Protein AF-D5STG1-F1 (afdb_monomer)

pLDDT: mean 77.14, std 14.5, range [42.59, 97.31]

Radius of gyration: 44.66 Å; Cα contacts (8 Å, |Δi|>4): 99; chains: 1; bounding box: 91×76×109 Å

Organism: Planctopirus limnophila (strain ATCC 43296 / DSM 3776 / IFAM 1008 / Mu 290) (NCBI:txid521674)

Solvent-accessible surface area (backbone atoms only — not comparable to full-atom values): 20421 Å² total; per-residue (Å²): 137,52,74,69,56,25,26,53,74,62,71,46,63,89,86,61,58,66,69,59,53,54,53,41,48,55,53,50,48,67,73,35,36,56,81,81,35,74,90,41,77,68,59,25,54,50,25,51,52,52,43,50,53,53,49,54,25,50,55,53,51,52,74,73,49,61,74,65,62,70,66,50,62,71,56,52,60,59,52,51,53,53,49,52,52,51,51,50,54,52,51,51,53,51,52,52,52,51,51,52,50,54,50,51,49,51,51,52,51,51,55,50,56,51,52,50,54,48,51,53,52,49,51,52,50,50,51,50,52,51,52,50,52,49,52,56,51,49,71,72,41,51,85,62,47,70,67,49,57,63,57,54,53,53,52,54,52,49,53,51,51,54,50,53,52,51,52,51,49,51,52,52,51,52,54,49,51,54,47,36,52,74,67,66,71,62,53,72,68,59,56,52,51,53,54,49,52,50,53,52,52,52,53,50,51,53,53,48,53,53,50,54,52,54,50,51,54,50,50,54,50,52,52,52,52,52,53,47,52,55,50,50,53,50,51,58,43,66,73,63,73,60,94,51,66,68,62,53,51,53,50,52,53,51,50,52,52,55,50,54,52,55,50,53,51,50,51,52,53,51,52,52,54,52,55,64,67,66,49,76,89,62,61,83,86,47,66,75,78,47,54,64,54,52,54,51,51,41,50,54,52,46,52,53,50,51,51,49,52,52,51,53,51,50,53,54,48,52,50,50,72,70,43,94,63,54,75,68,56,37,51,55,54,50,55,51,51,54,51,52,52,53,52,49,54,58,47,58,72,69,52,52,61,71,57,51,52,51,55,53,50,46,68,72,67,76,115

Sequence (367 aa):
MNLDEACQILGVTKGCKLDSVKKRHRLLVQVWHPDRFSENSSTRKAAEAELKEVNAAIELIERTRPEEWNSESSSANQSGRREAQKAAVWADAQREVKAAEVEAEKQKAAAWAEREKQRQKEWLNESRKAALYTKVRCRWLTPLFGRFAIASASILAFTIVVWLSLHEYRKLLQLEIDREIKAGIITESRLQAALAIEKVSESALRKEELSTARMRELMIQDEIELSSIVNDIRRSLLEADLGDANQLERNAITIKQNWQERYSLSIRKSLILQLAKASPATRVLEAENSRKSVVERRKEVRESLKLAAANEYRILKDEIDNSDASLEEKSVRSIYLDHIYSAAIIGIDRLSLVQLEEVKSEMASGS

Foldseek 3Di:
DDLCVLCVLLVHDDPDDVVVLVVSLVVLCVVLPLVVVVPDPVSSVVSVVSNVSNVVSNVNNCVVDVPSVVVCPVVVVVVVVVVVVVVVVVVVVVVVVVVVVVVVVVVVVVVVVVVVVVVVVVVVVVVVVVVVVVVVVCVVCVVPVVVVVVVVVVVVVVVVVVVVVVVVVVVVVVVVVVVCVVVVVDDPVVVVVVVVVVVVVVVVVVVVVVVVVVVVVVVVVVVVVLVVVLVVVLVVVVVVVPPCSPVVVVVSVVVVVVVVVVVVVVVVVVVVVVVVVPDPPPPPPCPPVCPVVQVVLLVVLLVVVLVVLVVVLVVVLVCLVPDPDDPVVSVVSNVVSVVVSVVSNVVSVPDDSVVSVVVVVCVVVVD

InterPro domains:
  IPR001623 DnaJ domain [PF00226] (8-62)
  IPR001623 DnaJ domain [PS50076] (5-80)
  IPR001623 DnaJ domain [SM00271] (4-66)
  IPR001623 DnaJ domain [cd06257] (8-59)
  IPR036869 Chaperone J-domain superfamily [G3DSA:1.10.287.110] (1-64)
  IPR036869 Chaperone J-domain superfamily [SSF46565] (6-62)

Structure (mmCIF, N/CA/C/O backbone):
data_AF-D5STG1-F1
#
_entry.id   AF-D5STG1-F1
#
loop_
_atom_site.group_PDB
_atom_site.id
_atom_site.type_symbol
_atom_site.label_atom_id
_atom_site.label_alt_id
_atom_site.label_comp_id
_atom_site.label_asym_id
_atom_site.label_entity_id
_atom_site.label_seq_id
_atom_site.pdbx_PDB_ins_code
_atom_site.Cartn_x
_atom_site.Cartn_y
_atom_site.Cartn_z
_atom_site.occupancy
_atom_site.B_iso_or_equiv
_atom_site.auth_seq_id
_atom_site.auth_comp_id
_atom_site.auth_asym_id
_atom_site.auth_atom_id
_atom_site.pdbx_PDB_model_num
ATOM 1 N N . MET A 1 1 ? -29.198 -34.259 50.244 1.00 79.00 1 MET A N 1
ATOM 2 C CA . MET A 1 1 ? -28.480 -32.986 50.111 1.00 79.00 1 MET A CA 1
ATOM 3 C C . MET A 1 1 ? -29.074 -31.991 51.087 1.00 79.00 1 MET A C 1
ATOM 5 O O . MET A 1 1 ? -30.261 -31.697 50.990 1.00 79.00 1 MET A O 1
ATOM 9 N N . ASN A 1 2 ? -28.279 -31.549 52.054 1.00 88.06 2 ASN A N 1
ATOM 10 C CA . ASN A 1 2 ? -28.661 -30.546 53.050 1.00 88.06 2 ASN A CA 1
ATOM 11 C C . ASN A 1 2 ? -28.257 -29.132 52.592 1.00 88.06 2 ASN A C 1
ATOM 13 O O . ASN A 1 2 ? -27.419 -28.985 51.704 1.00 88.06 2 ASN A O 1
ATOM 17 N N . LEU A 1 3 ? -28.815 -28.078 53.204 1.00 85.56 3 LEU A N 1
ATOM 18 C CA . LEU A 1 3 ? -28.504 -26.679 52.845 1.00 85.56 3 LEU A CA 1
ATOM 19 C C . LEU A 1 3 ? -26.997 -26.375 52.944 1.00 85.56 3 LEU A C 1
ATOM 21 O O . LEU A 1 3 ? -26.437 -25.638 52.132 1.00 85.56 3 LEU A O 1
ATOM 25 N N . ASP A 1 4 ? -26.338 -26.990 53.920 1.00 86.19 4 ASP A N 1
ATOM 26 C CA . ASP A 1 4 ? -24.911 -26.842 54.177 1.00 86.19 4 ASP A CA 1
ATOM 27 C C . ASP A 1 4 ? -24.044 -27.460 53.079 1.00 86.1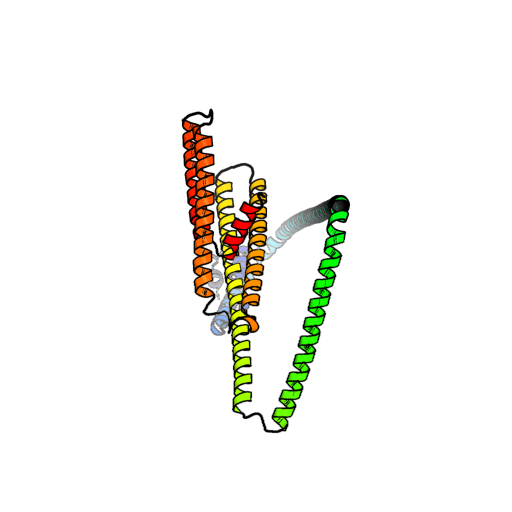9 4 ASP A C 1
ATOM 29 O O . ASP A 1 4 ? -23.095 -26.830 52.612 1.00 86.19 4 ASP A O 1
ATOM 33 N N . GLU A 1 5 ? -24.415 -28.660 52.637 1.00 87.06 5 GLU A N 1
ATOM 34 C CA . GLU A 1 5 ? -23.790 -29.365 51.515 1.00 87.06 5 GLU A CA 1
ATOM 35 C C . GLU A 1 5 ? -24.019 -28.594 50.205 1.00 87.06 5 GLU A C 1
ATOM 37 O O . GLU A 1 5 ? -23.110 -28.472 49.390 1.00 87.06 5 GLU A O 1
ATOM 42 N N . ALA A 1 6 ? -25.197 -27.986 50.028 1.00 87.88 6 ALA A N 1
ATOM 43 C CA . ALA A 1 6 ? -25.503 -27.162 48.860 1.00 87.88 6 ALA A CA 1
ATOM 44 C C . ALA A 1 6 ? -24.674 -25.881 48.775 1.00 87.88 6 ALA A C 1
ATOM 46 O O . ALA A 1 6 ? -24.173 -25.534 47.703 1.00 87.88 6 ALA A O 1
ATOM 47 N N . CYS A 1 7 ? -24.463 -25.208 49.906 1.00 87.88 7 CYS A N 1
ATOM 48 C CA . CYS A 1 7 ? -23.563 -24.059 49.968 1.00 87.88 7 CYS A CA 1
ATOM 49 C C . CYS A 1 7 ? -22.118 -24.467 49.641 1.00 87.88 7 CYS A C 1
ATOM 51 O O . CYS A 1 7 ? -21.427 -23.753 48.915 1.00 87.88 7 CYS A O 1
ATOM 53 N N . GLN A 1 8 ? -21.675 -25.634 50.122 1.00 90.31 8 GLN A N 1
ATOM 54 C CA . GLN A 1 8 ? -20.338 -26.156 49.834 1.00 90.31 8 GLN A CA 1
ATOM 55 C C . GLN A 1 8 ? -20.148 -26.522 48.357 1.00 90.31 8 GLN A C 1
ATOM 57 O O . GLN A 1 8 ? -19.132 -26.132 47.788 1.00 90.31 8 GLN A O 1
ATOM 62 N N . ILE A 1 9 ? -21.124 -27.179 47.720 1.00 90.50 9 ILE A N 1
ATOM 63 C CA . ILE A 1 9 ? -21.066 -27.550 46.292 1.00 90.50 9 ILE A CA 1
ATOM 64 C C . ILE A 1 9 ? -20.968 -26.314 45.391 1.00 90.50 9 ILE A C 1
ATOM 66 O O . ILE A 1 9 ? -20.183 -26.284 44.446 1.00 90.50 9 ILE A O 1
ATOM 70 N N . LEU A 1 10 ? -21.690 -25.238 45.717 1.00 89.62 10 LEU A N 1
ATOM 71 C CA . LEU A 1 10 ? -21.541 -23.969 44.999 1.00 89.62 10 LEU A CA 1
ATOM 72 C C . LEU A 1 10 ? -20.265 -23.203 45.405 1.00 89.62 10 LEU A C 1
ATOM 74 O O . LEU A 1 10 ? -19.859 -22.265 44.719 1.00 89.62 10 LEU A O 1
ATOM 78 N N . GLY A 1 11 ? -19.593 -23.590 46.490 1.00 89.06 11 GLY A N 1
ATOM 79 C CA . GLY A 1 11 ? -18.419 -22.896 47.020 1.00 89.06 11 GLY A CA 1
ATOM 80 C C . GLY A 1 11 ? -18.759 -21.521 47.597 1.00 89.06 11 GLY A C 1
ATOM 81 O O . GLY A 1 11 ? -17.992 -20.572 47.437 1.00 89.06 11 GLY A O 1
ATOM 82 N N . VAL A 1 12 ? -19.932 -21.395 48.217 1.00 89.00 12 VAL A N 1
ATOM 83 C CA . VAL A 1 12 ? -20.430 -20.155 48.817 1.00 89.00 12 VAL A CA 1
ATOM 84 C C . VAL A 1 12 ? -20.616 -20.315 50.325 1.00 89.00 12 VAL A C 1
ATOM 86 O O . VAL A 1 12 ? -20.921 -21.392 50.831 1.00 89.00 12 VAL A O 1
ATOM 89 N N . THR A 1 13 ? -20.428 -19.233 51.078 1.00 86.44 13 THR A N 1
ATOM 90 C CA . THR A 1 13 ? -20.610 -19.238 52.534 1.00 86.44 13 THR A CA 1
ATOM 91 C C . THR A 1 13 ? -22.086 -19.301 52.917 1.00 86.44 13 THR A C 1
ATOM 93 O O . THR A 1 13 ? -22.940 -18.647 52.310 1.00 86.44 13 THR A O 1
ATOM 96 N N . LYS A 1 14 ? -22.393 -20.048 53.983 1.00 76.81 14 LYS A N 1
ATOM 97 C CA . LYS A 1 14 ? -23.730 -20.087 54.589 1.00 76.81 14 LYS A CA 1
ATOM 98 C C . LYS A 1 14 ? -24.103 -18.673 55.044 1.00 76.81 14 LYS A C 1
ATOM 100 O O . LYS A 1 14 ? -23.394 -18.090 55.857 1.00 76.81 14 LYS A O 1
ATOM 105 N N . GLY A 1 15 ? -25.174 -18.102 54.492 1.00 72.38 15 GLY A N 1
ATOM 106 C CA . GLY A 1 15 ? -25.553 -16.706 54.779 1.00 72.38 15 GLY A CA 1
ATOM 107 C C . GLY A 1 15 ? -25.145 -15.686 53.716 1.00 72.38 15 GLY A C 1
ATOM 108 O O . GLY A 1 15 ? -25.485 -14.518 53.859 1.00 72.38 15 GLY A O 1
ATOM 109 N N . CYS A 1 16 ? -24.464 -16.091 52.639 1.00 78.75 16 CYS A N 1
ATOM 110 C CA . CYS A 1 16 ? -24.222 -15.183 51.521 1.00 78.75 16 CYS A CA 1
ATOM 111 C C . CYS A 1 16 ? -25.541 -14.733 50.863 1.00 78.75 16 CYS A C 1
ATOM 113 O O . CYS A 1 16 ? -26.544 -15.455 50.893 1.00 78.75 16 CYS A O 1
ATOM 115 N N . LYS A 1 17 ? -25.519 -13.526 50.279 1.00 79.31 17 LYS A N 1
ATOM 116 C CA . LYS A 1 17 ? -26.643 -12.972 49.515 1.00 79.31 17 LYS A CA 1
ATOM 117 C C . LYS A 1 17 ? -26.951 -13.847 48.303 1.00 79.31 17 LYS A C 1
ATOM 119 O O . LYS A 1 17 ? -26.027 -14.326 47.638 1.00 79.31 17 LYS A O 1
ATOM 124 N N . LEU A 1 18 ? -28.232 -13.971 47.966 1.00 81.06 18 LEU A N 1
ATOM 125 C CA . LEU A 1 18 ? -28.704 -14.786 46.844 1.00 81.06 18 LEU A CA 1
ATOM 126 C C . LEU A 1 18 ? -28.065 -14.394 45.495 1.00 81.06 18 LEU A C 1
ATOM 128 O O . LEU A 1 18 ? -27.775 -15.255 44.667 1.00 81.06 18 LEU A O 1
ATOM 132 N N . ASP A 1 19 ? -27.748 -13.115 45.288 1.00 79.25 19 ASP A N 1
ATOM 133 C CA . ASP A 1 19 ? -27.028 -12.643 44.096 1.00 79.25 19 ASP A CA 1
ATOM 134 C C . ASP A 1 19 ? -25.648 -13.285 43.925 1.00 79.25 19 ASP A C 1
ATOM 136 O O . ASP A 1 19 ? -25.238 -13.612 42.808 1.00 79.25 19 ASP A O 1
ATOM 140 N N . SER A 1 20 ? -24.929 -13.499 45.027 1.00 82.75 20 SER A N 1
ATOM 141 C CA . SER A 1 20 ? -23.638 -14.185 45.008 1.00 82.75 20 SER A CA 1
ATOM 142 C C . SER A 1 20 ? -23.810 -15.665 44.667 1.00 82.75 20 SER A C 1
ATOM 144 O O . SER A 1 20 ? -23.017 -16.200 43.893 1.00 82.75 20 SER A O 1
ATOM 146 N N . VAL A 1 21 ? -24.883 -16.297 45.160 1.00 87.12 21 VAL A N 1
ATOM 147 C CA . VAL A 1 21 ? -25.257 -17.681 44.821 1.00 87.12 21 VAL A CA 1
ATOM 148 C C . VAL A 1 21 ? -25.537 -17.807 43.321 1.00 87.12 21 VAL A C 1
ATOM 150 O O . VAL A 1 21 ? -24.928 -18.637 42.647 1.00 87.12 21 VAL A O 1
ATOM 153 N N . LYS A 1 22 ? -26.367 -16.919 42.757 1.00 87.06 22 LYS A N 1
ATOM 154 C CA . LYS A 1 22 ? -26.695 -16.896 41.319 1.00 87.06 22 LYS A CA 1
ATOM 155 C C . LYS A 1 22 ? -25.483 -16.612 40.436 1.00 87.06 22 LYS A C 1
ATOM 157 O O . LYS A 1 22 ? -25.347 -17.204 39.367 1.00 87.06 22 LYS A O 1
ATOM 162 N N . LYS A 1 23 ? -24.597 -15.695 40.843 1.00 89.25 23 LYS A N 1
ATOM 163 C CA . LYS A 1 23 ? -23.344 -15.428 40.114 1.00 89.25 23 LYS A CA 1
ATOM 164 C C . LYS A 1 23 ? -22.463 -16.668 40.081 1.00 89.25 23 LYS A C 1
ATOM 166 O O . LYS A 1 23 ? -21.922 -17.009 39.033 1.00 89.25 23 LYS A O 1
ATOM 171 N N . ARG A 1 24 ? -22.338 -17.352 41.217 1.00 90.81 24 ARG A N 1
ATOM 172 C CA . ARG A 1 24 ? -21.506 -18.544 41.330 1.00 90.81 24 ARG A CA 1
ATOM 173 C C . ARG A 1 24 ? -22.072 -19.724 40.545 1.00 90.81 24 ARG A C 1
ATOM 175 O O . ARG A 1 24 ? -21.307 -20.397 39.864 1.00 90.81 24 ARG A O 1
ATOM 182 N N . HIS A 1 25 ? -23.393 -19.898 40.547 1.00 91.62 25 HIS A N 1
ATOM 183 C CA . HIS A 1 25 ? -24.085 -20.860 39.687 1.00 91.62 25 HIS A CA 1
ATOM 184 C C . HIS A 1 25 ? -23.807 -20.611 38.203 1.00 91.62 25 HIS A C 1
ATOM 186 O O . HIS A 1 25 ? -23.328 -21.517 37.533 1.00 91.62 25 HIS A O 1
ATOM 192 N N . ARG A 1 26 ? -23.973 -19.377 37.703 1.00 91.88 26 ARG A N 1
ATOM 193 C CA . ARG A 1 26 ? -23.664 -19.049 36.295 1.00 91.88 26 ARG A CA 1
ATOM 194 C C . ARG A 1 26 ? -22.221 -19.381 35.914 1.00 91.88 26 ARG A C 1
ATOM 196 O O . ARG A 1 26 ? -21.984 -19.905 34.830 1.00 91.88 26 ARG A O 1
ATOM 203 N N . LEU A 1 27 ? -21.269 -19.107 36.807 1.00 91.31 27 LEU A N 1
ATOM 204 C CA . LEU A 1 27 ? -19.863 -19.456 36.591 1.00 91.31 27 LEU A CA 1
ATOM 205 C C . LEU A 1 27 ? -19.662 -20.975 36.521 1.00 91.31 27 LEU A C 1
ATOM 207 O O . LEU A 1 27 ? -18.998 -21.451 35.608 1.00 91.31 27 LEU A O 1
ATOM 211 N N . LEU A 1 28 ? -20.254 -21.737 37.443 1.00 91.31 28 LEU A N 1
ATOM 212 C CA . LEU A 1 28 ? -20.156 -23.200 37.447 1.00 91.31 28 LEU A CA 1
ATOM 213 C C . LEU A 1 28 ? -20.816 -23.823 36.211 1.00 91.31 28 LEU A C 1
ATOM 215 O O . LEU A 1 28 ? -20.233 -24.720 35.612 1.00 91.31 28 LEU A O 1
ATOM 219 N N . VAL A 1 29 ? -21.961 -23.298 35.769 1.00 91.62 29 VAL A N 1
ATOM 220 C CA . VAL A 1 29 ? -22.621 -23.719 34.522 1.00 91.62 29 VAL A CA 1
ATOM 221 C C . VAL A 1 29 ? -21.731 -23.447 33.311 1.00 91.62 29 VAL A C 1
ATOM 223 O O . VAL A 1 29 ? -21.620 -24.297 32.436 1.00 91.62 29 VAL A O 1
ATOM 226 N N . GLN A 1 30 ? -21.054 -22.296 33.260 1.00 90.88 30 GLN A N 1
ATOM 227 C CA . GLN A 1 30 ? -20.130 -21.980 32.170 1.00 90.88 30 GLN A CA 1
ATOM 228 C C . GLN A 1 30 ? -18.901 -22.905 32.164 1.00 90.88 30 GLN A C 1
ATOM 230 O O . GLN A 1 30 ? -18.428 -23.291 31.094 1.00 90.88 30 GLN A O 1
ATOM 235 N N . VAL A 1 31 ? -18.388 -23.285 33.341 1.00 90.88 31 VAL A N 1
ATOM 236 C CA . VAL A 1 31 ? -17.265 -24.230 33.459 1.00 90.88 31 VAL A CA 1
ATOM 237 C C . VAL A 1 31 ? -17.684 -25.632 33.016 1.00 90.88 31 VAL A C 1
ATOM 239 O O . VAL A 1 31 ? -16.992 -26.224 32.186 1.00 90.88 31 VAL A O 1
ATOM 242 N N . TRP A 1 32 ? -18.820 -26.123 33.514 1.00 91.38 32 TRP A N 1
ATOM 243 C CA . TRP A 1 32 ? -19.323 -27.485 33.303 1.00 91.38 32 TRP A CA 1
ATOM 244 C C . TRP A 1 32 ? -20.267 -27.634 32.099 1.00 91.38 32 TRP A C 1
ATOM 246 O O . TRP A 1 32 ? -20.951 -28.647 31.970 1.00 91.38 32 TRP A O 1
ATOM 256 N N . HIS A 1 33 ? -20.317 -26.653 31.193 1.00 87.25 33 HIS A N 1
ATOM 257 C CA . HIS A 1 33 ? -21.213 -26.713 30.040 1.00 87.25 33 HIS A CA 1
ATOM 258 C C . HIS A 1 33 ? -20.838 -27.890 29.115 1.00 87.25 33 HIS A C 1
ATOM 260 O O . HIS A 1 33 ? -19.685 -27.962 28.676 1.00 87.25 33 HIS A O 1
ATOM 266 N N . PRO A 1 34 ? -21.779 -28.786 28.755 1.00 82.75 34 PRO A N 1
ATOM 267 C CA . PRO A 1 34 ? -21.476 -30.010 28.003 1.00 82.75 34 PRO A CA 1
ATOM 268 C C . PRO A 1 34 ? -20.903 -29.738 26.604 1.00 82.75 34 PRO A C 1
ATOM 270 O O . PRO A 1 34 ? -20.168 -30.562 26.065 1.00 82.75 34 PRO A O 1
ATOM 273 N N . ASP A 1 35 ? -21.184 -28.561 26.039 1.00 87.31 35 ASP A N 1
ATOM 274 C CA . ASP A 1 35 ? -20.637 -28.109 24.751 1.00 87.31 35 ASP A CA 1
ATOM 275 C C . ASP A 1 35 ? -19.115 -27.876 24.790 1.00 87.31 35 ASP A C 1
ATOM 277 O O . ASP A 1 35 ? -18.437 -27.979 23.774 1.00 87.31 35 ASP A O 1
ATOM 281 N N . ARG A 1 36 ? -18.539 -27.631 25.977 1.00 84.88 36 ARG A N 1
ATOM 282 C CA . ARG A 1 36 ? -17.085 -27.461 26.145 1.00 84.88 36 ARG A CA 1
ATOM 283 C C . ARG A 1 36 ? -16.316 -28.784 26.183 1.00 84.88 36 ARG A C 1
ATOM 285 O O . ARG A 1 36 ? -15.091 -28.764 26.142 1.00 84.88 36 ARG A O 1
ATOM 292 N N . PHE A 1 37 ? -17.013 -29.917 26.273 1.00 84.69 37 PHE A N 1
ATOM 293 C CA . PHE A 1 37 ? -16.420 -31.251 26.414 1.00 84.69 37 PHE A CA 1
ATOM 294 C C . PHE A 1 37 ? -16.821 -32.182 25.259 1.00 84.69 37 PHE A C 1
ATOM 296 O O . PHE A 1 37 ? -17.002 -33.383 25.450 1.00 84.69 37 PHE A O 1
ATOM 303 N N . SER A 1 38 ? -16.974 -31.628 24.053 1.00 74.00 38 SER A N 1
ATOM 304 C CA . SER A 1 38 ? -17.447 -32.338 22.857 1.00 74.00 38 SER A CA 1
ATOM 305 C C . SER A 1 38 ? -16.532 -33.481 22.389 1.00 74.00 38 SER A C 1
ATOM 307 O O . SER A 1 38 ? -17.027 -34.437 21.798 1.00 74.00 38 SER A O 1
ATOM 309 N N . GLU A 1 39 ? -15.230 -33.430 22.687 1.00 73.75 39 GLU A N 1
ATOM 310 C CA . GLU A 1 39 ? -14.230 -34.366 22.146 1.00 73.75 39 GLU A CA 1
ATOM 311 C C . GLU A 1 39 ? -14.108 -35.708 22.898 1.00 73.75 39 GLU A C 1
ATOM 313 O O . GLU A 1 39 ? -13.631 -36.677 22.315 1.00 73.75 39 GLU A O 1
ATOM 318 N N . ASN A 1 40 ? -14.557 -35.820 24.158 1.00 77.69 40 ASN A N 1
ATOM 319 C CA . ASN A 1 40 ? -14.337 -37.019 24.986 1.00 77.69 40 ASN A CA 1
ATOM 320 C C . ASN A 1 40 ? -15.609 -37.454 25.745 1.00 77.69 40 ASN A C 1
ATOM 322 O O . ASN A 1 40 ? -16.108 -36.751 26.623 1.00 77.69 40 ASN A O 1
ATOM 326 N N . SER A 1 41 ? -16.134 -38.656 25.456 1.00 78.38 41 SER A N 1
ATOM 327 C CA . SER A 1 41 ? -17.416 -39.107 26.041 1.00 78.38 41 SER A CA 1
ATOM 328 C C . SER A 1 41 ? -17.371 -39.342 27.559 1.00 78.38 41 SER A C 1
ATOM 330 O O . SER A 1 41 ? -18.392 -39.208 28.234 1.00 78.38 41 SER A O 1
ATOM 332 N N . SER A 1 42 ? -16.199 -39.662 28.117 1.00 83.50 42 SER A N 1
ATOM 333 C CA . SER A 1 42 ? -16.010 -39.864 29.559 1.00 83.50 42 SER A CA 1
ATOM 334 C C . SER A 1 42 ? -16.038 -38.545 30.334 1.00 83.50 42 SER A C 1
ATOM 336 O O . SER A 1 42 ? -16.702 -38.457 31.365 1.00 83.50 42 SER A O 1
ATOM 338 N N . THR A 1 43 ? -15.385 -37.499 29.820 1.00 83.94 43 THR A N 1
ATOM 339 C CA . THR A 1 43 ? -15.362 -36.170 30.452 1.00 83.94 43 THR A CA 1
ATOM 340 C C . THR A 1 43 ? -16.692 -35.445 30.294 1.00 83.94 43 THR A C 1
ATOM 342 O O . THR A 1 43 ? -17.108 -34.747 31.213 1.00 83.94 43 THR A O 1
ATOM 345 N N . ARG A 1 44 ? -17.412 -35.668 29.186 1.00 88.12 44 ARG A N 1
ATOM 346 C CA . ARG A 1 44 ? -18.779 -35.165 29.014 1.00 88.12 44 ARG A CA 1
ATOM 347 C C . ARG A 1 44 ? -19.736 -35.727 30.066 1.00 88.12 44 ARG A C 1
ATOM 349 O O . ARG A 1 44 ? -20.471 -34.964 30.681 1.00 88.12 44 ARG A O 1
ATOM 356 N N . LYS A 1 45 ? -19.691 -37.040 30.319 1.00 87.75 45 LYS A N 1
ATOM 357 C CA . LYS A 1 45 ? -20.510 -37.678 31.366 1.00 87.75 45 LYS A CA 1
ATOM 358 C C . LYS A 1 45 ? -20.172 -37.158 32.764 1.00 87.75 45 LYS A C 1
ATOM 360 O O . LYS A 1 45 ? -21.078 -36.971 33.568 1.00 87.75 45 LYS A O 1
ATOM 365 N N . ALA A 1 46 ? -18.892 -36.902 33.041 1.00 87.25 46 ALA A N 1
ATOM 366 C CA . ALA A 1 46 ? -18.470 -36.288 34.298 1.00 87.25 46 ALA A CA 1
ATOM 367 C C . ALA A 1 46 ? -18.997 -34.847 34.432 1.00 87.25 46 ALA A C 1
ATOM 369 O O . ALA A 1 46 ? -19.573 -34.505 35.457 1.00 87.25 46 ALA A O 1
ATOM 370 N N . ALA A 1 47 ? -18.896 -34.032 33.377 1.00 89.00 47 ALA A N 1
ATOM 371 C CA . ALA A 1 47 ? -19.425 -32.668 33.373 1.00 89.00 47 ALA A CA 1
ATOM 372 C C . ALA A 1 47 ? -20.956 -32.625 33.536 1.00 89.00 47 ALA A C 1
ATOM 374 O O . ALA A 1 47 ? -21.474 -31.776 34.254 1.00 89.00 47 ALA A O 1
ATOM 375 N N . GLU A 1 48 ? -21.685 -33.557 32.916 1.00 90.31 48 GLU A N 1
ATOM 376 C CA . GLU A 1 48 ? -23.137 -33.695 33.085 1.00 90.31 48 GLU A CA 1
ATOM 377 C C . GLU A 1 48 ? -23.518 -34.092 34.524 1.00 90.31 48 GLU A C 1
ATOM 379 O O . GLU A 1 48 ? -24.512 -33.586 35.051 1.00 90.31 48 GLU A O 1
ATOM 384 N N . ALA A 1 49 ? -22.728 -34.953 35.179 1.00 91.12 49 ALA A N 1
ATOM 385 C CA . ALA A 1 49 ? -22.933 -35.325 36.579 1.00 91.12 49 ALA A CA 1
ATOM 386 C C . ALA A 1 49 ? -22.705 -34.131 37.525 1.00 91.12 49 ALA A C 1
ATOM 388 O O . ALA A 1 49 ? -23.582 -33.817 38.328 1.00 91.12 49 ALA A O 1
ATOM 389 N N . GLU A 1 50 ?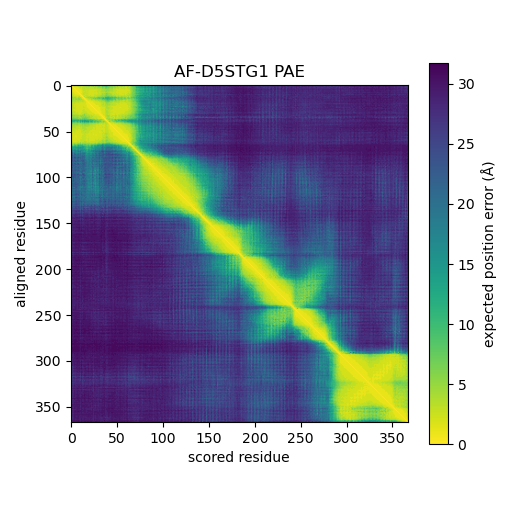 -21.595 -33.410 37.357 1.00 91.69 50 GLU A N 1
ATOM 390 C CA . GLU A 1 50 ? -21.266 -32.205 38.135 1.00 91.69 50 GLU A CA 1
ATOM 391 C C . GLU A 1 50 ? -22.310 -31.096 37.942 1.00 91.69 50 GLU A C 1
ATOM 393 O O . GLU A 1 50 ? -22.800 -30.497 38.899 1.00 91.69 50 GLU A O 1
ATOM 398 N N . LEU A 1 51 ? -22.736 -30.853 36.698 1.00 93.00 51 LEU A N 1
ATOM 399 C CA . LEU A 1 51 ? -23.765 -29.858 36.395 1.00 93.00 51 LEU A CA 1
ATOM 400 C C . LEU A 1 51 ? -25.110 -30.205 37.053 1.00 93.00 51 LEU A C 1
ATOM 402 O O . LEU A 1 51 ? -25.841 -29.312 37.488 1.00 93.00 51 LEU A O 1
ATOM 406 N N . LYS A 1 52 ? -25.437 -31.498 37.158 1.00 93.44 52 LYS A N 1
ATOM 407 C CA . LYS A 1 52 ? -26.649 -31.969 37.835 1.00 93.44 52 LYS A CA 1
ATOM 408 C C . LYS A 1 52 ? -26.594 -31.717 39.342 1.00 93.44 52 LYS A C 1
ATOM 410 O O . LYS A 1 52 ? -27.600 -31.292 39.907 1.00 93.44 52 LYS A O 1
ATOM 415 N N . GLU A 1 53 ? -25.443 -31.921 39.977 1.00 92.81 53 GLU A N 1
ATOM 416 C CA . GLU A 1 53 ? -25.247 -31.602 41.397 1.00 92.81 53 GLU A CA 1
ATOM 417 C C . GLU A 1 53 ? -25.326 -30.094 41.661 1.00 92.81 53 GLU A C 1
ATOM 419 O O . GLU A 1 53 ? -26.001 -29.661 42.596 1.00 92.81 53 GLU A O 1
ATOM 424 N N . VAL A 1 54 ? -24.727 -29.282 40.786 1.00 93.00 54 VAL A N 1
ATOM 425 C CA . VAL A 1 54 ? -24.800 -27.813 40.846 1.00 93.00 54 VAL A CA 1
ATOM 426 C C . VAL A 1 54 ? -26.242 -27.309 40.716 1.00 93.00 54 VAL A C 1
ATOM 428 O O . VAL A 1 54 ? -26.648 -26.407 41.454 1.00 93.00 54 VAL A O 1
ATOM 431 N N . ASN A 1 55 ? -27.035 -27.895 39.816 1.00 92.88 55 ASN A N 1
ATOM 432 C CA . ASN A 1 55 ? -28.444 -27.533 39.650 1.00 92.88 55 ASN A CA 1
ATOM 433 C C . ASN A 1 55 ? -29.298 -27.964 40.855 1.00 92.88 55 ASN A C 1
ATOM 435 O O . ASN A 1 55 ? -30.092 -27.171 41.357 1.00 92.88 55 ASN A O 1
ATOM 439 N N . ALA A 1 56 ? -29.078 -29.168 41.392 1.00 92.12 56 ALA A N 1
ATOM 440 C CA . ALA A 1 56 ? -29.763 -29.620 42.605 1.00 92.12 56 ALA A CA 1
ATOM 441 C C . ALA A 1 56 ? -29.433 -28.737 43.826 1.00 92.12 56 ALA A C 1
ATOM 443 O O . ALA A 1 56 ? -30.298 -28.482 44.669 1.00 92.12 56 ALA A O 1
ATOM 444 N N . ALA A 1 57 ? -28.197 -28.232 43.910 1.00 90.88 57 ALA A N 1
ATOM 445 C CA . ALA A 1 57 ? -27.767 -27.335 44.975 1.00 90.88 57 ALA A CA 1
ATOM 446 C C . ALA A 1 57 ? -28.511 -26.000 44.964 1.00 90.88 57 ALA A C 1
ATOM 448 O O . ALA A 1 57 ? -28.972 -25.545 46.015 1.00 90.88 57 ALA A O 1
ATOM 449 N N . ILE A 1 58 ? -28.635 -25.371 43.790 1.00 90.81 58 ILE A N 1
ATOM 450 C CA . ILE A 1 58 ? -29.313 -24.080 43.692 1.00 90.81 58 ILE A CA 1
ATOM 451 C C . ILE A 1 58 ? -30.818 -24.217 43.920 1.00 90.81 58 ILE A C 1
ATOM 453 O O . ILE A 1 58 ? -31.365 -23.422 44.678 1.00 90.81 58 ILE A O 1
ATOM 457 N N . GLU A 1 59 ? -31.461 -25.266 43.397 1.00 90.38 59 GLU A N 1
ATOM 458 C CA . GLU A 1 59 ? -32.886 -25.532 43.643 1.00 90.38 59 GLU A CA 1
ATOM 459 C C . GLU A 1 59 ? -33.187 -25.691 45.141 1.00 90.38 59 GLU A C 1
ATOM 461 O O . GLU A 1 59 ? -34.176 -25.157 45.653 1.00 90.38 59 GLU A O 1
ATOM 466 N N . LEU A 1 60 ? -32.313 -26.387 45.878 1.00 89.25 60 LEU A N 1
ATOM 467 C CA . LEU A 1 60 ? -32.456 -26.542 47.323 1.00 89.25 60 LEU A CA 1
ATOM 468 C C . LEU A 1 60 ? -32.326 -25.194 48.047 1.00 89.25 60 LEU A C 1
ATOM 470 O O . LEU A 1 60 ? -33.132 -24.890 48.927 1.00 89.25 60 LEU A O 1
ATOM 474 N N . ILE A 1 61 ? -31.333 -24.377 47.685 1.00 86.44 61 ILE A N 1
ATOM 475 C CA . ILE A 1 61 ? -31.113 -23.059 48.300 1.00 86.44 61 ILE A CA 1
ATOM 476 C C . ILE A 1 61 ? -32.291 -22.123 48.011 1.00 86.44 61 ILE A C 1
ATOM 478 O O . ILE A 1 61 ? -32.788 -21.474 48.933 1.00 86.44 61 ILE A O 1
ATOM 482 N N . GLU A 1 62 ? -32.777 -22.097 46.769 1.00 85.12 62 GLU A N 1
ATOM 483 C CA . GLU A 1 62 ? -33.919 -21.281 46.347 1.00 85.12 62 GLU A CA 1
ATOM 484 C C . GLU A 1 62 ? -35.203 -21.677 47.082 1.00 85.12 62 GLU A C 1
ATOM 486 O O . GLU A 1 62 ? -35.904 -20.812 47.606 1.00 85.12 62 GLU A O 1
ATOM 491 N N . ARG A 1 63 ? -35.472 -22.981 47.232 1.00 83.75 63 ARG A N 1
ATOM 492 C CA . ARG A 1 63 ? -36.642 -23.470 47.981 1.00 83.75 63 ARG A CA 1
ATOM 493 C C . ARG A 1 63 ? -36.598 -23.107 49.468 1.00 83.75 63 ARG A C 1
ATOM 495 O O . ARG A 1 63 ? -37.643 -22.985 50.100 1.00 83.75 63 ARG A O 1
ATOM 502 N N . THR A 1 64 ? -35.402 -22.950 50.033 1.00 82.56 64 THR A N 1
ATOM 503 C CA . THR A 1 64 ? -35.211 -22.692 51.470 1.00 82.56 64 THR A CA 1
ATOM 504 C C . THR A 1 64 ? -35.215 -21.193 51.806 1.00 82.56 64 THR A C 1
ATOM 506 O O . THR A 1 64 ? -35.387 -20.836 52.969 1.00 82.56 64 THR A O 1
ATOM 509 N N . ARG A 1 65 ? -35.047 -20.299 50.816 1.00 75.19 65 ARG A N 1
ATOM 510 C CA . ARG A 1 65 ? -34.999 -18.833 51.013 1.00 75.19 65 ARG A CA 1
ATOM 511 C C . ARG A 1 65 ? -35.935 -18.037 50.083 1.00 75.19 65 ARG A C 1
ATOM 513 O O . ARG A 1 65 ? -35.465 -17.198 49.315 1.00 75.19 65 ARG A O 1
ATOM 520 N N . PRO A 1 66 ? -37.262 -18.230 50.161 1.00 61.81 66 PRO A N 1
ATOM 521 C CA . PRO A 1 66 ? -38.208 -17.486 49.327 1.00 61.81 66 PRO A CA 1
ATOM 522 C C . PRO A 1 66 ? -38.366 -15.998 49.715 1.00 61.81 66 PRO A C 1
ATOM 524 O O . PRO A 1 66 ? -38.722 -15.187 48.863 1.00 61.81 66 PRO A O 1
ATOM 527 N N . GLU A 1 67 ? -38.091 -15.604 50.966 1.00 57.94 67 GLU A N 1
ATOM 528 C CA . GLU A 1 67 ? -38.381 -14.242 51.465 1.00 57.94 67 GLU A CA 1
ATOM 529 C C . GLU A 1 67 ? -37.449 -13.144 50.907 1.00 57.94 67 GLU A C 1
ATOM 531 O O . GLU A 1 67 ? -37.876 -12.005 50.710 1.00 57.94 67 GLU A O 1
ATOM 536 N N . GLU A 1 68 ? -36.200 -13.477 50.558 1.00 57.34 68 GLU A N 1
ATOM 537 C CA . GLU A 1 68 ? -35.265 -12.533 49.917 1.00 57.34 68 GLU A CA 1
ATOM 538 C C . GLU A 1 68 ? -35.683 -12.203 48.467 1.00 57.34 68 GLU A C 1
ATOM 540 O O . GLU A 1 68 ? -35.476 -11.085 47.999 1.00 57.34 68 GLU A O 1
ATOM 545 N N . TRP A 1 69 ? -36.368 -13.122 47.771 1.00 52.41 69 TRP A N 1
ATOM 546 C CA . TRP A 1 69 ? -36.741 -12.971 46.356 1.00 52.41 69 TRP A CA 1
ATOM 547 C C . TRP A 1 69 ? -37.781 -11.869 46.103 1.00 52.41 69 TRP A C 1
ATOM 549 O O . TRP A 1 69 ? -37.709 -11.156 45.099 1.00 52.41 69 TRP A O 1
ATOM 559 N N . ASN A 1 70 ? -38.746 -11.697 47.012 1.00 51.97 70 ASN A N 1
ATOM 560 C CA . ASN A 1 70 ? -39.822 -10.715 46.832 1.00 51.97 70 ASN A CA 1
ATOM 561 C C . ASN A 1 70 ? -39.374 -9.267 47.096 1.00 51.97 70 ASN A C 1
ATOM 563 O O . ASN A 1 70 ? -39.997 -8.333 46.588 1.00 51.97 70 ASN A O 1
ATOM 567 N N . SER A 1 71 ? -38.274 -9.076 47.827 1.00 51.53 71 SER A N 1
ATOM 568 C CA . SER A 1 71 ? -37.790 -7.760 48.265 1.00 51.53 71 SER A CA 1
ATOM 569 C C . SER A 1 71 ? -36.994 -7.015 47.179 1.00 51.53 71 SER A C 1
ATOM 571 O O . SER A 1 71 ? -37.019 -5.786 47.119 1.00 51.53 71 SER A O 1
ATOM 573 N N . GLU A 1 72 ? -36.324 -7.738 46.274 1.00 51.75 72 GLU A N 1
ATOM 574 C CA . GLU A 1 72 ? -35.470 -7.158 45.221 1.00 51.75 72 GLU A CA 1
ATOM 575 C C . GLU A 1 72 ? -36.247 -6.693 43.969 1.00 51.75 72 GLU A C 1
ATOM 577 O O . GLU A 1 72 ? -35.776 -5.822 43.228 1.00 51.75 72 GLU A O 1
ATOM 582 N N . SER A 1 73 ? -37.453 -7.228 43.734 1.00 50.38 73 SER A N 1
ATOM 583 C CA . SER A 1 73 ? -38.251 -6.948 42.523 1.00 50.38 73 SER A CA 1
ATOM 584 C C . SER A 1 73 ? -38.649 -5.468 42.377 1.00 50.38 73 SER A C 1
ATOM 586 O O . SER A 1 73 ? -38.728 -4.941 41.265 1.00 50.38 73 SER A O 1
ATOM 588 N N . SER A 1 74 ? -38.793 -4.755 43.497 1.00 49.19 74 SER A N 1
ATOM 589 C CA . SER A 1 74 ? -39.154 -3.332 43.528 1.00 49.19 74 SER A CA 1
ATOM 590 C C . SER A 1 74 ? -37.969 -2.388 43.267 1.00 49.19 74 SER A C 1
ATOM 592 O O . SER A 1 74 ? -38.168 -1.283 42.765 1.00 49.19 74 SER A O 1
ATOM 594 N N . SER A 1 75 ? -36.730 -2.817 43.540 1.00 52.28 75 SER A N 1
ATOM 595 C CA . SER A 1 75 ? -35.504 -2.035 43.282 1.00 52.28 75 SER A CA 1
ATOM 596 C C . SER A 1 75 ? -34.986 -2.223 41.844 1.00 52.28 75 SER A C 1
ATOM 598 O O . SER A 1 75 ? -34.533 -1.271 41.199 1.00 52.28 75 SER A O 1
ATOM 600 N N . ALA A 1 76 ? -35.158 -3.427 41.284 1.00 54.41 76 ALA A N 1
ATOM 601 C CA . ALA A 1 76 ? -34.798 -3.755 39.900 1.00 54.41 76 ALA A CA 1
ATOM 602 C C . ALA A 1 76 ? -35.542 -2.895 38.855 1.00 54.41 76 ALA A C 1
ATOM 604 O O . ALA A 1 76 ? -34.977 -2.534 37.820 1.00 54.41 76 ALA A O 1
ATOM 605 N N . ASN A 1 77 ? -36.780 -2.479 39.144 1.00 56.50 77 ASN A N 1
ATOM 606 C CA . ASN A 1 77 ? -37.555 -1.606 38.254 1.00 56.50 77 ASN A CA 1
ATOM 607 C C . ASN A 1 77 ? -36.974 -0.179 38.151 1.00 56.50 77 ASN A C 1
ATOM 609 O O . ASN A 1 77 ? -37.141 0.498 37.133 1.00 56.50 77 ASN A O 1
ATOM 613 N N . GLN A 1 78 ? -36.251 0.285 39.176 1.00 58.88 78 GLN A N 1
ATOM 614 C CA . GLN A 1 78 ? -35.624 1.608 39.182 1.00 58.88 78 GLN A CA 1
ATOM 615 C C . GLN A 1 78 ? -34.220 1.587 38.552 1.00 58.88 78 GLN A C 1
ATOM 617 O O . GLN A 1 78 ? -33.830 2.565 37.904 1.00 58.88 78 GLN A O 1
ATOM 622 N N . SER A 1 79 ? -33.480 0.474 38.667 1.00 61.94 79 SER A N 1
ATOM 623 C CA . SER A 1 79 ? -32.198 0.297 37.966 1.00 61.94 79 SER A CA 1
ATOM 624 C C . SER A 1 79 ? -32.397 0.076 36.463 1.00 61.94 79 SER A C 1
ATOM 626 O O . SER A 1 79 ? -31.725 0.737 35.672 1.00 61.94 79 SER A O 1
ATOM 628 N N . GLY A 1 80 ? -33.387 -0.731 36.061 1.00 67.44 80 GLY A N 1
ATOM 629 C CA . GLY A 1 80 ? -33.696 -0.989 34.651 1.00 67.44 80 GLY A CA 1
ATOM 630 C C . GLY A 1 80 ? -34.100 0.274 33.886 1.00 67.44 80 GLY A C 1
ATOM 631 O O . GLY A 1 80 ? -33.690 0.477 32.745 1.00 67.44 80 GLY A O 1
ATOM 632 N N . ARG A 1 81 ? -34.818 1.204 34.534 1.00 69.25 81 ARG A N 1
ATOM 633 C CA . ARG A 1 81 ? -35.180 2.497 33.926 1.00 69.25 81 ARG A CA 1
ATOM 634 C C . ARG A 1 81 ? -33.968 3.409 33.701 1.00 69.25 81 ARG A C 1
ATOM 636 O O . ARG A 1 81 ? -33.905 4.102 32.687 1.00 69.25 81 ARG A O 1
ATOM 643 N N . ARG A 1 82 ? -32.995 3.393 34.619 1.00 70.81 82 ARG A N 1
ATOM 644 C CA . ARG A 1 82 ? -31.729 4.137 34.483 1.00 70.81 82 ARG A CA 1
ATOM 645 C C . ARG A 1 82 ? -30.814 3.524 33.426 1.00 70.81 82 ARG A C 1
ATOM 647 O O . ARG A 1 82 ? -30.156 4.264 32.699 1.00 70.81 82 ARG A O 1
ATOM 654 N N . GLU A 1 83 ? -30.775 2.201 33.319 1.00 73.31 83 GLU A N 1
ATOM 655 C CA . GLU A 1 83 ? -30.024 1.506 32.267 1.00 73.31 83 GLU A CA 1
ATOM 656 C C . GLU A 1 83 ? -30.639 1.734 30.886 1.00 73.31 83 GLU A C 1
ATOM 658 O O . GLU A 1 83 ? -29.906 2.044 29.952 1.00 73.31 83 GLU A O 1
ATOM 663 N N . ALA A 1 84 ? -31.969 1.712 30.768 1.00 76.19 84 ALA A N 1
ATOM 664 C CA . ALA A 1 84 ? -32.665 2.057 29.529 1.00 76.19 84 ALA A CA 1
ATOM 665 C C . ALA A 1 84 ? -32.408 3.514 29.101 1.00 76.19 84 ALA A C 1
ATOM 667 O O . ALA A 1 84 ? -32.156 3.775 27.926 1.00 76.19 84 ALA A O 1
ATOM 668 N N . GLN A 1 85 ? -32.397 4.464 30.047 1.00 80.81 85 GLN A N 1
ATOM 669 C CA . GLN A 1 85 ? -32.027 5.856 29.759 1.00 80.81 85 GLN A CA 1
ATOM 670 C C . GLN A 1 85 ? -30.576 5.990 29.291 1.00 80.81 85 GLN A C 1
ATOM 672 O O . GLN A 1 85 ? -30.316 6.687 28.315 1.00 80.81 85 GLN A O 1
ATOM 677 N N . LYS A 1 86 ? -29.627 5.305 29.940 1.00 83.69 86 LYS A N 1
ATOM 678 C CA . LYS A 1 86 ? -28.231 5.292 29.481 1.00 83.69 86 LYS A CA 1
ATOM 679 C C . LYS A 1 86 ? -28.119 4.678 28.087 1.00 83.69 86 LYS A C 1
ATOM 681 O O . LYS A 1 86 ? -27.460 5.262 27.238 1.00 83.69 86 LYS A O 1
ATOM 686 N N . ALA A 1 87 ? -28.775 3.548 27.835 1.00 81.31 87 ALA A N 1
ATOM 687 C CA . ALA A 1 87 ? -28.759 2.885 26.534 1.00 81.31 87 ALA A CA 1
ATOM 688 C C . ALA A 1 87 ? -29.310 3.784 25.415 1.00 81.31 87 ALA A C 1
ATOM 690 O O . ALA A 1 87 ? -28.735 3.810 24.331 1.00 81.31 87 ALA A O 1
ATOM 691 N N . ALA A 1 88 ? -30.360 4.568 25.686 1.00 82.94 88 ALA A N 1
ATOM 692 C CA . ALA A 1 88 ? -30.880 5.553 24.739 1.00 82.94 88 ALA A CA 1
ATOM 693 C C . ALA A 1 88 ? -29.849 6.653 24.422 1.00 82.94 88 ALA A C 1
ATOM 695 O O . ALA A 1 88 ? -29.588 6.923 23.255 1.00 82.94 88 ALA A O 1
ATOM 696 N N . VAL A 1 89 ? -29.189 7.210 25.445 1.00 87.31 89 VAL A N 1
ATOM 697 C CA . VAL A 1 89 ? -28.130 8.224 25.264 1.00 87.31 89 VAL A CA 1
ATOM 698 C C . VAL A 1 89 ? -26.942 7.666 24.473 1.00 87.31 89 VAL A C 1
ATOM 700 O O . VAL A 1 89 ? -26.432 8.324 23.570 1.00 87.31 89 VAL A O 1
ATOM 703 N N . TRP A 1 90 ? -26.518 6.433 24.764 1.00 82.69 90 TRP A N 1
ATOM 704 C CA . TRP A 1 90 ? -25.457 5.763 24.008 1.00 82.69 90 TRP A CA 1
ATOM 705 C C . TRP A 1 90 ? -25.864 5.482 22.556 1.00 82.69 90 TRP A C 1
ATOM 707 O O . TRP A 1 90 ? -25.031 5.606 21.659 1.00 82.69 90 TRP A O 1
ATOM 717 N N . ALA A 1 91 ? -27.127 5.133 22.303 1.00 85.31 91 ALA A N 1
ATOM 718 C CA . ALA A 1 91 ? -27.634 4.901 20.954 1.00 85.31 91 ALA A CA 1
ATOM 719 C C . ALA A 1 91 ? -27.669 6.191 20.119 1.00 85.31 91 ALA A C 1
ATOM 721 O O . ALA A 1 91 ? -27.300 6.161 18.944 1.00 85.31 91 ALA A O 1
ATOM 722 N N . ASP A 1 92 ? -28.056 7.319 20.715 1.00 87.88 92 ASP A N 1
ATOM 723 C CA . ASP A 1 92 ? -28.034 8.616 20.034 1.00 87.88 92 ASP A CA 1
ATOM 724 C C . ASP A 1 92 ? -26.597 9.090 19.771 1.00 87.88 92 ASP A C 1
ATOM 726 O O . ASP A 1 92 ? -26.280 9.458 18.641 1.00 87.88 92 ASP A O 1
ATOM 730 N N . ALA A 1 93 ? -25.681 8.922 20.731 1.00 87.12 93 ALA A N 1
ATOM 731 C CA . ALA A 1 93 ? -24.257 9.189 20.514 1.00 87.12 93 ALA A CA 1
ATOM 732 C C . ALA A 1 93 ? -23.666 8.332 19.373 1.00 87.12 93 ALA A C 1
ATOM 734 O O . ALA A 1 93 ? -22.893 8.819 18.550 1.00 87.12 93 ALA A O 1
ATOM 735 N N . GLN A 1 94 ? -24.059 7.057 19.262 1.00 87.25 94 GLN A N 1
ATOM 736 C CA . GLN A 1 94 ? -23.629 6.203 18.149 1.00 87.25 94 GLN A CA 1
ATOM 737 C C . GLN A 1 94 ? -24.183 6.655 16.793 1.00 87.25 94 GLN A C 1
ATOM 739 O O . GLN A 1 94 ? -23.508 6.488 15.776 1.00 87.25 94 GLN A O 1
ATOM 744 N N . ARG A 1 95 ? -25.398 7.212 16.751 1.00 88.88 95 ARG A N 1
ATOM 745 C CA . ARG A 1 95 ? -25.975 7.766 15.516 1.00 88.88 95 ARG A CA 1
ATOM 746 C C . ARG A 1 95 ? -25.217 9.005 15.064 1.00 88.88 95 ARG A C 1
ATOM 748 O O . ARG A 1 95 ? -24.936 9.120 13.875 1.00 88.88 95 ARG A O 1
ATOM 755 N N . GLU A 1 96 ? -24.841 9.877 15.994 1.00 89.44 96 GLU A N 1
ATOM 756 C CA . GLU A 1 96 ? -24.040 11.068 15.698 1.00 89.44 96 GLU A CA 1
ATOM 757 C C . GLU A 1 96 ? -22.644 10.707 15.182 1.00 89.44 96 GLU A C 1
ATOM 759 O O . GLU A 1 96 ? -22.213 11.243 14.163 1.00 89.44 96 GLU A O 1
ATOM 764 N N . VAL A 1 97 ? -21.969 9.738 15.810 1.00 92.88 97 VAL A N 1
ATOM 765 C CA . VAL A 1 97 ? -20.654 9.261 15.346 1.00 92.88 97 VAL A CA 1
ATOM 766 C C . VAL A 1 97 ? -20.747 8.671 13.939 1.00 92.88 97 VAL A C 1
ATOM 768 O O . VAL A 1 97 ? -19.951 9.029 13.074 1.00 92.88 97 VAL A O 1
ATOM 771 N N . LYS A 1 98 ? -21.750 7.824 13.671 1.00 93.56 98 LYS A N 1
ATOM 772 C CA . LYS A 1 98 ? -21.960 7.257 12.329 1.00 93.56 98 LYS A CA 1
ATOM 773 C C . LYS A 1 98 ? -22.294 8.330 11.294 1.00 93.56 98 LYS A C 1
ATOM 775 O O . LYS A 1 98 ? -21.819 8.254 10.167 1.00 93.56 98 LYS A O 1
ATOM 780 N N . ALA A 1 99 ? -23.089 9.335 11.658 1.00 92.62 99 ALA A N 1
ATOM 781 C CA . ALA A 1 99 ? -23.394 10.452 10.769 1.00 92.62 99 ALA A CA 1
ATOM 782 C C . ALA A 1 99 ? -22.135 11.276 10.444 1.00 92.62 99 ALA A C 1
ATOM 784 O O . ALA A 1 99 ? -21.916 11.623 9.284 1.00 92.62 99 ALA A O 1
ATOM 785 N N . ALA A 1 100 ? -21.282 11.534 11.440 1.00 91.62 100 ALA A N 1
ATOM 786 C CA . ALA A 1 100 ? -20.010 12.227 11.252 1.00 91.62 100 ALA A CA 1
ATOM 787 C C . ALA A 1 100 ? -19.028 11.423 10.384 1.00 91.62 100 ALA A C 1
ATOM 789 O O . ALA A 1 100 ? -18.337 11.999 9.547 1.00 91.62 100 ALA A O 1
ATOM 790 N N . GLU A 1 101 ? -18.991 10.098 10.538 1.00 93.44 101 GLU A N 1
ATOM 791 C CA . GLU A 1 101 ? -18.166 9.210 9.715 1.00 93.44 101 GLU A CA 1
ATOM 792 C C . GLU A 1 101 ? -18.608 9.227 8.246 1.00 93.44 101 GLU A C 1
ATOM 794 O O . GLU A 1 101 ? -17.782 9.444 7.360 1.00 93.44 101 GLU A O 1
ATOM 799 N N . VAL A 1 102 ? -19.916 9.124 7.989 1.00 95.62 102 VAL A N 1
ATOM 800 C CA . VAL A 1 102 ? -20.482 9.240 6.635 1.00 95.62 102 VAL A CA 1
ATOM 801 C C . VAL A 1 102 ? -20.153 10.599 6.013 1.00 95.62 102 VAL A C 1
ATOM 803 O O . VAL A 1 102 ? -19.827 10.683 4.827 1.00 95.62 102 VAL A O 1
ATOM 806 N N . GLU A 1 103 ? -20.207 11.679 6.791 1.00 93.56 103 GLU A N 1
ATOM 807 C CA . GLU A 1 103 ? -19.873 13.011 6.286 1.00 93.56 103 GLU A CA 1
ATOM 808 C C . GLU A 1 103 ? -18.368 13.161 6.007 1.00 93.56 103 GLU A C 1
ATOM 810 O O . GLU A 1 103 ? -17.976 13.721 4.981 1.00 93.56 103 GLU A O 1
ATOM 815 N N . ALA A 1 104 ? -17.509 12.580 6.848 1.00 93.44 104 ALA A N 1
ATOM 816 C CA . ALA A 1 104 ? -16.069 12.532 6.613 1.00 93.44 104 ALA A CA 1
ATOM 817 C C . ALA A 1 104 ? -15.715 11.712 5.359 1.00 93.44 104 ALA A C 1
ATOM 819 O O . ALA A 1 104 ? -14.817 12.091 4.602 1.00 93.44 104 ALA A O 1
ATOM 820 N N . GLU A 1 105 ? -16.421 10.611 5.096 1.00 91.69 105 GLU A N 1
ATOM 821 C CA . GLU A 1 105 ? -16.257 9.832 3.866 1.00 91.69 105 GLU A CA 1
ATOM 822 C C . GLU A 1 105 ? -16.673 10.621 2.624 1.00 91.69 105 GLU A C 1
ATOM 824 O O . GLU A 1 105 ? -15.932 10.638 1.637 1.00 91.69 105 GLU A O 1
ATOM 829 N N . LYS A 1 106 ? -17.793 11.352 2.678 1.00 95.81 106 LYS A N 1
ATOM 830 C CA . LYS A 1 106 ? -18.197 12.251 1.585 1.00 95.81 106 LYS A CA 1
ATOM 831 C C . LYS A 1 106 ? -17.152 13.331 1.319 1.00 95.81 106 LYS A C 1
ATOM 833 O O . LYS A 1 106 ? -16.832 13.590 0.160 1.00 95.81 106 LYS A O 1
ATOM 838 N N . GLN A 1 107 ? -16.583 13.932 2.366 1.00 94.25 107 GLN A N 1
ATOM 839 C CA . GLN A 1 107 ? -15.521 14.934 2.220 1.00 94.25 107 GLN A CA 1
ATOM 840 C C . GLN A 1 107 ? -14.256 14.339 1.589 1.00 94.25 107 GLN A C 1
ATOM 842 O O . GLN A 1 107 ? -13.680 14.939 0.680 1.00 94.25 107 GLN A O 1
ATOM 847 N N . LYS A 1 108 ? -13.848 13.133 2.001 1.00 95.31 108 LYS A N 1
ATOM 848 C CA . LYS A 1 108 ? -12.721 12.412 1.383 1.00 95.31 108 LYS A CA 1
ATOM 849 C C . LYS A 1 108 ? -12.988 12.098 -0.090 1.00 95.31 108 LYS A C 1
ATOM 851 O O . LYS A 1 108 ? -12.102 12.301 -0.919 1.00 95.31 108 LYS A O 1
ATOM 856 N N . ALA A 1 109 ? -14.198 11.650 -0.426 1.00 93.38 109 ALA A N 1
ATOM 857 C CA . ALA A 1 109 ? -14.595 11.368 -1.803 1.00 93.38 109 ALA A CA 1
ATOM 858 C C . ALA A 1 109 ? -14.584 12.637 -2.674 1.00 93.38 109 ALA A C 1
ATOM 860 O O . ALA A 1 109 ? -14.066 12.613 -3.791 1.00 93.38 109 ALA A O 1
ATOM 861 N N . ALA A 1 110 ? -15.080 13.761 -2.147 1.00 95.00 110 ALA A N 1
ATOM 862 C CA . ALA A 1 110 ? -15.032 15.053 -2.826 1.00 95.00 110 ALA A CA 1
ATOM 863 C C . ALA A 1 110 ? -13.585 15.521 -3.064 1.00 95.00 110 ALA A C 1
ATOM 865 O O . ALA A 1 110 ? -13.231 15.887 -4.187 1.00 95.00 110 ALA A O 1
ATOM 866 N N . ALA A 1 111 ? -12.724 15.426 -2.046 1.00 94.75 111 ALA A N 1
ATOM 867 C CA . ALA A 1 111 ? -11.310 15.778 -2.160 1.00 94.75 111 ALA A CA 1
ATOM 868 C C . ALA A 1 111 ? -10.566 14.891 -3.176 1.00 94.75 111 ALA A C 1
ATOM 870 O O . ALA A 1 111 ? -9.731 15.376 -3.941 1.00 94.75 111 ALA A O 1
ATOM 871 N N . TRP A 1 112 ? -10.879 13.593 -3.220 1.00 94.19 112 TRP A N 1
ATOM 872 C CA . TRP A 1 112 ? -10.319 12.678 -4.213 1.00 94.19 112 TRP A CA 1
ATOM 873 C C . TRP A 1 112 ? -10.763 13.038 -5.637 1.00 94.19 112 TRP A C 1
ATOM 875 O O . TRP A 1 112 ? -9.926 13.124 -6.536 1.00 94.19 112 TRP A O 1
ATOM 885 N N . ALA A 1 113 ? -12.048 13.344 -5.838 1.00 95.19 113 ALA A N 1
ATOM 886 C CA . ALA A 1 113 ? -12.573 13.760 -7.138 1.00 95.19 113 ALA A CA 1
ATOM 887 C C . ALA A 1 113 ? -11.937 15.069 -7.644 1.00 95.19 113 ALA A C 1
ATOM 889 O O . ALA A 1 113 ? -11.705 15.232 -8.844 1.00 95.19 113 ALA A O 1
ATOM 890 N N . GLU A 1 114 ? -11.630 16.008 -6.748 1.00 94.81 114 GLU A N 1
ATOM 891 C CA . GLU A 1 114 ? -10.961 17.260 -7.109 1.00 94.81 114 GLU A CA 1
ATOM 892 C C . GLU A 1 114 ? -9.492 17.051 -7.497 1.00 94.81 114 GLU A C 1
ATOM 894 O O . GLU A 1 114 ? -9.039 17.592 -8.512 1.00 94.81 114 GLU A O 1
ATOM 899 N N . ARG A 1 115 ? -8.773 16.185 -6.772 1.00 93.50 115 ARG A N 1
ATOM 900 C CA . ARG A 1 115 ? -7.413 15.762 -7.147 1.00 93.50 115 ARG A CA 1
ATOM 901 C C . ARG A 1 115 ? -7.382 15.076 -8.509 1.00 93.50 115 ARG A C 1
ATOM 903 O O . ARG A 1 115 ? -6.476 15.333 -9.296 1.00 93.50 115 ARG A O 1
ATOM 910 N N . GLU A 1 116 ? -8.376 14.250 -8.828 1.00 92.38 116 GLU A N 1
ATOM 911 C CA . GLU A 1 116 ? -8.464 13.600 -10.141 1.00 92.38 116 GLU A CA 1
ATOM 912 C C . GLU A 1 116 ? -8.611 14.621 -11.273 1.00 92.38 116 GLU A C 1
ATOM 914 O O . GLU A 1 116 ? -7.908 14.554 -12.281 1.00 92.38 116 GLU A O 1
ATOM 919 N N . LYS A 1 117 ? -9.466 15.633 -11.079 1.00 95.75 117 LYS A N 1
ATOM 920 C CA . LYS A 1 117 ? -9.620 16.733 -12.041 1.00 95.75 117 LYS A CA 1
ATOM 921 C C . LYS A 1 117 ? -8.321 17.518 -12.224 1.00 95.75 117 LYS A C 1
ATOM 923 O O . LYS A 1 117 ? -8.030 17.945 -13.341 1.00 95.75 117 LYS A O 1
ATOM 928 N N . GLN A 1 118 ? -7.544 17.725 -11.160 1.00 94.75 118 GLN A N 1
ATOM 929 C CA . GLN A 1 118 ? -6.229 18.366 -11.260 1.00 94.75 118 GLN A CA 1
ATOM 930 C C . GLN A 1 118 ? -5.245 17.504 -12.052 1.00 94.75 118 GLN A C 1
ATOM 932 O O . GLN A 1 118 ? -4.666 18.003 -13.015 1.0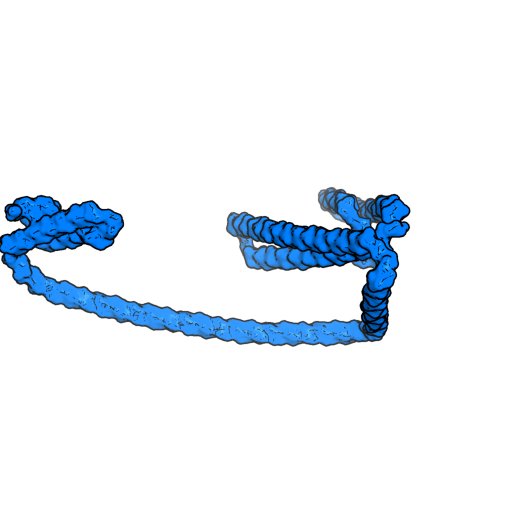0 94.75 118 GLN A O 1
ATOM 937 N N . ARG A 1 119 ? -5.152 16.203 -11.749 1.00 93.19 119 ARG A N 1
ATOM 938 C CA . ARG A 1 119 ? -4.308 15.264 -12.505 1.00 93.19 119 ARG A CA 1
ATOM 939 C C . ARG A 1 119 ? -4.662 15.228 -13.987 1.00 93.19 119 ARG A C 1
ATOM 941 O O . ARG A 1 119 ? -3.773 15.265 -14.830 1.00 93.19 119 ARG A O 1
ATOM 948 N N . GLN A 1 120 ? -5.950 15.229 -14.328 1.00 93.31 120 GLN A N 1
ATOM 949 C CA . GLN A 1 120 ? -6.385 15.294 -15.727 1.00 93.31 120 GLN A CA 1
ATOM 950 C C . GLN A 1 120 ? -5.950 16.597 -16.412 1.00 93.31 120 GLN A C 1
ATOM 952 O O . GLN A 1 120 ? -5.513 16.575 -17.563 1.00 93.31 120 GLN A O 1
ATOM 957 N N . LYS A 1 121 ? -6.033 17.741 -15.719 1.00 95.44 121 LYS A N 1
ATOM 958 C CA . LYS A 1 121 ? -5.554 19.028 -16.250 1.00 95.44 121 LYS A CA 1
ATOM 959 C C . LYS A 1 121 ? -4.038 19.040 -16.441 1.00 95.44 121 LYS A C 1
ATOM 961 O O . LYS A 1 121 ? -3.569 19.528 -17.468 1.00 95.44 121 LYS A O 1
ATOM 966 N N . GLU A 1 122 ? -3.287 18.508 -15.483 1.00 93.81 122 GLU A N 1
ATOM 967 C CA . GLU A 1 122 ? -1.829 18.381 -15.564 1.00 93.81 122 GLU A CA 1
ATOM 968 C C . GLU A 1 122 ? -1.423 17.477 -16.721 1.00 93.81 122 GLU A C 1
ATOM 970 O O . GLU A 1 122 ? -0.642 17.899 -17.569 1.00 93.81 122 GLU A O 1
ATOM 975 N N . TRP A 1 123 ? -2.049 16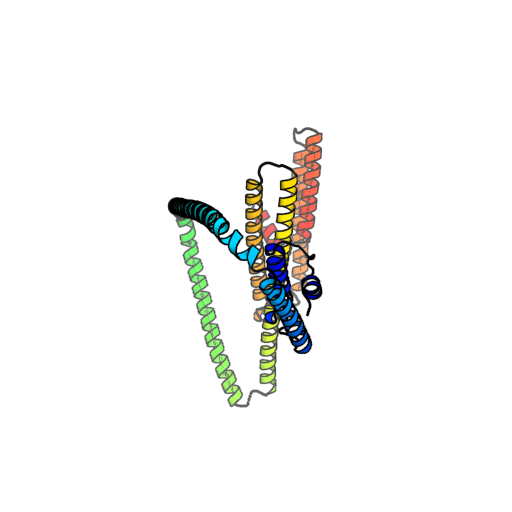.306 -16.839 1.00 93.75 123 TRP A N 1
ATOM 976 C CA . TRP A 1 123 ? -1.817 15.372 -17.936 1.00 93.75 123 TRP A CA 1
ATOM 977 C C . TRP A 1 123 ? -2.106 15.997 -19.308 1.00 93.75 123 TRP A C 1
ATOM 979 O O . TRP A 1 123 ? -1.321 15.844 -20.246 1.00 93.75 123 TRP A O 1
ATOM 989 N N . LEU A 1 124 ? -3.195 16.765 -19.442 1.00 94.50 124 LEU A N 1
ATOM 990 C CA . LEU A 1 124 ? -3.488 17.509 -20.673 1.00 94.50 124 LEU A CA 1
ATOM 991 C C . LEU A 1 124 ? -2.424 18.575 -20.964 1.00 94.50 124 LEU A C 1
ATOM 993 O O . LEU A 1 124 ? -2.066 18.793 -22.124 1.00 94.50 124 LEU A O 1
ATOM 997 N N . ASN A 1 125 ? -1.914 19.247 -19.933 1.00 94.38 125 ASN A N 1
ATOM 998 C CA . ASN A 1 125 ? -0.872 20.257 -20.081 1.00 94.38 125 ASN A CA 1
ATOM 999 C C . ASN A 1 125 ? 0.474 19.625 -20.475 1.00 94.38 125 ASN A C 1
ATOM 1001 O O . ASN A 1 125 ? 1.136 20.107 -21.392 1.00 94.38 125 ASN A O 1
ATOM 1005 N N . GLU A 1 126 ? 0.852 18.510 -19.854 1.00 90.81 126 GLU A N 1
ATOM 1006 C CA . GLU A 1 126 ? 2.031 17.725 -20.230 1.00 90.81 126 GLU A CA 1
ATOM 1007 C C . GLU A 1 126 ? 1.916 17.175 -21.648 1.00 90.81 126 GLU A C 1
ATOM 1009 O O . GLU A 1 126 ? 2.848 17.318 -22.434 1.00 90.81 126 GLU A O 1
ATOM 1014 N N . SER A 1 127 ? 0.749 16.658 -22.029 1.00 88.44 127 SER A N 1
ATOM 1015 C CA . SER A 1 127 ? 0.487 16.190 -23.393 1.00 88.44 127 SER A CA 1
ATOM 1016 C C . SER A 1 127 ? 0.627 17.319 -24.418 1.00 88.44 127 SER A C 1
ATOM 1018 O O . SER A 1 127 ? 1.209 17.127 -25.487 1.00 88.44 127 SER A O 1
ATOM 1020 N N . ARG A 1 128 ? 0.159 18.534 -24.093 1.00 91.38 128 ARG A N 1
ATOM 1021 C CA . ARG A 1 128 ? 0.358 19.727 -24.937 1.00 91.38 128 ARG A CA 1
ATOM 1022 C C . ARG A 1 128 ? 1.832 20.114 -25.044 1.00 91.38 128 ARG A C 1
ATOM 1024 O O . ARG A 1 128 ? 2.293 20.412 -26.147 1.00 91.38 128 ARG A O 1
ATOM 1031 N N . LYS A 1 129 ? 2.579 20.084 -23.936 1.00 90.12 129 LYS A N 1
ATOM 1032 C CA . LYS A 1 129 ? 4.030 20.343 -23.921 1.00 90.12 129 LYS A CA 1
ATOM 1033 C C . LYS A 1 129 ? 4.790 19.301 -24.745 1.00 90.12 129 LYS A C 1
ATOM 1035 O O . LYS A 1 129 ? 5.621 19.676 -25.567 1.00 90.12 129 LYS A O 1
ATOM 1040 N N . ALA A 1 130 ? 4.457 18.020 -24.599 1.00 83.56 130 ALA A N 1
ATOM 1041 C CA . ALA A 1 130 ? 5.034 16.931 -25.380 1.00 83.56 130 ALA A CA 1
ATOM 1042 C C . ALA A 1 130 ? 4.729 17.094 -26.875 1.00 83.56 130 ALA A C 1
ATOM 1044 O O . ALA A 1 130 ? 5.636 17.006 -27.701 1.00 83.56 130 ALA A O 1
ATOM 1045 N N . ALA A 1 131 ? 3.490 17.430 -27.246 1.00 84.38 131 ALA A N 1
ATOM 1046 C CA . ALA A 1 131 ? 3.124 17.689 -28.639 1.00 84.38 131 ALA A CA 1
ATOM 1047 C C . ALA A 1 131 ? 3.884 18.890 -29.236 1.00 84.38 131 ALA A C 1
ATOM 1049 O O . ALA A 1 131 ? 4.320 18.834 -30.389 1.00 84.38 131 ALA A O 1
ATOM 1050 N N . LEU A 1 132 ? 4.092 19.959 -28.459 1.00 84.25 132 LEU A N 1
ATOM 1051 C CA . LEU A 1 132 ? 4.924 21.100 -28.861 1.00 84.25 132 LEU A CA 1
ATOM 1052 C C . LEU A 1 132 ? 6.389 20.693 -29.044 1.00 84.25 132 LEU A C 1
ATOM 1054 O O . LEU A 1 132 ? 6.977 21.002 -30.079 1.00 84.25 132 LEU A O 1
ATOM 1058 N N . TYR A 1 133 ? 6.951 19.942 -28.096 1.00 77.88 133 TYR A N 1
ATOM 1059 C CA . TYR A 1 133 ? 8.319 19.435 -28.181 1.00 77.88 133 TYR A CA 1
ATOM 1060 C C . TYR A 1 133 ? 8.511 18.540 -29.412 1.00 77.88 133 TYR A C 1
ATOM 1062 O O . TYR A 1 133 ? 9.477 18.696 -30.156 1.00 77.88 133 TYR A O 1
ATOM 1070 N N . THR A 1 134 ? 7.539 17.670 -29.701 1.00 77.19 134 THR A N 1
ATOM 1071 C CA . THR A 1 134 ? 7.564 16.793 -30.881 1.00 77.19 134 THR A CA 1
ATOM 1072 C C . THR A 1 134 ? 7.472 17.599 -32.179 1.00 77.19 134 THR A C 1
ATOM 1074 O O . THR A 1 134 ? 8.232 17.343 -33.108 1.00 77.19 134 THR A O 1
ATOM 1077 N N . LYS A 1 135 ? 6.620 18.636 -32.251 1.00 74.06 135 LYS A N 1
ATOM 1078 C CA . LYS A 1 135 ? 6.539 19.524 -33.428 1.00 74.06 135 LYS A CA 1
ATOM 1079 C C . LYS A 1 135 ? 7.837 20.295 -33.672 1.00 74.06 135 LYS A C 1
ATOM 1081 O O . LYS A 1 135 ? 8.276 20.383 -34.817 1.00 74.06 135 LYS A O 1
ATOM 1086 N N . VAL A 1 136 ? 8.461 20.826 -32.620 1.00 74.38 136 VAL A N 1
ATOM 1087 C CA . VAL A 1 136 ? 9.751 21.530 -32.720 1.00 74.38 136 VAL A CA 1
ATOM 1088 C C . VAL A 1 136 ? 10.852 20.560 -33.156 1.00 74.38 136 VAL A C 1
ATOM 1090 O O . VAL A 1 136 ? 11.604 20.859 -34.080 1.00 74.38 136 VAL A O 1
ATOM 1093 N N . ARG A 1 137 ? 10.889 19.356 -32.577 1.00 64.69 137 ARG A N 1
ATOM 1094 C CA . ARG A 1 137 ? 11.861 18.311 -32.917 1.00 64.69 137 ARG A CA 1
ATOM 1095 C C . ARG A 1 137 ? 11.704 17.806 -34.357 1.00 64.69 137 ARG A C 1
ATOM 1097 O O . ARG A 1 137 ? 12.702 17.662 -35.056 1.00 64.69 137 ARG A O 1
ATOM 1104 N N . CYS A 1 138 ? 10.479 17.622 -34.851 1.00 60.03 138 CYS A N 1
ATOM 1105 C CA . CYS A 1 138 ? 10.230 17.240 -36.245 1.00 60.03 138 CYS A CA 1
ATOM 1106 C C . CYS A 1 138 ? 10.586 18.351 -37.242 1.00 60.03 138 CYS A C 1
ATOM 1108 O O . CYS A 1 138 ? 11.070 18.037 -38.321 1.00 60.03 138 CYS A O 1
ATOM 1110 N N . ARG A 1 139 ? 10.406 19.633 -36.887 1.00 65.62 139 ARG A N 1
ATOM 1111 C CA . ARG A 1 139 ? 10.767 20.788 -37.735 1.00 65.62 139 ARG A CA 1
ATOM 1112 C C . ARG A 1 139 ? 12.279 20.889 -37.983 1.00 65.62 139 ARG A C 1
ATOM 1114 O O . ARG A 1 139 ? 12.680 21.330 -39.052 1.00 65.62 139 ARG A O 1
ATOM 1121 N N . TRP A 1 140 ? 13.094 20.482 -37.011 1.00 60.53 140 TRP A N 1
ATOM 1122 C CA . TRP A 1 140 ? 14.558 20.488 -37.118 1.00 60.53 140 TRP A CA 1
ATOM 1123 C C . TRP A 1 140 ? 15.134 19.196 -37.717 1.00 60.53 140 TRP A C 1
ATOM 1125 O O . TRP A 1 140 ? 16.209 19.223 -38.306 1.00 60.53 140 TRP A O 1
ATOM 1135 N N . LEU A 1 141 ? 14.422 18.068 -37.611 1.00 55.62 141 LEU A N 1
ATOM 1136 C CA . LEU A 1 141 ? 14.902 16.757 -38.070 1.00 55.62 141 LEU A CA 1
ATOM 1137 C C . LEU A 1 141 ? 14.410 16.346 -39.470 1.00 55.62 141 LEU A C 1
ATOM 1139 O O . LEU A 1 141 ? 14.987 15.441 -40.075 1.00 55.62 141 LEU A O 1
ATOM 1143 N N . THR A 1 142 ? 13.392 17.001 -40.033 1.00 55.41 142 THR A N 1
ATOM 1144 C CA . THR A 1 142 ? 12.887 16.712 -41.388 1.00 55.41 142 THR A CA 1
ATOM 1145 C C . THR A 1 142 ? 13.933 16.751 -42.515 1.00 55.41 142 THR A C 1
ATOM 1147 O O . THR A 1 142 ? 13.854 15.871 -43.375 1.00 55.41 142 THR A O 1
ATOM 1150 N N . PRO A 1 143 ? 14.939 17.652 -42.552 1.00 56.91 143 PRO A N 1
ATOM 1151 C CA . PRO A 1 143 ? 15.948 17.609 -43.616 1.00 56.91 143 PRO A CA 1
ATOM 1152 C C . PRO A 1 143 ? 16.951 16.447 -43.476 1.00 56.91 143 PRO A C 1
ATOM 1154 O O . PRO A 1 143 ? 17.603 16.094 -44.456 1.00 56.91 143 PRO A O 1
ATOM 1157 N N . LEU A 1 144 ? 17.055 15.812 -42.300 1.00 55.31 144 LEU A N 1
ATOM 1158 C CA . LEU A 1 144 ? 17.971 14.688 -42.056 1.00 55.31 144 LEU A CA 1
ATOM 1159 C C . LEU A 1 144 ? 17.309 13.322 -42.312 1.00 55.31 144 LEU A C 1
ATOM 1161 O O . LEU A 1 144 ? 17.930 12.440 -42.902 1.00 55.31 144 LEU A O 1
ATOM 1165 N N . PHE A 1 145 ? 16.032 13.141 -41.958 1.00 49.81 145 PHE A N 1
ATOM 1166 C CA . PHE A 1 145 ? 15.351 11.842 -42.108 1.00 49.81 145 PHE A CA 1
ATOM 1167 C C . PHE A 1 145 ? 14.882 11.514 -43.531 1.00 49.81 145 PHE A C 1
ATOM 1169 O O . PHE A 1 145 ? 14.768 10.333 -43.866 1.00 49.81 145 PHE A O 1
ATOM 1176 N N . GLY A 1 146 ? 14.680 12.513 -44.398 1.00 51.75 146 GLY A N 1
ATOM 1177 C CA . GLY A 1 146 ? 14.295 12.279 -45.799 1.00 51.75 146 GLY A CA 1
ATOM 1178 C C . GLY A 1 146 ? 15.309 11.431 -46.582 1.00 51.75 146 GLY A C 1
ATOM 1179 O O . GLY A 1 146 ? 14.933 10.716 -47.505 1.00 51.75 146 GLY A O 1
ATOM 1180 N N . ARG A 1 147 ? 16.585 11.445 -46.173 1.00 54.34 147 ARG A N 1
ATOM 1181 C CA . ARG A 1 147 ? 17.648 10.629 -46.782 1.00 54.34 147 ARG A CA 1
ATOM 1182 C C . ARG A 1 147 ? 17.809 9.245 -46.142 1.00 54.34 147 ARG A C 1
ATOM 1184 O O . ARG A 1 147 ? 18.194 8.310 -46.835 1.00 54.34 147 ARG A O 1
ATOM 1191 N N . PHE A 1 148 ? 17.454 9.078 -44.867 1.00 52.09 148 PHE A N 1
ATOM 1192 C CA . PHE A 1 148 ? 17.547 7.786 -44.171 1.00 52.09 148 PHE A CA 1
ATOM 1193 C C . PHE A 1 148 ? 16.349 6.856 -44.428 1.00 52.09 148 PHE A C 1
ATOM 1195 O O . PHE A 1 148 ? 16.523 5.639 -44.455 1.00 52.09 148 PHE A O 1
ATOM 1202 N N . ALA A 1 149 ? 15.150 7.396 -44.674 1.00 54.78 149 ALA A N 1
ATOM 1203 C CA . ALA A 1 149 ? 13.944 6.587 -44.900 1.00 54.78 149 ALA A CA 1
ATOM 1204 C C . ALA A 1 149 ? 13.990 5.746 -46.195 1.00 54.78 149 ALA A C 1
ATOM 1206 O O . ALA A 1 149 ? 13.423 4.658 -46.253 1.00 54.78 149 ALA A O 1
ATOM 1207 N N . ILE A 1 150 ? 14.700 6.215 -47.226 1.00 56.38 150 ILE A N 1
ATOM 1208 C CA . ILE A 1 150 ? 14.861 5.483 -48.495 1.00 56.38 150 ILE A CA 1
ATOM 1209 C C . ILE A 1 150 ? 15.846 4.308 -48.324 1.00 56.38 150 ILE A C 1
ATOM 1211 O O . ILE A 1 150 ? 15.657 3.230 -48.894 1.00 56.38 150 ILE A O 1
ATOM 1215 N N . ALA A 1 151 ? 16.865 4.477 -47.476 1.00 55.59 151 ALA A N 1
ATOM 1216 C CA . ALA A 1 151 ? 17.850 3.437 -47.191 1.00 55.59 151 ALA A CA 1
ATOM 1217 C C . ALA A 1 151 ? 17.271 2.301 -46.325 1.00 55.59 151 ALA A C 1
ATOM 1219 O O . ALA A 1 151 ? 17.526 1.129 -46.597 1.00 55.59 151 ALA A O 1
ATOM 1220 N N . SER A 1 152 ? 16.440 2.615 -45.322 1.00 63.31 152 SER A N 1
ATOM 1221 C CA . SER A 1 152 ? 15.855 1.598 -44.434 1.00 63.31 152 SER A CA 1
ATOM 1222 C C . SER A 1 152 ? 14.791 0.730 -45.115 1.00 63.31 152 SER A C 1
ATOM 1224 O O . SER A 1 152 ? 14.739 -0.476 -44.868 1.00 63.31 152 SER A O 1
ATOM 1226 N N . ALA A 1 153 ? 13.994 1.298 -46.026 1.00 66.44 153 ALA A N 1
ATOM 1227 C CA . ALA A 1 153 ? 13.018 0.539 -46.811 1.00 66.44 153 ALA A CA 1
ATOM 1228 C C . ALA A 1 153 ? 13.689 -0.498 -47.731 1.00 66.44 153 ALA A C 1
ATOM 1230 O O . ALA A 1 153 ? 13.199 -1.618 -47.871 1.00 66.44 153 ALA A O 1
ATOM 1231 N N . SER A 1 154 ? 14.850 -0.156 -48.297 1.00 69.38 154 SER A N 1
ATOM 1232 C CA . SER A 1 154 ? 15.620 -1.047 -49.176 1.00 69.38 154 SER A CA 1
ATOM 1233 C C . SER A 1 154 ? 16.195 -2.246 -48.415 1.00 69.38 154 SER A C 1
ATOM 1235 O O . SER A 1 154 ? 16.169 -3.372 -48.911 1.00 69.38 154 SER A O 1
ATOM 1237 N N . ILE A 1 155 ? 16.650 -2.027 -47.177 1.00 72.81 155 ILE A N 1
ATOM 1238 C CA . ILE A 1 155 ? 17.171 -3.091 -46.310 1.00 72.81 155 ILE A CA 1
ATOM 1239 C C . ILE A 1 155 ? 16.048 -4.049 -45.888 1.00 72.81 155 ILE A C 1
ATOM 1241 O O . ILE A 1 155 ? 16.236 -5.261 -45.950 1.00 72.81 155 ILE A O 1
ATOM 1245 N N . LEU A 1 156 ? 14.869 -3.534 -45.519 1.00 76.06 156 LEU A N 1
ATOM 1246 C CA . LEU A 1 156 ? 13.719 -4.376 -45.159 1.00 76.06 156 LEU A CA 1
ATOM 1247 C C . LEU A 1 156 ? 13.174 -5.178 -46.349 1.00 76.06 156 LEU A C 1
ATOM 1249 O O . LEU A 1 156 ? 12.810 -6.341 -46.195 1.00 76.06 156 LEU A O 1
ATOM 1253 N N . ALA A 1 157 ? 13.148 -4.594 -47.548 1.00 76.00 157 ALA A N 1
ATOM 1254 C CA . ALA A 1 157 ? 12.761 -5.327 -48.751 1.00 76.00 157 ALA A CA 1
ATOM 1255 C C . ALA A 1 157 ? 13.749 -6.467 -49.053 1.00 76.00 157 ALA A C 1
ATOM 1257 O O . ALA A 1 157 ? 13.334 -7.587 -49.348 1.00 76.00 157 ALA A O 1
ATOM 1258 N N . PHE A 1 158 ? 15.053 -6.212 -48.912 1.00 75.00 158 PHE A N 1
ATOM 1259 C CA . PHE A 1 158 ? 16.084 -7.224 -49.132 1.00 75.00 158 PHE A CA 1
ATOM 1260 C C . PHE A 1 158 ? 16.004 -8.373 -48.117 1.00 75.00 158 PHE A C 1
ATOM 1262 O O . PHE A 1 158 ? 16.098 -9.537 -48.503 1.00 75.00 158 PHE A O 1
ATOM 1269 N N . THR A 1 159 ? 15.767 -8.084 -46.832 1.00 76.38 159 THR A N 1
ATOM 1270 C CA . THR A 1 159 ? 15.637 -9.136 -45.810 1.00 76.38 159 THR A CA 1
ATOM 1271 C C . THR A 1 159 ? 14.402 -10.008 -46.023 1.00 76.38 159 THR A C 1
ATOM 1273 O O . THR A 1 159 ? 14.491 -11.223 -45.852 1.00 76.38 159 THR A O 1
ATOM 1276 N N . ILE A 1 160 ? 13.278 -9.430 -46.457 1.00 83.62 160 ILE A N 1
ATOM 1277 C CA . ILE A 1 160 ? 12.063 -10.189 -46.790 1.00 83.62 160 ILE A CA 1
ATOM 1278 C C . ILE A 1 160 ? 12.305 -11.104 -47.996 1.00 83.62 160 ILE A C 1
ATOM 1280 O O . ILE A 1 160 ? 11.930 -12.274 -47.951 1.00 83.62 160 ILE A O 1
ATOM 1284 N N . VAL A 1 161 ? 12.973 -10.613 -49.046 1.00 85.81 161 VAL A N 1
ATOM 1285 C CA . VAL A 1 161 ? 13.304 -11.425 -50.230 1.00 85.81 161 VAL A CA 1
ATOM 1286 C C . VAL A 1 161 ? 14.241 -12.577 -49.865 1.00 85.81 161 VAL A C 1
ATOM 1288 O O . VAL A 1 161 ? 13.979 -13.715 -50.240 1.00 85.81 161 VAL A O 1
ATOM 1291 N N . VAL A 1 162 ? 15.292 -12.323 -49.080 1.00 82.06 162 VAL A N 1
ATOM 1292 C CA . VAL A 1 162 ? 16.211 -13.378 -48.616 1.00 82.06 162 VAL A CA 1
ATOM 1293 C C . VAL A 1 162 ? 15.476 -14.420 -47.768 1.00 82.06 162 VAL A C 1
ATOM 1295 O O . VAL A 1 162 ? 15.705 -15.618 -47.934 1.00 82.06 162 VAL A O 1
ATOM 1298 N N . TRP A 1 163 ? 14.565 -13.989 -46.894 1.00 88.00 163 TRP A N 1
ATOM 1299 C CA . TRP A 1 163 ? 13.775 -14.891 -46.056 1.00 88.00 163 TRP A CA 1
ATOM 1300 C C . TRP A 1 163 ? 12.802 -15.756 -46.871 1.00 88.00 163 TRP A C 1
ATOM 1302 O O . TRP A 1 163 ? 12.734 -16.965 -46.649 1.00 88.00 163 TRP A O 1
ATOM 1312 N N . LEU A 1 164 ? 12.100 -15.172 -47.848 1.00 83.56 164 LEU A N 1
ATOM 1313 C CA . LEU A 1 164 ? 11.201 -15.909 -48.743 1.00 83.56 164 LEU A CA 1
ATOM 1314 C C . LEU A 1 164 ? 11.966 -16.913 -49.615 1.00 83.56 164 LEU A C 1
ATOM 1316 O O . LEU A 1 164 ? 11.550 -18.068 -49.705 1.00 83.56 164 LEU A O 1
ATOM 1320 N N . SER A 1 165 ? 13.121 -16.521 -50.160 1.00 80.75 165 SER A N 1
ATOM 1321 C CA . SER A 1 165 ? 13.996 -17.417 -50.926 1.00 80.75 165 SER A CA 1
ATOM 1322 C C . SER A 1 165 ? 14.517 -18.581 -50.077 1.00 80.75 165 SER A C 1
ATOM 1324 O O . SER A 1 165 ? 14.517 -19.723 -50.528 1.00 80.75 165 SER A O 1
ATOM 1326 N N . LEU A 1 166 ? 14.909 -18.334 -48.820 1.00 79.06 166 LEU A N 1
ATOM 1327 C CA . LEU A 1 166 ? 15.306 -19.392 -47.881 1.00 79.06 166 LEU A CA 1
ATOM 1328 C C . LEU A 1 166 ? 14.140 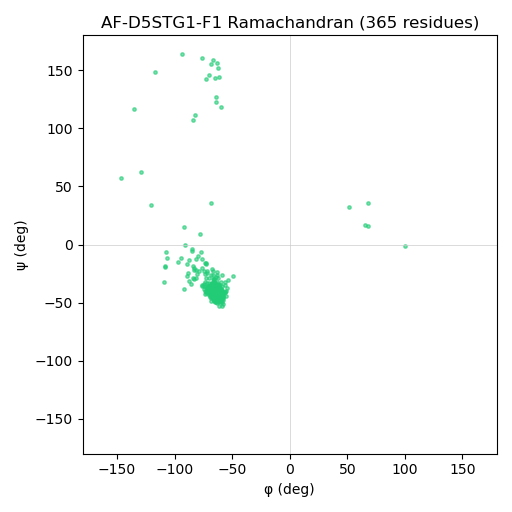-20.324 -47.529 1.00 79.06 166 LEU A C 1
ATOM 1330 O O . LEU A 1 166 ? 14.331 -21.531 -47.381 1.00 79.06 166 LEU A O 1
ATOM 1334 N N . HIS A 1 167 ? 12.931 -19.780 -47.401 1.00 83.50 167 HIS A N 1
ATOM 1335 C CA . HIS A 1 167 ? 11.733 -20.555 -47.108 1.00 83.50 167 HIS A CA 1
ATOM 1336 C C . HIS A 1 167 ? 11.320 -21.456 -48.286 1.00 83.50 167 HIS A C 1
ATOM 1338 O O . HIS A 1 167 ? 10.998 -22.627 -48.073 1.00 83.50 167 HIS A O 1
ATOM 1344 N N . GLU A 1 168 ? 11.380 -20.964 -49.527 1.00 82.12 168 GLU A N 1
ATOM 1345 C CA . GLU A 1 168 ? 11.172 -21.794 -50.723 1.00 82.12 168 GLU A CA 1
ATOM 1346 C C . GLU A 1 168 ? 12.270 -22.843 -50.891 1.00 82.12 168 GLU A C 1
ATOM 1348 O O . GLU A 1 168 ? 11.970 -24.012 -51.139 1.00 82.12 168 GLU A O 1
ATOM 1353 N N . TYR A 1 169 ? 13.529 -22.468 -50.658 1.00 77.81 169 TYR A N 1
ATOM 1354 C CA . TYR A 1 169 ? 14.650 -23.403 -50.688 1.00 77.81 169 TYR A CA 1
ATOM 1355 C C . TYR A 1 169 ? 14.476 -24.538 -49.669 1.00 77.81 169 TYR A C 1
ATOM 1357 O O . TYR A 1 169 ? 14.710 -25.702 -49.991 1.00 77.81 169 TYR A O 1
ATOM 1365 N N . ARG A 1 170 ? 13.974 -24.234 -48.463 1.00 78.62 170 ARG A N 1
ATOM 1366 C CA . ARG A 1 170 ? 13.667 -25.242 -47.437 1.00 78.62 170 ARG A CA 1
ATOM 1367 C C . ARG A 1 170 ? 12.574 -26.212 -47.888 1.00 78.62 170 ARG A C 1
ATOM 1369 O O . ARG A 1 170 ? 12.720 -27.409 -47.665 1.00 78.62 170 ARG A O 1
ATOM 1376 N N . LYS A 1 171 ? 11.520 -25.727 -48.555 1.00 84.38 171 LYS A N 1
ATOM 1377 C CA . LYS A 1 171 ? 10.462 -26.591 -49.113 1.00 84.38 171 LYS A CA 1
ATOM 1378 C C . LYS A 1 171 ? 10.990 -27.516 -50.208 1.00 84.38 171 LYS A C 1
ATOM 1380 O O . LYS A 1 171 ? 10.630 -28.689 -50.228 1.00 84.38 171 LYS A O 1
ATOM 1385 N N . LEU A 1 172 ? 11.848 -27.008 -51.093 1.00 79.00 172 LEU A N 1
ATOM 1386 C CA . LEU A 1 172 ? 12.459 -27.807 -52.159 1.00 79.00 172 LEU A CA 1
ATOM 1387 C C . LEU A 1 172 ? 13.404 -28.874 -51.598 1.00 79.00 172 LEU A C 1
ATOM 1389 O O . LEU A 1 172 ? 13.326 -30.025 -52.013 1.00 79.00 172 LEU A O 1
ATOM 1393 N N . LEU A 1 173 ? 14.221 -28.522 -50.601 1.00 74.75 173 LEU A N 1
ATOM 1394 C CA . LEU A 1 173 ? 15.061 -29.479 -49.875 1.00 74.75 173 LEU A CA 1
ATOM 1395 C C . LEU A 1 173 ? 14.238 -30.589 -49.223 1.00 74.75 173 LEU A C 1
ATOM 1397 O O . LEU A 1 173 ? 14.622 -31.749 -49.283 1.00 74.75 173 LEU A O 1
ATOM 1401 N N . GLN A 1 174 ? 13.101 -30.245 -48.622 1.00 76.06 174 GLN A N 1
ATOM 1402 C CA . GLN A 1 174 ? 12.242 -31.217 -47.951 1.00 76.06 174 GLN A CA 1
ATOM 1403 C C . GLN A 1 174 ? 11.589 -32.183 -48.952 1.00 76.06 174 GLN A C 1
ATOM 1405 O O . GLN A 1 174 ? 11.560 -33.384 -48.712 1.00 76.06 174 GLN A O 1
ATOM 1410 N N . LEU A 1 175 ? 11.167 -31.681 -50.118 1.00 80.88 175 LEU A N 1
ATOM 1411 C CA . LEU A 1 175 ? 10.653 -32.513 -51.211 1.00 80.88 175 LEU A CA 1
ATOM 1412 C C . LEU A 1 175 ? 11.725 -33.422 -51.825 1.00 80.88 175 LEU A C 1
ATOM 1414 O O . LEU A 1 175 ? 11.412 -34.547 -52.212 1.00 80.88 175 LEU A O 1
ATOM 1418 N N . GLU A 1 176 ? 12.967 -32.950 -51.928 1.00 78.06 176 GLU A N 1
ATOM 1419 C CA . GLU A 1 176 ? 14.074 -33.754 -52.449 1.00 78.06 176 GLU A CA 1
ATOM 1420 C C . GLU A 1 176 ? 14.482 -34.845 -51.453 1.00 78.06 176 GLU A C 1
ATOM 1422 O O . GLU A 1 176 ? 14.625 -36.001 -51.839 1.00 78.06 176 GLU A O 1
ATOM 1427 N N . ILE A 1 177 ? 14.529 -34.523 -50.155 1.00 72.19 177 ILE A N 1
ATOM 1428 C CA . ILE A 1 177 ? 14.723 -35.511 -49.085 1.00 72.19 177 ILE A CA 1
ATOM 1429 C C . ILE A 1 177 ? 13.608 -36.569 -49.128 1.00 72.19 177 ILE A C 1
ATOM 1431 O O . ILE A 1 177 ? 13.897 -37.762 -49.101 1.00 72.19 177 ILE A O 1
ATOM 1435 N N . ASP A 1 178 ? 12.342 -36.168 -49.274 1.00 77.56 178 ASP A N 1
ATOM 1436 C CA . ASP A 1 178 ? 11.214 -37.105 -49.361 1.00 77.56 178 ASP A CA 1
ATOM 1437 C C . ASP A 1 178 ? 11.272 -37.996 -50.617 1.00 77.56 178 ASP A C 1
ATOM 1439 O O . ASP A 1 178 ? 10.870 -39.165 -50.578 1.00 77.56 178 ASP A O 1
ATOM 1443 N N . ARG A 1 179 ? 11.776 -37.470 -51.743 1.00 78.25 179 ARG A N 1
ATOM 1444 C CA . ARG A 1 179 ? 12.018 -38.249 -52.968 1.00 78.25 179 ARG A CA 1
ATOM 1445 C C . ARG A 1 179 ? 13.152 -39.244 -52.788 1.00 78.25 179 ARG A C 1
ATOM 1447 O O . ARG A 1 179 ? 12.987 -40.402 -53.161 1.00 78.25 179 ARG A O 1
ATOM 1454 N N . GLU A 1 180 ? 14.269 -38.823 -52.206 1.00 76.06 180 GLU A N 1
ATOM 1455 C CA . GLU A 1 180 ? 15.423 -39.689 -51.972 1.00 76.06 180 GLU A CA 1
ATOM 1456 C C . GLU A 1 180 ? 15.125 -40.787 -50.930 1.00 76.06 180 GLU A C 1
ATOM 1458 O O . GLU A 1 180 ? 15.604 -41.917 -51.076 1.00 76.06 180 GLU A O 1
ATOM 1463 N N . ILE A 1 181 ? 14.273 -40.504 -49.932 1.00 70.25 181 ILE A N 1
ATOM 1464 C CA . ILE A 1 181 ? 13.737 -41.504 -48.992 1.00 70.25 181 ILE A CA 1
ATOM 1465 C C . ILE A 1 181 ? 12.865 -42.522 -49.740 1.00 70.25 181 ILE A C 1
ATOM 1467 O O . ILE A 1 181 ? 13.051 -43.727 -49.578 1.00 70.25 181 ILE A O 1
ATOM 1471 N N . LYS A 1 182 ? 11.943 -42.070 -50.604 1.00 78.00 182 LYS A N 1
ATOM 1472 C CA . LYS A 1 182 ? 11.090 -42.968 -51.410 1.00 78.00 182 LYS A CA 1
ATOM 1473 C C . LYS A 1 182 ? 11.870 -43.782 -52.442 1.00 78.00 182 LYS A C 1
ATOM 1475 O O . LYS A 1 182 ? 11.459 -44.893 -52.762 1.00 78.00 182 LYS A O 1
ATOM 1480 N N . ALA A 1 183 ? 12.978 -43.248 -52.948 1.00 77.75 183 ALA A N 1
ATOM 1481 C CA . ALA A 1 183 ? 13.866 -43.940 -53.875 1.00 77.75 183 ALA A CA 1
ATOM 1482 C C . ALA A 1 183 ? 14.774 -44.977 -53.184 1.00 77.75 183 ALA A C 1
ATOM 1484 O O . ALA A 1 183 ? 15.483 -45.709 -53.870 1.00 77.75 183 ALA A O 1
ATOM 1485 N N . GLY A 1 184 ? 14.770 -45.051 -51.844 1.00 77.75 184 GLY A N 1
ATOM 1486 C CA . GLY A 1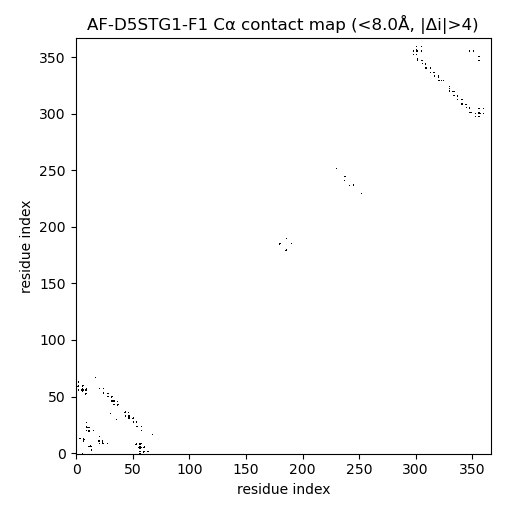 184 ? 15.604 -45.984 -51.078 1.00 77.75 184 GLY A CA 1
ATOM 1487 C C . GLY A 1 184 ? 17.104 -45.674 -51.143 1.00 77.75 184 GLY A C 1
ATOM 1488 O O . GLY A 1 184 ? 17.920 -46.534 -50.820 1.00 77.75 184 GLY A O 1
ATOM 1489 N N . ILE A 1 185 ? 17.475 -44.463 -51.577 1.00 66.56 185 ILE A N 1
ATOM 1490 C CA . ILE A 1 185 ? 18.873 -44.046 -51.783 1.00 66.56 185 ILE A CA 1
ATOM 1491 C C . ILE A 1 185 ? 19.491 -43.556 -50.465 1.00 66.56 185 ILE A C 1
ATOM 1493 O O . ILE A 1 185 ? 20.697 -43.689 -50.244 1.00 66.56 185 ILE A O 1
ATOM 1497 N N . ILE A 1 186 ? 18.674 -43.020 -49.553 1.00 55.22 186 ILE A N 1
ATOM 1498 C CA . ILE A 1 186 ? 19.140 -42.573 -48.239 1.00 55.22 186 ILE A CA 1
ATOM 1499 C C . ILE A 1 186 ? 19.223 -43.772 -47.296 1.00 55.22 186 ILE A C 1
ATOM 1501 O O . ILE A 1 186 ? 18.220 -44.335 -46.866 1.00 55.22 186 ILE A O 1
ATOM 1505 N N . THR A 1 187 ? 20.451 -44.133 -46.942 1.00 69.12 187 THR A N 1
ATOM 1506 C CA . THR A 1 187 ? 20.743 -45.111 -45.898 1.00 69.12 187 THR A CA 1
ATOM 1507 C C . THR A 1 187 ? 20.286 -44.599 -44.531 1.00 69.12 187 THR A C 1
ATOM 1509 O O . THR A 1 187 ? 20.423 -43.418 -44.205 1.00 69.12 187 THR A O 1
ATOM 1512 N N . GLU A 1 188 ? 19.776 -45.507 -43.698 1.00 63.00 188 GLU A N 1
ATOM 1513 C CA . GLU A 1 188 ? 19.276 -45.256 -42.335 1.00 63.00 188 GLU A CA 1
ATOM 1514 C C . GLU A 1 188 ? 20.257 -44.440 -41.463 1.00 63.00 188 GLU A C 1
ATOM 1516 O O . GLU A 1 188 ? 19.849 -43.650 -40.611 1.00 63.00 188 GLU A O 1
ATOM 1521 N N . SER A 1 189 ? 21.559 -44.526 -41.754 1.00 57.22 189 SER A N 1
ATOM 1522 C CA . SER A 1 189 ? 22.619 -43.752 -41.101 1.00 57.22 189 SER A CA 1
ATOM 1523 C C . SER A 1 189 ? 22.538 -42.236 -41.336 1.00 57.22 189 SER A C 1
ATOM 1525 O O . SER A 1 189 ? 22.863 -41.460 -40.437 1.00 57.22 189 SER A O 1
ATOM 1527 N N . ARG A 1 190 ? 22.071 -41.777 -42.504 1.00 61.44 190 ARG A N 1
ATOM 1528 C CA . ARG A 1 190 ? 21.886 -40.342 -42.794 1.00 61.44 190 ARG A CA 1
ATOM 1529 C C . ARG A 1 190 ? 20.645 -39.770 -42.114 1.00 61.44 190 ARG A C 1
ATOM 1531 O O . ARG A 1 190 ? 20.687 -38.637 -41.637 1.00 61.44 190 ARG A O 1
ATOM 1538 N N . LEU A 1 191 ? 19.584 -40.570 -41.993 1.00 66.94 191 LEU A N 1
ATOM 1539 C CA . LEU A 1 191 ? 18.394 -40.203 -41.223 1.00 66.94 191 LEU A CA 1
ATOM 1540 C C . LEU A 1 191 ? 18.731 -40.080 -39.728 1.00 66.94 191 LEU A C 1
ATOM 1542 O O . LEU A 1 191 ? 18.350 -39.106 -39.081 1.00 66.94 191 LEU A O 1
ATOM 1546 N N . GLN A 1 192 ? 19.523 -41.017 -39.196 1.00 66.94 192 GLN A N 1
ATOM 1547 C CA . GLN A 1 192 ? 20.012 -40.960 -37.816 1.00 66.94 192 GLN A CA 1
ATOM 1548 C C . GLN A 1 192 ? 20.919 -39.747 -37.562 1.00 66.94 192 GLN A C 1
ATOM 1550 O O . GLN A 1 192 ? 20.826 -39.137 -36.498 1.00 66.94 192 GLN A O 1
ATOM 1555 N N . ALA A 1 193 ? 21.743 -39.342 -38.536 1.00 64.25 193 ALA A N 1
ATOM 1556 C CA . ALA A 1 193 ? 22.554 -38.128 -38.432 1.00 64.25 193 ALA A CA 1
ATOM 1557 C C . ALA A 1 193 ? 21.697 -36.847 -38.406 1.00 64.25 193 ALA A C 1
ATOM 1559 O O . ALA A 1 193 ? 21.956 -35.958 -37.595 1.00 64.25 193 ALA A O 1
ATOM 1560 N N . ALA A 1 194 ? 20.645 -36.761 -39.228 1.00 66.62 194 ALA A N 1
ATOM 1561 C CA . ALA A 1 194 ? 19.712 -35.631 -39.213 1.00 66.62 194 ALA A CA 1
ATOM 1562 C C . ALA A 1 194 ? 18.938 -35.536 -37.881 1.00 66.62 194 ALA A C 1
ATOM 1564 O O . ALA A 1 194 ? 18.883 -34.467 -37.273 1.00 66.62 194 ALA A O 1
ATOM 1565 N N . LEU A 1 195 ? 18.445 -36.669 -37.369 1.00 72.50 195 LEU A N 1
ATOM 1566 C CA . LEU A 1 195 ? 17.797 -36.771 -36.053 1.00 72.50 195 LEU A CA 1
ATOM 1567 C C . LEU A 1 195 ? 18.744 -36.426 -34.893 1.00 72.50 195 LEU A C 1
ATOM 1569 O O . LEU A 1 195 ? 18.324 -35.843 -33.892 1.00 72.50 195 LEU A O 1
ATOM 1573 N N . ALA A 1 196 ? 20.030 -36.765 -35.006 1.00 66.00 196 ALA A N 1
ATOM 1574 C CA . ALA A 1 196 ? 21.033 -36.385 -34.016 1.00 66.00 196 ALA A CA 1
ATOM 1575 C C . ALA A 1 196 ? 21.263 -34.864 -33.995 1.00 66.00 196 ALA A C 1
ATOM 1577 O O . ALA A 1 196 ? 21.373 -34.283 -32.916 1.00 66.00 196 ALA A O 1
ATOM 1578 N N . ILE A 1 197 ? 21.276 -34.206 -35.159 1.00 64.81 197 ILE A N 1
ATOM 1579 C CA . ILE A 1 197 ? 21.405 -32.743 -35.262 1.00 64.81 197 ILE A CA 1
ATOM 1580 C C . ILE A 1 197 ? 20.180 -32.042 -34.655 1.00 64.81 197 ILE A C 1
ATOM 1582 O O . ILE A 1 197 ? 20.338 -31.074 -33.909 1.00 64.81 197 ILE A O 1
ATOM 1586 N N . GLU A 1 198 ? 18.974 -32.559 -34.900 1.00 70.88 198 GLU A N 1
ATOM 1587 C CA . GLU A 1 198 ? 17.734 -32.030 -34.319 1.00 70.88 198 GLU A CA 1
ATOM 1588 C C . GLU A 1 198 ? 17.732 -32.142 -32.786 1.00 70.88 198 GLU A C 1
ATOM 1590 O O . GLU A 1 198 ? 17.534 -31.140 -32.097 1.00 70.88 198 GLU A O 1
ATOM 1595 N N . LYS A 1 199 ? 18.100 -33.306 -32.231 1.00 72.44 199 LYS A N 1
ATOM 1596 C CA . LYS A 1 199 ? 18.234 -33.497 -30.773 1.00 72.44 199 LYS A CA 1
ATOM 1597 C C . LYS A 1 199 ? 19.292 -32.590 -30.142 1.00 72.44 199 LYS A C 1
ATOM 1599 O O . LYS A 1 199 ? 19.104 -32.100 -29.027 1.00 72.44 199 LYS A O 1
ATOM 1604 N N . VAL A 1 200 ? 20.403 -32.344 -30.839 1.00 66.38 200 VAL A N 1
ATOM 1605 C CA . VAL A 1 200 ? 21.421 -31.383 -30.385 1.00 66.38 200 VAL A CA 1
ATOM 1606 C C . VAL A 1 200 ? 20.842 -29.965 -30.363 1.00 66.38 200 VAL A C 1
ATOM 1608 O O . VAL A 1 200 ? 21.067 -29.249 -29.385 1.00 66.38 200 VAL A O 1
ATOM 1611 N N . SER A 1 201 ? 20.042 -29.583 -31.363 1.00 60.34 201 SER A N 1
ATOM 1612 C CA . SER A 1 201 ? 19.383 -28.272 -31.416 1.00 60.34 201 SER A CA 1
ATOM 1613 C C . SER A 1 201 ? 18.354 -28.072 -30.293 1.00 60.34 201 SER A C 1
ATOM 1615 O O . SER A 1 201 ? 18.387 -27.045 -29.616 1.00 60.34 201 SER A O 1
ATOM 1617 N N . GLU A 1 202 ? 17.535 -29.082 -29.988 1.00 64.06 202 GLU A N 1
ATOM 1618 C CA . GLU A 1 202 ? 16.582 -29.036 -28.870 1.00 64.06 202 GLU A CA 1
ATOM 1619 C C . GLU A 1 202 ? 17.291 -28.974 -27.513 1.00 64.06 202 GLU A C 1
ATOM 1621 O O . GLU A 1 202 ? 16.875 -28.246 -26.610 1.00 64.06 202 GLU A O 1
ATOM 1626 N N . SER A 1 203 ? 18.399 -29.707 -27.356 1.00 62.34 203 SER A N 1
ATOM 1627 C CA . SER A 1 203 ? 19.198 -29.663 -26.128 1.00 62.34 203 SER A CA 1
ATOM 1628 C C . SER A 1 203 ? 19.856 -28.296 -25.905 1.00 62.34 203 SER A C 1
ATOM 1630 O O . SER A 1 203 ? 20.030 -27.874 -24.759 1.00 62.34 203 SER A O 1
ATOM 1632 N N . ALA A 1 204 ? 20.202 -27.591 -26.987 1.00 56.19 204 ALA A N 1
ATOM 1633 C CA . ALA A 1 204 ? 20.702 -26.224 -26.929 1.00 56.19 204 ALA A CA 1
ATOM 1634 C C . ALA A 1 204 ? 19.583 -25.249 -26.532 1.00 56.19 204 ALA A C 1
ATOM 1636 O O . ALA A 1 204 ? 19.802 -24.432 -25.640 1.00 56.19 204 ALA A O 1
ATOM 1637 N N . LEU A 1 205 ? 18.380 -25.417 -27.094 1.00 60.12 205 LEU A N 1
ATOM 1638 C CA . LEU A 1 205 ? 17.199 -24.619 -26.750 1.00 60.12 205 LEU A CA 1
ATOM 1639 C C . LEU A 1 205 ? 16.823 -24.769 -25.263 1.00 60.12 205 LEU A C 1
ATOM 1641 O O . LEU A 1 205 ? 16.636 -23.782 -24.561 1.00 60.12 205 LEU A O 1
ATOM 1645 N N . ARG A 1 206 ? 16.821 -26.000 -24.731 1.00 61.78 206 ARG A N 1
ATOM 1646 C CA . ARG A 1 206 ? 16.546 -26.258 -23.302 1.00 61.78 206 ARG A CA 1
ATOM 1647 C C . ARG A 1 206 ? 17.607 -25.672 -22.369 1.00 61.78 206 ARG A C 1
ATOM 1649 O O . ARG A 1 206 ? 17.287 -25.216 -21.275 1.00 61.78 206 ARG A O 1
ATOM 1656 N N . LYS A 1 207 ? 18.883 -25.678 -22.774 1.00 64.44 207 LYS A N 1
ATOM 1657 C CA . LYS A 1 207 ? 19.962 -25.018 -22.011 1.00 64.44 207 LYS A CA 1
ATOM 1658 C C . LYS A 1 207 ? 19.806 -23.497 -22.013 1.00 64.44 207 LYS A C 1
ATOM 1660 O O . LYS A 1 207 ? 20.147 -22.856 -21.020 1.00 64.44 207 LYS A O 1
ATOM 1665 N N . GLU A 1 208 ? 19.279 -22.932 -23.094 1.00 56.59 208 GLU A N 1
ATOM 1666 C CA . GLU A 1 208 ? 18.955 -21.511 -23.205 1.00 56.59 208 GLU A CA 1
ATOM 1667 C C . GLU A 1 208 ? 17.772 -21.134 -22.300 1.00 56.59 208 GLU A C 1
ATOM 1669 O O . GLU A 1 208 ? 17.879 -20.193 -21.514 1.00 56.59 208 GLU A O 1
ATOM 1674 N N . GLU A 1 209 ? 16.704 -21.936 -22.281 1.00 65.88 209 GLU A N 1
ATOM 1675 C CA . GLU A 1 209 ? 15.581 -21.764 -21.347 1.00 65.88 209 GLU A CA 1
ATOM 1676 C C . GLU A 1 209 ? 16.044 -21.823 -19.881 1.00 65.88 209 GLU A C 1
ATOM 1678 O O . GLU A 1 209 ? 15.715 -20.936 -19.090 1.00 65.88 209 GLU A O 1
ATOM 1683 N N . LEU A 1 210 ? 16.897 -22.791 -19.526 1.00 69.06 210 LEU A N 1
ATOM 1684 C CA . LEU A 1 210 ? 17.448 -22.919 -18.171 1.00 69.06 210 LEU A CA 1
ATOM 1685 C C . LEU A 1 210 ? 18.342 -21.725 -17.778 1.00 69.06 210 LEU A C 1
ATOM 1687 O O . LEU A 1 210 ? 18.315 -21.265 -16.637 1.00 69.06 210 LEU A O 1
ATOM 1691 N N . SER A 1 211 ? 19.118 -21.200 -18.732 1.00 65.75 211 SER A N 1
ATOM 1692 C CA . SER A 1 211 ? 19.935 -19.988 -18.576 1.00 65.75 211 SER A CA 1
ATOM 1693 C C . SER A 1 211 ? 19.065 -18.756 -18.309 1.00 65.75 211 SER A C 1
ATOM 1695 O O . SER A 1 211 ? 19.335 -17.989 -17.382 1.00 65.75 211 SER A O 1
ATOM 1697 N N . THR A 1 212 ? 17.971 -18.595 -19.061 1.00 64.62 212 THR A N 1
ATOM 1698 C CA . THR A 1 212 ? 17.032 -17.484 -18.851 1.00 64.62 212 THR A CA 1
ATOM 1699 C C . THR A 1 212 ? 16.285 -17.590 -17.521 1.00 64.62 212 THR A C 1
ATOM 1701 O O . THR A 1 212 ? 16.088 -16.571 -16.861 1.00 64.62 212 THR A O 1
ATOM 1704 N N . ALA A 1 213 ? 15.922 -18.800 -17.083 1.00 67.06 213 ALA A N 1
ATOM 1705 C CA . ALA A 1 213 ? 15.288 -19.031 -15.786 1.00 67.06 213 ALA A CA 1
ATOM 1706 C C . ALA A 1 213 ? 16.228 -18.681 -14.622 1.00 67.06 213 A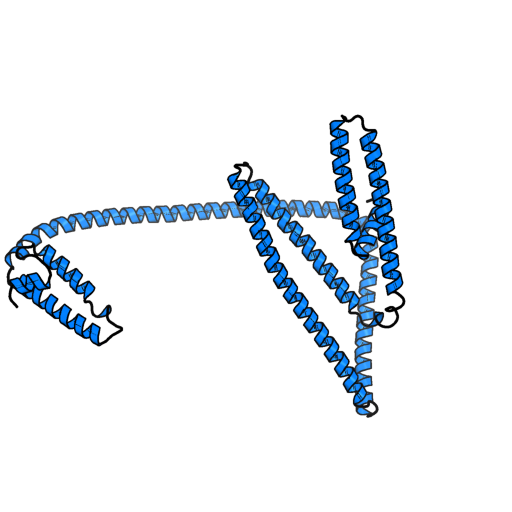LA A C 1
ATOM 1708 O O . ALA A 1 213 ? 15.844 -17.933 -13.726 1.00 67.06 213 ALA A O 1
ATOM 1709 N N . ARG A 1 214 ? 17.490 -19.125 -14.687 1.00 67.12 214 ARG A N 1
ATOM 1710 C CA . ARG A 1 214 ? 18.508 -18.806 -13.676 1.00 67.12 214 ARG A CA 1
ATOM 1711 C C . ARG A 1 214 ? 18.828 -17.311 -13.618 1.00 67.12 214 ARG A C 1
ATOM 1713 O O . ARG A 1 214 ? 19.053 -16.770 -12.542 1.00 67.12 214 ARG A O 1
ATOM 1720 N N . MET A 1 215 ? 18.806 -16.620 -14.759 1.00 59.31 215 MET A N 1
ATOM 1721 C CA . MET A 1 215 ? 18.923 -15.159 -14.789 1.00 59.31 215 MET A CA 1
ATOM 1722 C C . MET A 1 215 ? 17.728 -14.463 -14.129 1.00 59.31 215 MET A C 1
ATOM 1724 O O . MET A 1 215 ? 17.927 -13.478 -13.429 1.00 59.31 215 MET A O 1
ATOM 1728 N N . ARG A 1 216 ? 16.497 -14.965 -14.302 1.00 64.88 216 ARG A N 1
ATOM 1729 C CA . ARG A 1 216 ? 15.319 -14.413 -13.606 1.00 64.88 216 ARG A CA 1
ATOM 1730 C C . ARG A 1 216 ? 15.407 -14.576 -12.093 1.00 64.88 216 ARG A C 1
ATOM 1732 O O . ARG A 1 216 ? 15.016 -13.667 -11.374 1.00 64.88 216 ARG A O 1
ATOM 1739 N N . GLU A 1 217 ? 15.934 -15.699 -11.629 1.00 71.00 217 GLU A N 1
ATOM 1740 C CA . GLU A 1 217 ? 16.140 -15.958 -10.204 1.00 71.00 217 GLU A CA 1
ATOM 1741 C C . GLU A 1 217 ? 17.171 -14.994 -9.595 1.00 71.00 217 GLU A C 1
ATOM 1743 O O . GLU A 1 217 ? 16.889 -14.358 -8.582 1.00 71.00 217 GLU A O 1
ATOM 1748 N N . LEU A 1 218 ? 18.305 -14.782 -10.276 1.00 69.56 218 LEU A N 1
ATOM 1749 C CA . LEU A 1 218 ? 19.304 -13.786 -9.867 1.00 69.56 218 LEU A CA 1
ATOM 1750 C C . LEU A 1 218 ? 18.744 -12.353 -9.879 1.00 69.56 218 LEU A C 1
ATOM 1752 O O . LEU A 1 218 ? 19.043 -11.585 -8.975 1.00 69.56 218 LEU A O 1
ATOM 1756 N N . MET A 1 219 ? 17.873 -12.001 -10.838 1.00 65.38 219 MET A N 1
ATOM 1757 C CA . MET A 1 219 ? 17.207 -10.686 -10.850 1.00 65.38 219 MET A CA 1
ATOM 1758 C C . MET A 1 219 ? 16.334 -10.455 -9.614 1.00 65.38 219 MET A C 1
ATOM 1760 O O . MET A 1 219 ? 16.318 -9.352 -9.076 1.00 65.38 219 MET A O 1
ATOM 1764 N N . ILE A 1 220 ? 15.598 -11.479 -9.174 1.00 73.75 220 ILE A N 1
ATOM 1765 C CA . ILE A 1 220 ? 14.757 -11.382 -7.976 1.00 73.75 220 ILE A CA 1
ATOM 1766 C C . ILE A 1 220 ? 15.640 -11.197 -6.738 1.00 73.75 220 ILE A C 1
ATOM 1768 O O . ILE A 1 220 ? 15.314 -10.395 -5.866 1.00 73.75 220 ILE A O 1
ATOM 1772 N N . GLN A 1 221 ? 16.771 -11.900 -6.679 1.00 70.81 221 GLN A N 1
ATOM 1773 C CA . GLN A 1 221 ? 17.708 -11.814 -5.564 1.00 70.81 221 GLN A CA 1
ATOM 1774 C C . GLN A 1 221 ? 18.385 -10.434 -5.480 1.00 70.81 221 GLN A C 1
ATOM 1776 O O . GLN A 1 221 ? 18.361 -9.812 -4.418 1.00 70.81 221 GLN A O 1
ATOM 1781 N N . ASP A 1 222 ? 18.871 -9.902 -6.604 1.00 71.88 222 ASP A N 1
ATOM 1782 C CA . ASP A 1 222 ? 19.470 -8.562 -6.677 1.00 71.88 222 ASP A CA 1
ATOM 1783 C C . ASP A 1 222 ? 18.445 -7.456 -6.349 1.00 71.88 222 ASP A C 1
ATOM 1785 O O . ASP A 1 222 ? 18.777 -6.459 -5.705 1.00 71.88 222 ASP A O 1
ATOM 1789 N N . GLU A 1 223 ? 17.175 -7.616 -6.750 1.00 75.56 223 GLU A N 1
ATOM 1790 C CA . GLU A 1 223 ? 16.116 -6.654 -6.414 1.00 75.56 223 GLU A CA 1
ATOM 1791 C C . GLU A 1 223 ? 15.791 -6.651 -4.913 1.00 75.56 223 GLU A C 1
ATOM 1793 O O . GLU A 1 223 ? 15.536 -5.585 -4.339 1.00 75.56 223 GLU A O 1
ATOM 1798 N N . ILE A 1 224 ? 15.844 -7.813 -4.259 1.00 78.38 224 ILE A N 1
ATOM 1799 C CA . ILE A 1 224 ? 15.689 -7.925 -2.805 1.00 78.38 224 ILE A CA 1
ATOM 1800 C C . ILE A 1 224 ? 16.865 -7.246 -2.090 1.00 78.38 224 ILE A C 1
ATOM 1802 O O . ILE A 1 224 ? 16.637 -6.445 -1.181 1.00 78.38 224 ILE A O 1
ATOM 1806 N N . GLU A 1 225 ? 18.105 -7.496 -2.521 1.00 72.50 225 GLU A N 1
ATOM 1807 C CA . GLU A 1 225 ? 19.306 -6.894 -1.924 1.00 72.50 225 GLU A CA 1
ATOM 1808 C C . GLU A 1 225 ? 19.335 -5.369 -2.089 1.00 72.50 225 GLU A C 1
ATOM 1810 O O . GLU A 1 225 ? 19.536 -4.642 -1.114 1.00 72.50 225 GLU A O 1
ATOM 1815 N N . LEU A 1 226 ? 19.039 -4.859 -3.289 1.00 72.38 226 LEU A N 1
ATOM 1816 C CA . LEU A 1 226 ? 18.942 -3.417 -3.538 1.00 72.38 226 LEU A CA 1
ATOM 1817 C C . LEU A 1 226 ? 17.849 -2.766 -2.690 1.00 72.38 226 LEU A C 1
ATOM 1819 O O . LEU A 1 226 ? 18.040 -1.669 -2.161 1.00 72.38 226 LEU A O 1
ATOM 1823 N N . SER A 1 227 ? 16.711 -3.442 -2.530 1.00 74.88 227 SER A N 1
ATOM 1824 C CA . SER A 1 227 ? 15.620 -2.942 -1.691 1.00 74.88 227 SER A CA 1
ATOM 1825 C C . SER A 1 227 ? 16.002 -2.929 -0.207 1.00 74.88 227 SER A C 1
ATOM 1827 O O . SER A 1 227 ? 15.608 -2.007 0.508 1.00 74.88 227 SER A O 1
ATOM 1829 N N . SER A 1 228 ? 16.806 -3.894 0.255 1.00 76.25 228 SER A N 1
ATOM 1830 C CA . SER A 1 228 ? 17.376 -3.892 1.610 1.00 76.25 228 SER A CA 1
ATOM 1831 C C . SER A 1 228 ? 18.314 -2.705 1.820 1.00 76.25 228 SER A C 1
ATOM 1833 O O . SER A 1 228 ? 18.122 -1.934 2.756 1.00 76.25 228 SER A O 1
ATOM 1835 N N . ILE A 1 229 ? 19.264 -2.494 0.903 1.00 71.06 229 ILE A N 1
ATOM 1836 C CA . ILE A 1 229 ? 20.257 -1.412 0.989 1.00 71.06 229 ILE A CA 1
ATOM 1837 C C . ILE A 1 229 ? 19.578 -0.036 1.014 1.00 71.06 229 ILE A C 1
ATOM 1839 O O . ILE A 1 229 ? 19.934 0.820 1.821 1.00 71.06 229 ILE A O 1
ATOM 1843 N N . VAL A 1 230 ? 18.567 0.183 0.167 1.00 75.25 230 VAL A N 1
ATOM 1844 C CA . VAL A 1 230 ? 17.803 1.443 0.150 1.00 75.25 230 VAL A CA 1
ATOM 1845 C C . VAL A 1 230 ? 17.078 1.677 1.480 1.00 75.25 230 VAL A C 1
ATOM 1847 O O . VAL A 1 230 ? 17.042 2.807 1.970 1.00 75.25 230 VAL A O 1
ATOM 1850 N N . ASN A 1 231 ? 16.530 0.625 2.093 1.00 74.44 231 ASN A N 1
ATOM 1851 C CA . ASN A 1 231 ? 15.862 0.726 3.390 1.00 74.44 231 ASN A CA 1
ATOM 1852 C C . ASN A 1 231 ? 16.841 0.985 4.544 1.00 74.44 231 ASN A C 1
ATOM 1854 O O . ASN A 1 231 ? 16.512 1.759 5.444 1.00 74.44 231 ASN A O 1
ATOM 1858 N N . ASP A 1 232 ? 18.037 0.399 4.509 1.00 70.94 232 ASP A N 1
ATOM 1859 C CA . ASP A 1 232 ? 19.077 0.645 5.512 1.00 70.94 232 ASP A CA 1
ATOM 1860 C C . ASP A 1 232 ? 19.601 2.084 5.421 1.00 70.94 232 ASP A C 1
ATOM 1862 O O . ASP A 1 232 ? 19.663 2.782 6.432 1.00 70.94 232 ASP A O 1
ATOM 1866 N N . ILE A 1 233 ? 19.842 2.584 4.202 1.00 67.69 233 ILE A N 1
ATOM 1867 C CA . ILE A 1 233 ? 20.192 3.992 3.955 1.00 67.69 233 ILE A CA 1
ATOM 1868 C C . ILE A 1 233 ? 19.093 4.923 4.480 1.00 67.69 233 ILE A C 1
ATOM 1870 O O . ILE A 1 233 ? 19.381 5.910 5.156 1.00 67.69 233 ILE A O 1
ATOM 1874 N N . ARG A 1 234 ? 17.820 4.597 4.222 1.00 70.12 234 ARG A N 1
ATOM 1875 C CA . ARG A 1 234 ? 16.676 5.362 4.734 1.00 70.12 234 ARG A CA 1
ATOM 1876 C C . ARG A 1 234 ? 16.656 5.405 6.263 1.00 70.12 234 ARG A C 1
ATOM 1878 O O . ARG A 1 234 ? 16.389 6.465 6.824 1.00 70.12 234 ARG A O 1
ATOM 1885 N N . ARG A 1 235 ? 16.928 4.279 6.932 1.00 72.38 235 ARG A N 1
ATOM 1886 C CA . ARG A 1 235 ? 16.950 4.192 8.399 1.00 72.38 235 ARG A CA 1
ATOM 1887 C C . ARG A 1 235 ? 18.091 5.029 8.984 1.00 72.38 235 ARG A C 1
ATOM 1889 O O . ARG A 1 235 ? 17.826 5.865 9.839 1.00 72.38 235 ARG A O 1
ATOM 1896 N N . SER A 1 236 ? 19.306 4.900 8.451 1.00 68.62 236 SER A N 1
ATOM 1897 C CA . SER A 1 236 ? 20.463 5.690 8.899 1.00 68.62 236 SER A CA 1
ATOM 1898 C C . SER A 1 236 ? 20.299 7.194 8.658 1.00 68.62 236 SER A C 1
ATOM 1900 O O . SER A 1 236 ? 20.789 8.000 9.442 1.00 68.62 236 SER A O 1
ATOM 1902 N N . LEU A 1 237 ? 19.591 7.597 7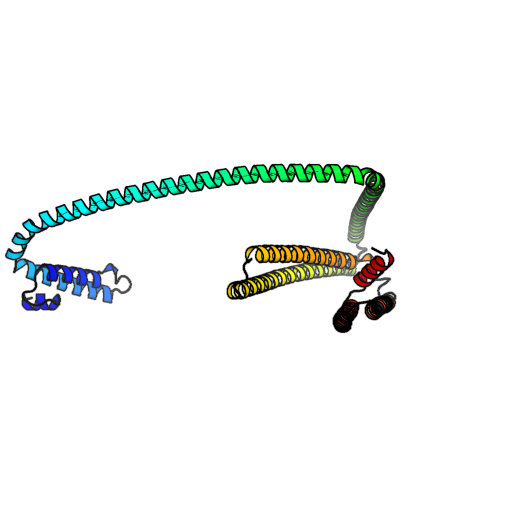.599 1.00 62.25 237 LEU A N 1
ATOM 1903 C CA . LEU A 1 237 ? 19.313 9.011 7.318 1.00 62.25 237 LEU A CA 1
ATOM 1904 C C . LEU A 1 237 ? 18.221 9.599 8.219 1.00 62.25 237 LEU A C 1
ATOM 1906 O O . LEU A 1 237 ? 18.329 10.758 8.612 1.00 62.25 237 LEU A O 1
ATOM 1910 N N . LEU A 1 238 ? 17.198 8.811 8.568 1.00 69.38 238 LEU A N 1
ATOM 1911 C CA . LEU A 1 238 ? 16.190 9.201 9.561 1.00 69.38 238 LEU A CA 1
ATOM 1912 C C . LEU A 1 238 ? 16.805 9.363 10.958 1.00 69.38 238 LEU A C 1
ATOM 1914 O O . LEU A 1 238 ? 16.388 10.239 11.706 1.00 69.38 238 LEU A O 1
ATOM 1918 N N . GLU A 1 239 ? 17.810 8.552 11.294 1.00 74.00 239 GLU A N 1
ATOM 1919 C CA . GLU A 1 239 ? 18.570 8.662 12.547 1.00 74.00 239 GLU A CA 1
ATOM 1920 C C . GLU A 1 239 ? 19.507 9.886 12.580 1.00 74.00 239 GLU A C 1
ATOM 1922 O O . GLU A 1 239 ? 19.848 10.361 13.660 1.00 74.00 239 GLU A O 1
ATOM 1927 N N . ALA A 1 240 ? 19.899 10.422 11.418 1.00 71.31 240 ALA A N 1
ATOM 1928 C CA . ALA A 1 240 ? 20.842 11.538 11.294 1.00 71.31 240 ALA A CA 1
ATOM 1929 C C . ALA A 1 240 ? 20.196 12.943 11.283 1.00 71.31 240 ALA A C 1
ATOM 1931 O O . ALA A 1 240 ? 20.920 13.928 11.167 1.00 71.31 240 ALA A O 1
ATOM 1932 N N . ASP A 1 241 ? 18.863 13.046 11.376 1.00 65.12 241 ASP A N 1
ATOM 1933 C CA . ASP A 1 241 ? 18.089 14.307 11.398 1.00 65.12 241 ASP A CA 1
ATOM 1934 C C . ASP A 1 241 ? 18.425 15.286 10.241 1.00 65.12 241 ASP A C 1
ATOM 1936 O O . ASP A 1 241 ? 18.391 16.512 10.367 1.00 65.12 241 ASP A O 1
ATOM 1940 N N . LEU A 1 242 ? 18.784 14.741 9.071 1.00 59.22 242 LEU A N 1
ATOM 1941 C CA . LEU A 1 242 ? 19.092 15.513 7.863 1.00 59.22 242 LEU A CA 1
ATOM 1942 C C . LEU A 1 242 ? 17.791 15.845 7.114 1.00 59.22 242 LEU A C 1
ATOM 1944 O O . LEU A 1 242 ? 17.159 14.990 6.493 1.00 59.22 242 LEU A O 1
ATOM 1948 N N . GLY A 1 243 ? 17.393 17.115 7.192 1.00 52.78 243 GLY A N 1
ATOM 1949 C CA . GLY A 1 243 ? 16.064 17.645 6.861 1.00 52.78 243 GLY A CA 1
ATOM 1950 C C . GLY A 1 243 ? 15.592 17.652 5.400 1.00 52.78 243 GLY A C 1
ATOM 1951 O O . GLY A 1 243 ? 14.863 18.567 5.033 1.00 52.78 243 GLY A O 1
ATOM 1952 N N . ASP A 1 244 ? 15.922 16.663 4.563 1.00 65.56 244 ASP A N 1
ATOM 1953 C CA . ASP A 1 244 ? 15.269 16.542 3.245 1.00 65.56 244 ASP A CA 1
ATOM 1954 C C . ASP A 1 244 ? 15.090 15.092 2.760 1.00 65.56 244 ASP A C 1
ATOM 1956 O O . ASP A 1 244 ? 15.530 14.680 1.681 1.00 65.56 244 ASP A O 1
ATOM 1960 N N . ALA A 1 245 ? 14.406 14.288 3.578 1.00 62.34 245 ALA A N 1
ATOM 1961 C CA . ALA A 1 245 ? 14.069 12.895 3.273 1.00 62.34 245 ALA A CA 1
ATOM 1962 C C . ALA A 1 245 ? 13.346 12.720 1.918 1.00 62.34 245 ALA A C 1
ATOM 1964 O O . ALA A 1 245 ? 13.543 11.716 1.233 1.00 62.34 245 ALA A O 1
ATOM 1965 N N . ASN A 1 246 ? 12.568 13.719 1.487 1.00 66.19 246 ASN A N 1
ATOM 1966 C CA . ASN A 1 246 ? 11.825 13.682 0.226 1.00 66.19 246 ASN A CA 1
ATOM 1967 C C . ASN A 1 246 ? 12.733 13.832 -1.004 1.00 66.19 246 ASN A C 1
ATOM 1969 O O . ASN A 1 246 ? 12.484 13.211 -2.040 1.00 66.19 246 ASN A O 1
ATOM 1973 N N . GLN A 1 247 ? 13.788 14.648 -0.927 1.00 65.69 247 GLN A N 1
ATOM 1974 C CA . GLN A 1 247 ? 14.736 14.798 -2.033 1.00 65.69 247 GLN A CA 1
ATOM 1975 C C . GLN A 1 247 ? 15.591 13.540 -2.222 1.00 65.69 247 GLN A C 1
ATOM 1977 O O . GLN A 1 247 ? 15.871 13.135 -3.352 1.00 65.69 247 GLN A O 1
ATOM 1982 N N . LEU A 1 248 ? 15.945 12.877 -1.123 1.00 61.09 248 LEU A N 1
ATOM 1983 C CA . LEU A 1 248 ? 16.687 11.618 -1.147 1.00 61.09 248 LEU A CA 1
ATOM 1984 C C . LEU A 1 248 ? 15.830 10.452 -1.653 1.00 61.09 248 LEU A C 1
ATOM 1986 O O . LEU A 1 248 ? 16.321 9.644 -2.439 1.00 61.09 248 LEU A O 1
ATOM 1990 N N . GLU A 1 249 ? 14.540 10.412 -1.309 1.00 68.00 249 GLU A N 1
ATOM 1991 C CA . GLU A 1 249 ? 13.592 9.440 -1.869 1.00 68.00 249 GLU A CA 1
ATOM 1992 C C . GLU A 1 249 ? 13.463 9.591 -3.395 1.00 68.00 249 GLU A C 1
ATOM 1994 O O . GLU A 1 249 ? 13.552 8.607 -4.133 1.00 68.00 249 GLU A O 1
ATOM 1999 N N . ARG A 1 250 ? 13.371 10.830 -3.896 1.00 67.75 250 ARG A N 1
ATOM 2000 C CA . ARG A 1 250 ? 13.366 11.110 -5.343 1.00 67.75 250 ARG A CA 1
ATOM 2001 C C . ARG A 1 250 ? 14.654 10.656 -6.038 1.00 67.75 250 ARG A C 1
ATOM 2003 O O . ARG A 1 250 ? 14.592 10.067 -7.121 1.00 67.75 250 ARG A O 1
ATOM 2010 N N . ASN A 1 251 ? 15.811 10.872 -5.415 1.00 67.88 251 ASN A N 1
ATOM 2011 C CA . ASN A 1 251 ? 17.097 10.429 -5.956 1.00 67.88 251 ASN A CA 1
ATOM 2012 C C . ASN A 1 251 ? 17.219 8.896 -5.961 1.00 67.88 251 ASN A C 1
ATOM 2014 O O . ASN A 1 251 ? 17.655 8.327 -6.959 1.00 67.88 251 ASN A O 1
ATOM 2018 N N . ALA A 1 252 ? 16.774 8.216 -4.901 1.00 65.69 252 ALA A N 1
ATOM 2019 C CA . ALA A 1 252 ? 16.790 6.755 -4.813 1.00 65.69 252 ALA A CA 1
ATOM 2020 C C . ALA A 1 252 ? 15.889 6.099 -5.873 1.00 65.69 252 ALA A C 1
ATOM 2022 O O . ALA A 1 252 ? 16.304 5.148 -6.538 1.00 65.69 252 ALA A O 1
ATOM 2023 N N . ILE A 1 253 ? 14.688 6.645 -6.096 1.00 72.19 253 ILE A N 1
ATOM 2024 C CA . ILE A 1 253 ? 13.776 6.186 -7.157 1.00 72.19 253 ILE A CA 1
ATOM 2025 C C . ILE A 1 253 ? 14.417 6.371 -8.540 1.00 72.19 253 ILE A C 1
ATOM 2027 O O . ILE A 1 253 ? 14.387 5.455 -9.362 1.00 72.19 253 ILE A O 1
ATOM 2031 N N . THR A 1 254 ? 15.057 7.519 -8.778 1.00 67.25 254 THR A N 1
ATOM 2032 C CA . THR A 1 254 ? 15.743 7.820 -10.047 1.00 67.25 254 THR A CA 1
ATOM 2033 C C . THR A 1 254 ? 16.925 6.874 -10.294 1.00 67.25 254 THR A C 1
ATOM 2035 O O . THR A 1 254 ? 17.107 6.375 -11.404 1.00 67.25 254 THR A O 1
ATOM 2038 N N . ILE A 1 255 ? 17.712 6.566 -9.258 1.00 66.56 255 ILE A N 1
ATOM 2039 C CA . ILE A 1 255 ? 18.818 5.599 -9.337 1.00 66.56 255 ILE A CA 1
ATOM 2040 C C . ILE A 1 255 ? 18.283 4.192 -9.633 1.00 66.56 255 ILE A C 1
ATOM 2042 O O . ILE A 1 255 ? 18.830 3.517 -10.506 1.00 66.56 255 ILE A O 1
ATOM 2046 N N . LYS A 1 256 ? 17.184 3.772 -8.983 1.00 73.44 256 LYS A N 1
ATOM 2047 C CA . LYS A 1 256 ? 16.528 2.480 -9.253 1.00 73.44 256 LYS A CA 1
ATOM 2048 C C . LYS A 1 256 ? 16.087 2.373 -10.717 1.00 73.44 256 LYS A C 1
ATOM 2050 O O . LYS A 1 256 ? 16.374 1.370 -11.367 1.00 73.44 256 LYS A O 1
ATOM 2055 N N . GLN A 1 257 ? 15.447 3.413 -11.252 1.00 64.06 257 GLN A N 1
ATOM 2056 C CA . GLN A 1 257 ? 14.981 3.447 -12.644 1.00 64.06 257 GLN A CA 1
ATOM 2057 C C . GLN A 1 257 ? 16.146 3.406 -13.646 1.00 64.06 257 GLN A C 1
ATOM 2059 O O . GLN A 1 257 ? 16.150 2.574 -14.553 1.00 64.06 257 GLN A O 1
ATOM 2064 N N . ASN A 1 258 ? 17.184 4.219 -13.433 1.00 61.34 258 ASN A N 1
ATOM 2065 C CA . ASN A 1 258 ? 18.374 4.235 -14.290 1.00 61.34 258 ASN A CA 1
ATOM 2066 C C . ASN A 1 258 ? 19.135 2.899 -14.271 1.00 61.34 258 ASN A C 1
ATOM 2068 O O . ASN A 1 258 ? 19.681 2.473 -15.293 1.00 61.34 258 ASN A O 1
ATOM 2072 N N . TRP A 1 259 ? 19.180 2.227 -13.119 1.00 71.75 259 TRP A N 1
ATOM 2073 C CA . TRP A 1 259 ? 19.796 0.909 -12.993 1.00 71.75 259 TRP A CA 1
ATOM 2074 C C . TRP A 1 259 ? 19.004 -0.159 -13.763 1.00 71.75 259 TRP A C 1
ATOM 2076 O O . TRP A 1 259 ? 19.592 -0.905 -14.550 1.00 71.75 259 TRP A O 1
ATOM 2086 N N . GLN A 1 260 ? 17.671 -0.171 -13.630 1.00 68.88 260 GLN A N 1
ATOM 2087 C CA . GLN A 1 260 ? 16.790 -1.085 -14.367 1.00 68.88 260 GLN A CA 1
ATOM 2088 C C . GLN A 1 260 ? 16.903 -0.902 -15.892 1.00 68.88 260 GLN A C 1
ATOM 2090 O O . GLN A 1 260 ? 17.005 -1.888 -16.630 1.00 68.88 260 GLN A O 1
ATOM 2095 N N . GLU A 1 261 ? 16.965 0.340 -16.382 1.00 65.56 261 GLU A N 1
ATOM 2096 C CA . GLU A 1 261 ? 17.132 0.618 -17.814 1.00 65.56 261 GLU A CA 1
ATOM 2097 C C . GLU A 1 261 ? 18.484 0.125 -18.349 1.00 65.56 261 GLU A C 1
ATOM 2099 O O . GLU A 1 261 ? 18.525 -0.612 -19.343 1.00 65.56 261 GLU A O 1
ATOM 2104 N N . ARG A 1 262 ? 19.591 0.453 -17.670 1.00 62.34 262 ARG A N 1
ATOM 2105 C CA . ARG A 1 262 ? 20.945 0.043 -18.086 1.00 62.34 262 ARG A CA 1
ATOM 2106 C C . ARG A 1 262 ? 21.127 -1.474 -18.071 1.00 62.34 262 ARG A C 1
ATOM 2108 O O . ARG A 1 262 ? 21.757 -2.027 -18.976 1.00 62.34 262 ARG A O 1
ATOM 2115 N N . TYR A 1 263 ? 20.545 -2.159 -17.090 1.00 62.62 263 TYR A N 1
ATOM 2116 C CA . TYR A 1 263 ? 20.637 -3.613 -16.983 1.00 62.62 263 TYR A CA 1
ATOM 2117 C C . TYR A 1 263 ? 19.801 -4.325 -18.062 1.00 62.62 263 TYR A C 1
ATOM 2119 O O . TYR A 1 263 ? 20.286 -5.257 -18.708 1.00 62.62 263 TYR A O 1
ATOM 2127 N N . SER A 1 264 ? 18.598 -3.820 -18.371 1.00 67.00 264 SER A N 1
ATOM 2128 C CA . SER A 1 264 ? 17.757 -4.355 -19.456 1.00 67.00 264 SER A CA 1
ATOM 2129 C C . SER A 1 264 ? 18.413 -4.231 -20.843 1.00 67.00 264 SER A C 1
ATOM 2131 O O . SER A 1 264 ? 18.314 -5.140 -21.675 1.00 67.00 264 SER A O 1
ATOM 2133 N N . LEU A 1 265 ? 19.151 -3.139 -21.078 1.00 60.88 265 LEU A N 1
ATOM 2134 C CA . LEU A 1 265 ? 19.947 -2.917 -22.287 1.00 60.88 265 LEU A CA 1
ATOM 2135 C C . LEU A 1 265 ? 21.135 -3.881 -22.375 1.00 60.88 265 LEU A C 1
ATOM 2137 O O . LEU A 1 265 ? 21.396 -4.431 -23.447 1.00 60.88 265 LEU A O 1
ATOM 2141 N N . SER A 1 266 ? 21.819 -4.132 -21.255 1.00 59.62 266 SER A N 1
ATOM 2142 C CA . SER A 1 266 ? 22.913 -5.108 -21.170 1.00 59.62 266 SER A CA 1
ATOM 2143 C C . SER A 1 266 ? 22.434 -6.531 -21.491 1.00 59.62 266 SER A C 1
ATOM 2145 O O . SER A 1 266 ? 23.050 -7.228 -22.301 1.00 59.62 266 SER A O 1
ATOM 2147 N N . ILE A 1 267 ? 21.272 -6.933 -20.957 1.00 59.75 267 ILE A N 1
ATOM 2148 C CA . ILE A 1 267 ? 20.654 -8.239 -21.239 1.00 59.75 267 ILE A CA 1
ATOM 2149 C C . ILE A 1 267 ? 20.264 -8.360 -22.714 1.00 59.75 267 ILE A C 1
ATOM 2151 O O . ILE A 1 267 ? 20.595 -9.363 -23.346 1.00 59.75 267 ILE A O 1
ATOM 2155 N N . ARG A 1 268 ? 19.611 -7.345 -23.299 1.00 54.56 268 ARG A N 1
ATOM 2156 C CA . ARG A 1 268 ? 19.255 -7.365 -24.730 1.00 54.56 268 ARG A CA 1
ATOM 2157 C C . ARG A 1 268 ? 20.495 -7.473 -25.619 1.00 54.56 268 ARG A C 1
ATOM 2159 O O . ARG A 1 268 ? 20.490 -8.268 -26.554 1.00 54.56 268 ARG A O 1
ATOM 2166 N N . LYS A 1 269 ? 21.572 -6.740 -25.310 1.00 60.94 269 LYS A N 1
ATOM 2167 C CA . LYS A 1 269 ? 22.850 -6.833 -26.041 1.00 60.94 269 LYS A CA 1
ATOM 2168 C C . LYS A 1 269 ? 23.492 -8.222 -25.895 1.00 60.94 269 LYS A C 1
ATOM 2170 O O . LYS A 1 269 ? 23.939 -8.790 -26.888 1.00 60.94 269 LYS A O 1
ATOM 2175 N N . SER A 1 270 ? 23.489 -8.793 -24.689 1.00 55.62 270 SER A N 1
ATOM 2176 C CA . SER A 1 270 ? 23.969 -10.154 -24.403 1.00 55.62 270 SER A CA 1
ATOM 2177 C C . SER A 1 270 ? 23.220 -11.217 -25.220 1.00 55.62 270 SER A C 1
ATOM 2179 O O . SER A 1 270 ? 23.851 -12.032 -25.895 1.00 55.62 270 SER A O 1
ATOM 2181 N N . LEU A 1 271 ? 21.886 -11.154 -25.242 1.00 51.62 271 LEU A N 1
ATOM 2182 C CA . LEU A 1 271 ? 21.020 -12.065 -26.000 1.00 51.62 271 LEU A CA 1
ATOM 2183 C C . LEU A 1 271 ? 21.237 -11.946 -27.512 1.00 51.62 271 LEU A C 1
ATOM 2185 O O . LEU A 1 271 ? 21.390 -12.957 -28.190 1.00 51.62 271 LEU A O 1
ATOM 2189 N N . ILE A 1 272 ? 21.344 -10.723 -28.038 1.00 58.34 272 ILE A N 1
ATOM 2190 C CA . ILE A 1 272 ? 21.641 -10.485 -29.460 1.00 58.34 272 ILE A CA 1
ATOM 2191 C C . ILE A 1 272 ? 23.012 -11.070 -29.838 1.00 58.34 272 ILE A C 1
ATOM 2193 O O . ILE A 1 272 ? 23.145 -11.704 -30.883 1.00 58.34 272 ILE A O 1
ATOM 2197 N N . LEU A 1 273 ? 24.025 -10.927 -28.977 1.00 58.69 273 LEU A N 1
ATOM 2198 C CA . LEU A 1 273 ? 25.361 -11.489 -29.205 1.00 58.69 273 LEU A CA 1
ATOM 2199 C C . LEU A 1 273 ? 25.395 -13.020 -29.093 1.00 58.69 273 LEU A C 1
ATOM 2201 O O . LEU A 1 273 ? 26.182 -13.664 -29.789 1.00 58.69 273 LEU A O 1
ATOM 2205 N N . GLN A 1 274 ? 24.575 -13.620 -28.229 1.00 55.25 274 GLN A N 1
ATOM 2206 C CA . GLN A 1 274 ? 24.463 -15.078 -28.116 1.00 55.25 274 GLN A CA 1
ATOM 2207 C C . GLN A 1 274 ? 23.706 -15.683 -29.306 1.00 55.25 274 GLN A C 1
ATOM 2209 O O . GLN A 1 274 ? 24.177 -16.670 -29.873 1.00 55.25 274 GLN A O 1
ATOM 2214 N N . LEU A 1 275 ? 22.637 -15.030 -29.769 1.00 49.22 275 LEU A N 1
ATOM 2215 C CA . LEU A 1 275 ? 21.904 -15.402 -30.983 1.00 49.22 275 LEU A CA 1
ATOM 2216 C C . LEU A 1 275 ? 22.767 -15.245 -32.245 1.00 49.22 275 LEU A C 1
ATOM 2218 O O . LEU A 1 275 ? 22.798 -16.143 -33.086 1.00 49.22 275 LEU A O 1
ATOM 2222 N N . ALA A 1 276 ? 23.561 -14.173 -32.344 1.00 51.53 276 ALA A N 1
ATOM 2223 C CA . ALA A 1 276 ? 24.522 -13.984 -33.435 1.00 51.53 276 ALA A CA 1
ATOM 2224 C C . ALA A 1 276 ? 25.608 -15.076 -33.456 1.00 51.53 276 ALA A C 1
ATOM 2226 O O . ALA A 1 276 ? 26.038 -15.517 -34.521 1.00 51.53 276 ALA A O 1
ATOM 2227 N N . LYS A 1 277 ? 26.020 -15.568 -32.279 1.00 49.28 277 LYS A N 1
ATOM 2228 C CA . LYS A 1 277 ? 26.969 -16.682 -32.152 1.00 49.28 277 LYS A CA 1
ATOM 2229 C C . LYS A 1 277 ? 26.354 -18.037 -32.487 1.00 49.28 277 LYS A C 1
ATOM 2231 O O . LYS A 1 277 ? 27.130 -18.944 -32.771 1.00 49.28 277 LYS A O 1
ATOM 2236 N N . ALA A 1 278 ? 25.035 -18.210 -32.411 1.00 48.25 278 ALA A N 1
ATOM 2237 C CA . ALA A 1 278 ? 24.349 -19.486 -32.627 1.00 48.25 278 ALA A CA 1
ATOM 2238 C C . ALA A 1 278 ? 24.047 -19.796 -34.109 1.00 48.25 278 ALA A C 1
ATOM 2240 O O . ALA A 1 278 ? 23.625 -20.910 -34.413 1.00 48.25 278 ALA A O 1
ATOM 2241 N N . SER A 1 279 ? 24.310 -18.863 -35.037 1.00 47.78 279 SER A N 1
ATOM 2242 C CA . SER A 1 279 ? 24.152 -19.104 -36.478 1.00 47.78 279 SER A CA 1
ATOM 2243 C C . SER A 1 279 ? 25.132 -20.188 -36.979 1.00 47.78 279 SER A C 1
ATOM 2245 O O . SER A 1 279 ? 26.347 -20.028 -36.825 1.00 47.78 279 SER A O 1
ATOM 2247 N N . PRO A 1 280 ? 24.652 -21.292 -37.586 1.00 47.56 280 PRO A N 1
ATOM 2248 C CA . PRO A 1 280 ? 25.503 -22.407 -38.017 1.00 47.56 280 PRO A CA 1
ATOM 2249 C C . PRO A 1 280 ? 26.465 -22.073 -39.170 1.00 47.56 280 PRO A C 1
ATOM 2251 O O . PRO A 1 280 ? 27.472 -22.757 -39.338 1.00 47.56 280 PRO A O 1
ATOM 2254 N N . ALA A 1 281 ? 26.189 -21.024 -39.953 1.00 45.06 281 ALA A N 1
ATOM 2255 C CA . ALA A 1 281 ? 26.893 -20.741 -41.208 1.00 45.06 281 ALA A CA 1
ATOM 2256 C C . ALA A 1 281 ? 28.330 -20.201 -41.042 1.00 45.06 281 ALA A C 1
ATOM 2258 O O . ALA A 1 281 ? 29.107 -20.247 -41.989 1.00 45.06 281 ALA A O 1
ATOM 2259 N N . THR A 1 282 ? 28.719 -19.728 -39.855 1.00 50.81 282 THR A N 1
ATOM 2260 C CA . THR A 1 282 ? 30.039 -19.108 -39.610 1.00 50.81 282 THR A CA 1
ATOM 2261 C C . THR A 1 282 ? 31.004 -19.981 -38.801 1.00 50.81 282 THR A C 1
ATOM 2263 O O . THR A 1 282 ? 32.172 -19.636 -38.639 1.00 50.81 282 THR A O 1
ATOM 2266 N N . ARG A 1 283 ? 30.566 -21.134 -38.278 1.00 52.75 283 ARG A N 1
ATOM 2267 C CA . ARG A 1 283 ? 31.322 -21.844 -37.228 1.00 52.75 283 ARG A CA 1
ATOM 2268 C C . ARG A 1 283 ? 32.396 -22.829 -37.692 1.00 52.75 283 ARG A C 1
ATOM 2270 O O . ARG A 1 283 ? 33.201 -23.219 -36.854 1.00 52.75 283 ARG A O 1
ATOM 2277 N N . VAL A 1 284 ? 32.449 -23.225 -38.965 1.00 49.38 284 VAL A N 1
ATOM 2278 C CA . VAL A 1 284 ? 33.334 -24.338 -39.384 1.00 49.38 284 VAL A CA 1
ATOM 2279 C C . VAL A 1 284 ? 34.549 -23.898 -40.217 1.00 49.38 284 VAL A C 1
ATOM 2281 O O . VAL A 1 284 ? 35.538 -24.619 -40.236 1.00 49.38 284 VAL A O 1
ATOM 2284 N N . LEU A 1 285 ? 34.561 -22.697 -40.813 1.00 45.22 285 LEU A N 1
ATOM 2285 C CA . LEU A 1 285 ? 35.695 -22.230 -41.642 1.00 45.22 285 LEU A CA 1
ATOM 2286 C C . LEU A 1 285 ? 36.567 -21.119 -41.010 1.00 45.22 285 LEU A C 1
ATOM 2288 O O . LEU A 1 285 ? 37.721 -20.979 -41.396 1.00 45.22 285 LEU A O 1
ATOM 2292 N N . GLU A 1 286 ? 36.089 -20.379 -39.999 1.00 47.25 286 GLU A N 1
ATOM 2293 C CA . GLU A 1 286 ? 36.839 -19.260 -39.371 1.00 47.25 286 GLU A CA 1
ATOM 2294 C C . GLU A 1 286 ? 37.393 -19.553 -37.961 1.00 47.25 286 GLU A C 1
ATOM 2296 O O . GLU A 1 286 ? 38.192 -18.783 -37.421 1.00 47.25 286 GLU A O 1
ATOM 2301 N N . ALA A 1 287 ? 36.974 -20.649 -37.324 1.00 52.06 287 ALA A N 1
ATOM 2302 C CA . ALA A 1 287 ? 37.091 -20.808 -35.871 1.00 52.06 287 ALA A CA 1
ATOM 2303 C C . ALA A 1 287 ? 38.516 -21.056 -35.336 1.00 52.06 287 ALA A C 1
ATOM 2305 O O . ALA A 1 287 ? 38.743 -20.856 -34.139 1.00 52.06 287 ALA A O 1
ATOM 2306 N N . GLU A 1 288 ? 39.478 -21.435 -36.181 1.00 42.94 288 GLU A N 1
ATOM 2307 C CA . GLU A 1 288 ? 40.841 -21.759 -35.729 1.00 42.94 288 GLU A CA 1
ATOM 2308 C C . GLU A 1 288 ? 41.900 -20.725 -36.143 1.00 42.94 288 GLU A C 1
ATOM 2310 O O . GLU A 1 288 ? 42.782 -20.412 -35.341 1.00 42.94 288 GLU A O 1
ATOM 2315 N N . ASN A 1 289 ? 41.749 -20.065 -37.298 1.00 42.59 289 ASN A N 1
ATOM 2316 C CA . ASN A 1 289 ? 42.650 -18.979 -37.711 1.00 42.59 289 ASN A CA 1
ATOM 2317 C C . ASN A 1 289 ? 42.315 -17.613 -37.068 1.00 42.59 289 ASN A C 1
ATOM 2319 O O . ASN A 1 289 ? 43.208 -16.781 -36.919 1.00 42.59 289 ASN A O 1
ATOM 2323 N N . SER A 1 290 ? 41.080 -17.389 -36.592 1.00 56.38 290 SER A N 1
ATOM 2324 C CA . SER A 1 290 ? 40.640 -16.088 -36.038 1.00 56.38 290 SER A CA 1
ATOM 2325 C C . SER A 1 290 ? 40.770 -15.945 -34.512 1.00 56.38 290 SER A C 1
ATOM 2327 O O . SER A 1 290 ? 40.650 -14.850 -33.970 1.00 56.38 290 SER A O 1
ATOM 2329 N N . ARG A 1 291 ? 41.033 -17.022 -33.758 1.00 52.16 291 ARG A N 1
ATOM 2330 C CA . ARG A 1 291 ? 41.172 -16.920 -32.287 1.00 52.16 291 ARG A CA 1
ATOM 2331 C C . ARG A 1 291 ? 42.490 -16.286 -31.847 1.00 52.16 291 ARG A C 1
ATOM 2333 O O . ARG A 1 291 ? 42.493 -15.531 -30.878 1.00 52.16 291 ARG A O 1
ATOM 2340 N N . LYS A 1 292 ? 43.587 -16.549 -32.568 1.00 52.03 292 LYS A N 1
ATOM 2341 C CA . LYS A 1 292 ? 44.879 -15.887 -32.322 1.00 52.03 292 LYS A CA 1
ATOM 2342 C C . LYS A 1 292 ? 44.819 -14.394 -32.666 1.00 52.03 292 LYS A C 1
ATOM 2344 O O . LYS A 1 292 ? 45.332 -13.589 -31.898 1.00 52.03 292 LYS A O 1
ATOM 2349 N N . SER A 1 293 ? 44.113 -14.010 -33.735 1.00 72.50 293 SER A N 1
ATOM 2350 C CA . SER A 1 293 ? 43.970 -12.598 -34.122 1.00 72.50 293 SER A CA 1
ATOM 2351 C C . SER A 1 293 ? 43.069 -11.798 -33.176 1.00 72.50 293 SER A C 1
ATOM 2353 O O . SER A 1 293 ? 43.350 -10.636 -32.915 1.00 72.50 293 SER A O 1
ATOM 2355 N N . VAL A 1 294 ? 42.028 -12.402 -32.594 1.00 77.25 294 VAL A N 1
ATOM 2356 C CA . VAL A 1 294 ? 41.131 -11.711 -31.648 1.00 77.25 294 VAL A CA 1
ATOM 2357 C C . VAL A 1 294 ? 41.808 -11.423 -30.305 1.00 77.25 294 VAL A C 1
ATOM 2359 O O . VAL A 1 294 ? 41.588 -10.360 -29.723 1.00 77.25 294 VAL A O 1
ATOM 2362 N N . VAL A 1 295 ? 42.633 -12.347 -29.800 1.00 82.06 295 VAL A N 1
ATOM 2363 C CA . VAL A 1 295 ? 43.393 -12.126 -28.558 1.00 82.06 295 VAL A CA 1
ATOM 2364 C C . VAL A 1 295 ? 44.446 -11.038 -28.760 1.00 82.06 295 VAL A C 1
ATOM 2366 O O . VAL A 1 295 ? 44.525 -10.130 -27.931 1.00 82.06 295 VAL A O 1
ATOM 2369 N N . GLU A 1 296 ? 45.183 -11.078 -29.874 1.00 86.25 296 GLU A N 1
ATOM 2370 C CA . GLU A 1 296 ? 46.206 -10.068 -30.165 1.00 86.25 296 GLU A CA 1
ATOM 2371 C C . GLU A 1 296 ? 45.577 -8.693 -30.416 1.00 86.25 296 GLU A C 1
ATOM 2373 O O . GLU A 1 296 ? 45.976 -7.711 -29.800 1.00 86.25 296 GLU A O 1
ATOM 2378 N N . ARG A 1 297 ? 44.474 -8.628 -31.172 1.00 83.06 297 ARG A N 1
ATOM 2379 C CA . ARG A 1 297 ? 43.719 -7.385 -31.384 1.00 83.06 297 ARG A CA 1
ATOM 2380 C C . ARG A 1 297 ? 43.166 -6.808 -30.082 1.00 83.06 297 ARG A C 1
ATOM 2382 O O . ARG A 1 297 ? 43.185 -5.599 -29.880 1.00 83.06 297 ARG A O 1
ATOM 2389 N N . ARG A 1 298 ? 42.713 -7.649 -29.144 1.00 87.88 298 ARG A N 1
ATOM 2390 C CA . ARG A 1 298 ? 42.286 -7.183 -27.811 1.00 87.88 298 ARG A CA 1
ATOM 2391 C C . ARG A 1 298 ? 43.439 -6.592 -27.016 1.00 87.88 298 ARG A C 1
ATOM 2393 O O . ARG A 1 298 ? 43.236 -5.605 -26.311 1.00 87.88 298 ARG A O 1
ATOM 2400 N N . LYS A 1 299 ? 44.621 -7.191 -27.112 1.00 91.50 299 LYS A N 1
ATOM 2401 C CA . LYS A 1 299 ? 45.831 -6.674 -26.478 1.00 91.50 299 LYS A CA 1
ATOM 2402 C C . LYS A 1 299 ? 46.225 -5.328 -27.092 1.00 91.50 299 LYS A C 1
ATOM 2404 O O . LYS A 1 299 ? 46.365 -4.366 -26.350 1.00 91.50 299 LYS A O 1
ATOM 2409 N N . GLU A 1 300 ? 46.269 -5.221 -28.417 1.00 91.19 300 GLU A N 1
ATOM 2410 C CA . GLU A 1 300 ? 46.575 -3.972 -29.131 1.00 91.19 300 GLU A CA 1
ATOM 2411 C C . GLU A 1 300 ? 45.607 -2.835 -28.780 1.00 91.19 300 GLU A C 1
ATOM 2413 O O . GLU A 1 300 ? 46.035 -1.715 -28.496 1.00 91.19 300 GLU A O 1
ATOM 2418 N N . VAL A 1 301 ? 44.296 -3.106 -28.755 1.00 89.00 301 VAL A N 1
ATOM 2419 C CA . VAL A 1 301 ? 43.305 -2.076 -28.417 1.00 89.00 301 VAL A CA 1
ATOM 2420 C C . VAL A 1 301 ? 43.456 -1.631 -26.958 1.00 89.00 301 VAL A C 1
ATOM 2422 O O . VAL A 1 301 ? 43.433 -0.427 -26.700 1.00 89.00 301 VAL A O 1
ATOM 2425 N N . ARG A 1 302 ? 43.687 -2.558 -26.016 1.00 92.94 302 ARG A N 1
ATOM 2426 C CA . ARG A 1 302 ? 43.952 -2.212 -24.608 1.00 92.94 302 ARG A CA 1
ATOM 2427 C C . ARG A 1 302 ? 45.188 -1.343 -24.453 1.00 92.94 302 ARG A C 1
ATOM 2429 O O . ARG A 1 302 ? 45.100 -0.318 -23.790 1.00 92.94 302 ARG A O 1
ATOM 2436 N N . GLU A 1 303 ? 46.301 -1.725 -25.070 1.00 93.94 303 GLU A N 1
ATOM 2437 C CA . GLU A 1 303 ? 47.534 -0.937 -24.997 1.00 93.94 303 GLU A CA 1
ATOM 2438 C C . GLU A 1 303 ? 47.335 0.453 -25.612 1.00 93.94 303 GLU A C 1
ATOM 2440 O O . GLU A 1 303 ? 47.766 1.448 -25.034 1.00 93.94 303 GLU A O 1
ATOM 2445 N N . SER A 1 304 ? 46.581 0.559 -26.715 1.00 90.81 304 SER A N 1
ATOM 2446 C CA . SER A 1 304 ? 46.268 1.865 -27.308 1.00 90.81 304 SER A CA 1
ATOM 2447 C C . SER A 1 304 ? 45.423 2.762 -26.391 1.00 90.81 304 SER A C 1
ATOM 2449 O O . SER A 1 304 ? 45.682 3.960 -26.312 1.00 90.81 304 SER A O 1
ATOM 2451 N N . LEU A 1 305 ? 44.462 2.196 -25.653 1.00 90.38 305 LEU A N 1
ATOM 2452 C CA . LEU A 1 305 ? 43.637 2.946 -24.699 1.00 90.38 305 LEU A CA 1
ATOM 2453 C C . LEU A 1 305 ? 44.403 3.310 -23.426 1.00 90.38 305 LEU A C 1
ATOM 2455 O O . LEU A 1 305 ? 44.250 4.420 -22.926 1.00 90.38 305 LEU A O 1
ATOM 2459 N N . LYS A 1 306 ? 45.264 2.417 -22.923 1.00 93.81 306 LYS A N 1
ATOM 2460 C CA . LYS A 1 306 ? 46.155 2.722 -21.794 1.00 93.81 306 LYS A CA 1
ATOM 2461 C C . LYS A 1 306 ? 47.105 3.864 -22.138 1.00 93.81 306 LYS A C 1
ATOM 2463 O O . LYS A 1 306 ? 47.289 4.760 -21.322 1.00 93.81 306 LYS A O 1
ATOM 2468 N N . LEU A 1 307 ? 47.654 3.867 -23.353 1.00 94.62 307 LEU A N 1
ATOM 2469 C CA . LEU A 1 307 ? 48.510 4.950 -23.830 1.00 94.62 307 LEU A CA 1
ATOM 2470 C C . LEU A 1 307 ? 47.741 6.275 -23.964 1.00 94.62 307 LEU A C 1
ATOM 2472 O O . LEU A 1 307 ? 48.261 7.318 -23.577 1.00 94.62 307 LEU A O 1
ATOM 2476 N N . ALA A 1 308 ? 46.504 6.241 -24.469 1.00 91.25 308 ALA A N 1
ATOM 2477 C CA . ALA A 1 308 ? 45.648 7.426 -24.549 1.00 91.25 308 ALA A CA 1
ATOM 2478 C C . ALA A 1 308 ? 45.333 7.996 -23.155 1.00 91.25 308 ALA A C 1
ATOM 2480 O O . ALA A 1 308 ? 45.561 9.180 -22.919 1.00 91.25 308 ALA A O 1
ATOM 2481 N N . ALA A 1 309 ? 44.922 7.141 -22.213 1.00 90.69 309 ALA A N 1
ATOM 2482 C CA . ALA A 1 309 ? 44.662 7.532 -20.830 1.00 90.69 309 ALA A CA 1
ATOM 2483 C C . ALA A 1 309 ? 45.918 8.090 -20.139 1.00 90.69 309 ALA A C 1
ATOM 2485 O O . ALA A 1 309 ? 45.832 9.063 -19.397 1.00 90.69 309 ALA A O 1
ATOM 2486 N N . ALA A 1 310 ? 47.094 7.507 -20.399 1.00 94.94 310 ALA A N 1
ATOM 2487 C CA . ALA A 1 310 ? 48.362 7.998 -19.861 1.00 94.94 310 ALA A CA 1
ATOM 2488 C C . ALA A 1 310 ? 48.727 9.385 -20.414 1.00 94.94 310 ALA A C 1
ATOM 2490 O O . ALA A 1 310 ? 49.221 10.236 -19.673 1.00 94.94 310 ALA A O 1
ATOM 2491 N N . ASN A 1 311 ? 48.464 9.631 -21.701 1.00 94.25 311 ASN A N 1
ATOM 2492 C CA . ASN A 1 311 ? 48.691 10.937 -22.317 1.00 94.25 311 ASN A CA 1
ATOM 2493 C C . ASN A 1 311 ? 47.757 12.008 -21.747 1.00 94.25 311 ASN A C 1
ATOM 2495 O O . ASN A 1 311 ? 48.226 13.094 -21.420 1.00 94.25 311 ASN A O 1
ATOM 2499 N N . GLU A 1 312 ? 46.469 11.702 -21.601 1.00 93.06 312 GLU A N 1
ATOM 2500 C CA . GLU A 1 312 ? 45.481 12.625 -21.035 1.00 93.06 312 GLU A CA 1
ATOM 2501 C C . GLU A 1 312 ? 45.772 12.930 -19.561 1.00 93.06 312 GLU A C 1
ATOM 2503 O O . GLU A 1 312 ? 45.801 14.092 -19.163 1.00 93.06 312 GLU A O 1
ATOM 2508 N N . TYR A 1 313 ? 46.115 11.904 -18.774 1.00 95.44 313 TYR A N 1
ATOM 2509 C CA . TYR A 1 313 ? 46.575 12.074 -17.396 1.00 95.44 313 TYR A CA 1
ATOM 2510 C C . TYR A 1 313 ? 47.784 13.012 -17.309 1.00 95.44 313 TYR A C 1
ATOM 2512 O O . TYR A 1 313 ? 47.800 13.903 -16.465 1.00 95.44 313 TYR A O 1
ATOM 2520 N N . ARG A 1 314 ? 48.778 12.856 -18.196 1.00 96.69 314 ARG A N 1
ATOM 2521 C CA . ARG A 1 314 ? 49.959 13.731 -18.219 1.00 96.69 314 ARG A CA 1
ATOM 2522 C C . ARG A 1 314 ? 49.586 15.185 -18.514 1.00 96.69 314 ARG A C 1
ATOM 2524 O O . ARG A 1 314 ? 50.061 16.065 -17.811 1.00 96.69 314 ARG A O 1
ATOM 2531 N N . ILE A 1 315 ? 48.716 15.423 -19.498 1.00 95.38 315 ILE A N 1
ATOM 2532 C CA . ILE A 1 315 ? 48.243 16.774 -19.844 1.00 95.38 315 ILE A CA 1
ATOM 2533 C C . ILE A 1 315 ? 47.542 17.417 -18.642 1.00 95.38 315 ILE A C 1
ATOM 2535 O O . ILE A 1 315 ? 47.890 18.525 -18.249 1.00 95.38 315 ILE A O 1
ATOM 2539 N N . LEU A 1 316 ? 46.608 16.700 -18.013 1.00 95.44 316 LEU A N 1
ATOM 2540 C CA . LEU A 1 316 ? 45.874 17.208 -16.852 1.00 95.44 316 LEU A CA 1
ATOM 2541 C C . LEU A 1 316 ? 46.785 17.432 -15.638 1.00 95.44 316 LEU A C 1
ATOM 2543 O O . LEU A 1 316 ? 46.575 18.372 -14.874 1.00 95.44 316 LEU A O 1
ATOM 2547 N N . LYS A 1 317 ? 47.807 16.591 -15.453 1.00 96.94 317 LYS A N 1
ATOM 2548 C CA . LYS A 1 317 ? 48.797 16.766 -14.386 1.00 96.94 317 LYS A CA 1
ATOM 2549 C C . LYS A 1 317 ? 49.612 18.038 -14.601 1.00 96.94 317 LYS A C 1
ATOM 2551 O O . LYS A 1 317 ? 49.708 18.846 -13.682 1.00 96.94 317 LYS A O 1
ATOM 2556 N N . ASP A 1 318 ? 50.097 18.249 -15.823 1.00 96.81 318 ASP A N 1
ATOM 2557 C CA . ASP A 1 318 ? 50.823 19.461 -16.203 1.00 96.81 318 ASP A CA 1
ATOM 2558 C C . ASP A 1 318 ? 49.938 20.715 -16.028 1.00 96.81 318 ASP A C 1
ATOM 2560 O O . ASP A 1 318 ? 50.416 21.749 -15.563 1.00 96.81 318 ASP A O 1
ATOM 2564 N N . GLU A 1 319 ? 48.639 20.647 -16.342 1.00 96.94 319 GLU A N 1
ATOM 2565 C CA . GLU A 1 319 ? 47.690 21.747 -16.101 1.00 96.94 319 GLU A CA 1
ATOM 2566 C C . GLU A 1 319 ? 47.491 22.048 -14.609 1.00 96.94 319 GLU A C 1
ATOM 2568 O O . GLU A 1 319 ? 47.464 23.215 -14.210 1.00 96.94 319 GLU A O 1
ATOM 2573 N N . ILE A 1 320 ? 47.375 21.017 -13.764 1.00 95.75 320 ILE A N 1
ATOM 2574 C CA . ILE A 1 320 ? 47.267 21.187 -12.308 1.00 95.75 320 ILE A CA 1
ATOM 2575 C C . ILE A 1 320 ? 48.542 21.833 -11.759 1.00 95.75 320 ILE A C 1
ATOM 2577 O O . ILE A 1 320 ? 48.455 22.805 -10.998 1.00 95.75 320 ILE A O 1
ATOM 2581 N N . ASP A 1 321 ? 49.708 21.342 -12.175 1.00 96.00 321 ASP A N 1
ATOM 2582 C CA . ASP A 1 321 ? 51.004 21.818 -11.692 1.00 96.00 321 ASP A CA 1
ATOM 2583 C C . ASP A 1 321 ? 51.256 23.277 -12.104 1.00 96.00 321 ASP A C 1
ATOM 2585 O O . ASP A 1 321 ? 51.713 24.083 -11.283 1.00 96.00 321 ASP A O 1
ATOM 2589 N N . ASN A 1 322 ? 50.859 23.652 -13.325 1.00 95.94 322 ASN A N 1
ATOM 2590 C CA . ASN A 1 322 ? 50.997 25.009 -13.863 1.00 95.94 322 ASN A CA 1
ATOM 2591 C C . ASN A 1 322 ? 49.859 25.973 -13.477 1.00 95.94 322 ASN A C 1
ATOM 2593 O O . ASN A 1 322 ? 49.930 27.151 -13.815 1.00 95.94 322 ASN A O 1
ATOM 2597 N N . SER A 1 323 ? 48.816 25.516 -12.777 1.00 96.12 323 SER A N 1
ATOM 2598 C CA . SER A 1 323 ? 47.704 26.387 -12.365 1.00 96.12 323 SER A CA 1
ATOM 2599 C C . SER A 1 323 ? 48.117 27.429 -11.313 1.00 96.12 323 SER A C 1
ATOM 2601 O O . SER A 1 323 ? 49.031 27.201 -10.524 1.00 96.12 323 SER A O 1
ATOM 2603 N N . ASP A 1 324 ? 47.396 28.548 -11.220 1.00 97.31 324 ASP A N 1
ATOM 2604 C CA . ASP A 1 324 ? 47.614 29.573 -10.179 1.00 97.31 324 ASP A CA 1
ATOM 2605 C C . ASP A 1 324 ? 47.030 29.183 -8.799 1.00 97.31 324 ASP A C 1
ATOM 2607 O O . ASP A 1 324 ? 46.966 30.000 -7.880 1.00 97.31 324 ASP A O 1
ATOM 2611 N N . ALA A 1 325 ? 46.571 27.936 -8.638 1.00 94.62 325 ALA A N 1
ATOM 2612 C CA . ALA A 1 325 ? 45.952 27.446 -7.409 1.00 94.62 325 ALA A CA 1
ATOM 2613 C C . ALA A 1 325 ? 46.942 27.367 -6.231 1.00 94.62 325 ALA A C 1
ATOM 2615 O O . ALA A 1 325 ? 48.161 27.267 -6.409 1.00 94.62 325 ALA A O 1
ATOM 2616 N N . SER A 1 326 ? 46.411 27.363 -5.004 1.00 96.25 326 SER A N 1
ATOM 2617 C CA . SER A 1 326 ? 47.234 27.186 -3.803 1.00 96.25 326 SER A CA 1
ATOM 2618 C C . SER A 1 326 ? 47.912 25.809 -3.792 1.00 96.25 326 SER A C 1
ATOM 2620 O O . SER A 1 326 ? 47.436 24.851 -4.401 1.00 96.25 326 SER A O 1
ATOM 2622 N N . LEU A 1 327 ? 49.030 25.686 -3.073 1.00 95.50 327 LEU A N 1
ATOM 2623 C CA . LEU A 1 327 ? 49.801 24.437 -3.010 1.00 95.50 327 LEU A CA 1
ATOM 2624 C C . LEU A 1 327 ? 48.979 23.270 -2.426 1.00 95.50 327 LEU A C 1
ATOM 2626 O O . LEU A 1 327 ? 49.099 22.132 -2.880 1.00 95.50 327 LEU A O 1
ATOM 2630 N N . GLU A 1 328 ? 48.104 23.565 -1.460 1.00 94.62 328 GLU A N 1
ATOM 2631 C CA . GLU A 1 328 ? 47.165 22.596 -0.885 1.00 94.62 328 GLU A CA 1
ATOM 2632 C C . GLU A 1 328 ? 46.116 22.153 -1.910 1.00 94.62 328 GLU A C 1
ATOM 2634 O O . GLU A 1 328 ? 45.850 20.960 -2.053 1.00 94.62 328 GLU A O 1
ATOM 2639 N N . GLU A 1 329 ? 45.567 23.091 -2.683 1.00 92.44 329 GLU A N 1
ATOM 2640 C CA . GLU A 1 329 ? 44.582 22.784 -3.717 1.00 92.44 329 GLU A CA 1
ATOM 2641 C C . GLU A 1 329 ? 45.191 21.957 -4.860 1.00 92.44 329 GLU A C 1
ATOM 2643 O O . GLU A 1 329 ? 44.581 20.981 -5.304 1.00 92.44 329 GLU A O 1
ATOM 2648 N N . LYS A 1 330 ? 46.420 22.278 -5.286 1.00 95.62 330 LYS A N 1
ATOM 2649 C CA . LYS A 1 330 ? 47.174 21.471 -6.260 1.00 95.62 330 LYS A CA 1
ATOM 2650 C C . LYS A 1 330 ? 47.380 20.045 -5.765 1.00 95.62 330 LYS A C 1
ATOM 2652 O O . LYS A 1 330 ? 47.139 19.102 -6.515 1.00 95.62 330 LYS A O 1
ATOM 2657 N N . SER A 1 331 ? 47.758 19.882 -4.496 1.00 93.94 331 SER A N 1
ATOM 2658 C CA . SER A 1 331 ? 47.948 18.567 -3.872 1.00 93.94 331 SER A CA 1
ATOM 2659 C C . SER A 1 331 ? 46.661 17.735 -3.890 1.00 93.94 331 SER A C 1
ATOM 2661 O O . SER A 1 331 ? 46.665 16.589 -4.341 1.00 93.94 331 SER A O 1
ATOM 2663 N N . VAL A 1 332 ? 45.527 18.328 -3.499 1.00 94.19 332 VAL A N 1
ATOM 2664 C CA . VAL A 1 332 ? 44.224 17.641 -3.506 1.00 94.19 332 VAL A CA 1
ATOM 2665 C C . VAL A 1 332 ? 43.797 17.256 -4.926 1.00 94.19 332 VAL A C 1
ATOM 2667 O O . VAL A 1 332 ? 43.399 16.112 -5.158 1.00 94.19 332 VAL A O 1
ATOM 2670 N N . ARG A 1 333 ? 43.914 18.174 -5.896 1.00 94.75 333 ARG A N 1
ATOM 2671 C CA . ARG A 1 333 ? 43.578 17.902 -7.307 1.00 94.75 333 ARG A CA 1
ATOM 2672 C C . ARG A 1 333 ? 44.469 16.811 -7.900 1.00 94.75 333 ARG A C 1
ATOM 2674 O O . ARG A 1 333 ? 43.972 15.929 -8.595 1.00 94.75 333 ARG A O 1
ATOM 2681 N N . SER A 1 334 ? 45.757 16.839 -7.571 1.00 94.19 334 SER A N 1
ATOM 2682 C CA . SER A 1 334 ? 46.733 15.822 -7.953 1.00 94.19 334 SER A CA 1
ATOM 2683 C C . SER A 1 334 ? 46.338 14.433 -7.437 1.00 94.19 334 SER A C 1
ATOM 2685 O O . SER A 1 334 ? 46.276 13.496 -8.226 1.00 94.19 334 SER A O 1
ATOM 2687 N N . ILE A 1 335 ? 46.000 14.296 -6.148 1.00 94.00 335 ILE A N 1
ATOM 2688 C CA . ILE A 1 335 ? 45.578 13.010 -5.558 1.00 94.00 335 ILE A CA 1
ATOM 2689 C C . ILE A 1 335 ? 44.310 12.478 -6.239 1.00 94.00 335 ILE A C 1
ATOM 2691 O O . ILE A 1 335 ? 44.204 11.286 -6.537 1.00 94.00 335 ILE A O 1
ATOM 2695 N N . TYR A 1 336 ? 43.346 13.359 -6.511 1.00 90.50 336 TYR A N 1
ATOM 2696 C CA . TYR A 1 336 ? 42.105 12.976 -7.177 1.00 90.50 336 TYR A CA 1
ATOM 2697 C C . TYR A 1 336 ? 42.344 12.497 -8.616 1.00 90.50 336 TYR A C 1
ATOM 2699 O O . TYR A 1 336 ? 41.789 11.475 -9.029 1.00 90.50 336 TYR A O 1
ATOM 2707 N N . LEU A 1 337 ? 43.216 13.184 -9.360 1.00 94.25 337 LEU A N 1
ATOM 2708 C CA . LEU A 1 337 ? 43.600 12.791 -10.714 1.00 94.25 337 LEU A CA 1
ATOM 2709 C C . LEU A 1 337 ? 44.295 11.416 -10.728 1.00 94.25 337 LEU A C 1
ATOM 2711 O O . LEU A 1 337 ? 43.969 10.577 -11.569 1.00 94.25 337 LEU A O 1
ATOM 2715 N N . ASP A 1 338 ? 45.174 11.143 -9.759 1.00 93.81 338 ASP A N 1
ATOM 2716 C CA . ASP A 1 338 ? 45.855 9.847 -9.617 1.00 93.81 338 ASP A CA 1
ATOM 2717 C C . ASP A 1 338 ? 44.850 8.703 -9.370 1.00 93.81 338 ASP A C 1
ATOM 2719 O O . ASP A 1 338 ? 44.990 7.595 -9.906 1.00 93.81 338 ASP A O 1
ATOM 2723 N N . HIS A 1 339 ? 43.799 8.964 -8.583 1.00 90.31 339 HIS A N 1
ATOM 2724 C CA . HIS A 1 339 ? 42.718 8.006 -8.331 1.00 90.31 339 HIS A CA 1
ATOM 2725 C C . HIS A 1 339 ? 41.858 7.751 -9.571 1.00 90.31 339 HIS A C 1
ATOM 2727 O O . HIS A 1 339 ? 41.564 6.591 -9.874 1.00 90.31 339 HIS A O 1
ATOM 2733 N N . ILE A 1 340 ? 41.491 8.801 -10.313 1.00 89.69 340 ILE A N 1
ATOM 2734 C CA . ILE A 1 340 ? 40.738 8.663 -11.568 1.00 89.69 340 ILE A CA 1
ATOM 2735 C C . ILE A 1 340 ? 41.537 7.847 -12.580 1.00 89.69 340 ILE A C 1
ATOM 2737 O O . ILE A 1 340 ? 41.005 6.895 -13.153 1.00 89.69 340 ILE A O 1
ATOM 2741 N N . TYR A 1 341 ? 42.817 8.171 -12.768 1.00 92.62 341 TYR A N 1
ATOM 2742 C CA . TYR A 1 341 ? 43.679 7.448 -13.696 1.00 92.62 341 TYR A CA 1
ATOM 2743 C C . TYR A 1 341 ? 43.802 5.968 -13.315 1.00 92.62 341 TYR A C 1
ATOM 2745 O O . TYR A 1 341 ? 43.597 5.086 -14.151 1.00 92.62 341 TYR A O 1
ATOM 2753 N N . SER A 1 342 ? 44.031 5.677 -12.032 1.00 90.00 342 SER A N 1
ATOM 2754 C CA . SER A 1 342 ? 44.095 4.299 -11.531 1.00 90.00 342 SER A CA 1
ATOM 2755 C C . SER A 1 342 ? 42.793 3.531 -11.791 1.00 90.00 342 SER A C 1
ATOM 2757 O O . SER A 1 342 ? 42.821 2.389 -12.258 1.00 90.00 342 SER A O 1
ATOM 2759 N N . ALA A 1 343 ? 41.640 4.161 -11.548 1.00 85.81 343 ALA A N 1
ATOM 2760 C CA . ALA A 1 343 ? 40.335 3.567 -11.824 1.00 85.81 343 ALA A CA 1
ATOM 2761 C C . ALA A 1 343 ? 40.111 3.326 -13.328 1.00 85.81 343 ALA A C 1
ATOM 2763 O O . ALA A 1 343 ? 39.595 2.270 -13.707 1.00 85.81 343 ALA A O 1
ATOM 2764 N N . ALA A 1 344 ? 40.541 4.255 -14.187 1.00 88.06 344 ALA A N 1
ATOM 2765 C CA . ALA A 1 344 ? 40.442 4.130 -15.638 1.00 88.06 344 ALA A CA 1
ATOM 2766 C C . ALA A 1 344 ? 41.259 2.939 -16.168 1.00 88.06 344 ALA A C 1
ATOM 2768 O O . ALA A 1 344 ? 40.734 2.126 -16.932 1.00 88.06 344 ALA A O 1
ATOM 2769 N N . ILE A 1 345 ? 42.501 2.764 -15.702 1.00 92.88 345 ILE A N 1
ATOM 2770 C CA . ILE A 1 345 ? 43.357 1.631 -16.095 1.00 92.88 345 ILE A CA 1
ATOM 2771 C C . ILE A 1 345 ? 42.737 0.290 -15.675 1.00 92.88 345 ILE A C 1
ATOM 2773 O O . ILE A 1 345 ? 42.653 -0.633 -16.490 1.00 92.88 345 ILE A O 1
ATOM 2777 N N . ILE A 1 346 ? 42.228 0.193 -14.440 1.00 88.94 346 ILE A N 1
ATOM 2778 C CA . ILE A 1 346 ? 41.529 -1.010 -13.952 1.00 88.94 346 ILE A CA 1
ATOM 2779 C C . ILE A 1 346 ? 40.270 -1.286 -14.786 1.00 88.94 346 ILE A C 1
ATOM 2781 O O . ILE A 1 346 ? 39.967 -2.443 -15.097 1.00 88.94 346 ILE A O 1
ATOM 2785 N N . GLY A 1 347 ? 39.541 -0.234 -15.165 1.00 85.69 347 GLY A N 1
ATOM 2786 C CA . GLY A 1 347 ? 38.384 -0.315 -16.051 1.00 85.69 347 GLY A CA 1
ATOM 2787 C C . GLY A 1 347 ? 38.744 -0.926 -17.404 1.00 85.69 347 GLY A C 1
ATOM 2788 O O . GLY A 1 347 ? 38.153 -1.936 -17.789 1.00 85.69 347 GLY A O 1
ATOM 2789 N N . ILE A 1 348 ? 39.761 -0.384 -18.083 1.00 88.69 348 ILE A N 1
ATOM 2790 C CA . ILE A 1 348 ? 40.234 -0.849 -19.400 1.00 88.69 348 ILE A CA 1
ATOM 2791 C C . ILE A 1 348 ? 40.598 -2.342 -19.375 1.00 88.69 348 ILE A C 1
ATOM 2793 O O . ILE A 1 348 ? 40.250 -3.091 -20.295 1.00 88.69 348 ILE A O 1
ATOM 2797 N N . ASP A 1 349 ? 41.236 -2.820 -18.305 1.00 88.94 349 ASP A N 1
ATOM 2798 C CA . ASP A 1 349 ? 41.607 -4.234 -18.191 1.00 88.94 349 ASP A CA 1
ATOM 2799 C C . ASP A 1 349 ? 40.393 -5.169 -18.074 1.00 88.94 349 ASP A C 1
ATOM 2801 O O . ASP A 1 349 ? 40.422 -6.302 -18.578 1.00 88.94 349 ASP A O 1
ATOM 2805 N N . ARG A 1 350 ? 39.287 -4.685 -17.501 1.00 87.19 350 ARG A N 1
ATOM 2806 C CA . ARG A 1 350 ? 38.046 -5.454 -17.321 1.00 87.19 350 ARG A CA 1
ATOM 2807 C C . ARG A 1 350 ? 37.130 -5.452 -18.549 1.00 87.19 350 ARG A C 1
ATOM 2809 O O . ARG A 1 350 ? 36.291 -6.347 -18.662 1.00 87.19 350 ARG A O 1
ATOM 2816 N N . LEU A 1 351 ? 37.299 -4.522 -19.491 1.00 85.19 351 LEU A N 1
ATOM 2817 C CA . LEU A 1 351 ? 36.427 -4.409 -20.667 1.00 85.19 351 LEU A CA 1
ATOM 2818 C C . LEU A 1 351 ? 36.598 -5.564 -21.673 1.00 85.19 351 LEU A C 1
ATOM 2820 O O . LEU A 1 351 ? 37.684 -6.128 -21.881 1.00 85.19 351 LEU A O 1
ATOM 2824 N N . SER A 1 352 ? 35.488 -5.932 -22.320 1.00 86.81 352 SER A N 1
ATOM 2825 C CA . SER A 1 352 ? 35.463 -6.856 -23.462 1.00 86.81 352 SER A CA 1
ATOM 2826 C C . SER A 1 352 ? 35.953 -6.174 -24.749 1.00 86.81 352 SER A C 1
ATOM 2828 O O . SER A 1 352 ? 35.949 -4.952 -24.837 1.00 86.81 352 SER A O 1
ATOM 2830 N N . LEU A 1 353 ? 36.364 -6.945 -25.767 1.00 76.62 353 LEU A N 1
ATOM 2831 C CA . LEU A 1 353 ? 36.876 -6.384 -27.033 1.00 76.62 353 LEU A CA 1
ATOM 2832 C C . LEU A 1 353 ? 35.881 -5.425 -27.708 1.00 76.62 353 LEU A C 1
ATOM 2834 O O . LEU A 1 353 ? 36.289 -4.371 -28.175 1.00 76.62 353 LEU A O 1
ATOM 2838 N N . VAL A 1 354 ? 34.588 -5.762 -27.702 1.00 81.06 354 VAL A N 1
ATOM 2839 C CA . VAL A 1 354 ? 33.538 -4.918 -28.300 1.00 81.06 354 VAL A CA 1
ATOM 2840 C C . VAL A 1 354 ? 33.453 -3.566 -27.588 1.00 81.06 354 VAL A C 1
ATOM 2842 O O . VAL A 1 354 ? 33.404 -2.534 -28.242 1.00 81.06 354 VAL A O 1
ATOM 2845 N N . GLN A 1 355 ? 33.512 -3.563 -26.254 1.00 86.25 355 GLN A N 1
ATOM 2846 C CA . GLN A 1 355 ? 33.497 -2.327 -25.465 1.00 86.25 355 GLN A CA 1
ATOM 2847 C C . GLN A 1 355 ? 34.777 -1.506 -25.660 1.00 86.25 355 GLN A C 1
ATOM 2849 O O . GLN A 1 355 ? 34.727 -0.285 -25.691 1.00 86.25 355 GLN A O 1
ATOM 2854 N N . LEU A 1 356 ? 35.927 -2.170 -25.806 1.00 83.62 356 LEU A N 1
ATOM 2855 C CA . LEU A 1 356 ? 37.203 -1.506 -26.066 1.00 83.62 356 LEU A CA 1
ATOM 2856 C C . LEU A 1 356 ? 37.218 -0.816 -27.443 1.00 83.62 356 LEU A C 1
ATOM 2858 O O . LEU A 1 356 ? 37.742 0.287 -27.566 1.00 83.62 356 LEU A O 1
ATOM 2862 N N . GLU A 1 357 ? 36.644 -1.442 -28.474 1.00 82.19 357 GLU A N 1
ATOM 2863 C CA . GLU A 1 357 ? 36.527 -0.830 -29.806 1.00 82.19 357 GLU A CA 1
ATOM 2864 C C . GLU A 1 357 ? 35.508 0.321 -29.831 1.00 82.19 357 GLU A C 1
ATOM 2866 O O . GLU A 1 357 ? 35.770 1.329 -30.484 1.00 82.19 357 GLU A O 1
ATOM 2871 N N . GLU A 1 358 ? 34.405 0.216 -29.080 1.00 85.88 358 GLU A N 1
ATOM 2872 C CA . GLU A 1 358 ? 33.409 1.289 -28.912 1.00 85.88 358 GLU A CA 1
ATOM 2873 C C . GLU A 1 358 ? 34.045 2.526 -28.256 1.00 85.88 358 GLU A C 1
ATOM 2875 O O . GLU A 1 358 ? 34.059 3.591 -28.869 1.00 85.88 358 GLU A O 1
ATOM 2880 N N . VAL A 1 359 ? 34.715 2.363 -27.108 1.00 82.00 359 VAL A N 1
ATOM 2881 C CA . VAL A 1 359 ? 35.432 3.458 -26.421 1.00 82.00 359 VAL A CA 1
ATOM 2882 C C . VAL A 1 359 ? 36.503 4.079 -27.322 1.00 82.00 359 VAL A C 1
ATOM 2884 O O . VAL A 1 359 ? 36.619 5.298 -27.411 1.00 82.00 359 VAL A O 1
ATOM 2887 N N . LYS A 1 360 ? 37.270 3.258 -28.051 1.00 84.81 360 LYS A N 1
ATOM 2888 C CA . LYS A 1 360 ? 38.272 3.763 -29.000 1.00 84.81 360 LYS A CA 1
ATOM 2889 C C . LYS A 1 360 ? 37.636 4.573 -30.135 1.00 84.81 360 LYS A C 1
ATOM 2891 O O . LYS A 1 360 ? 38.225 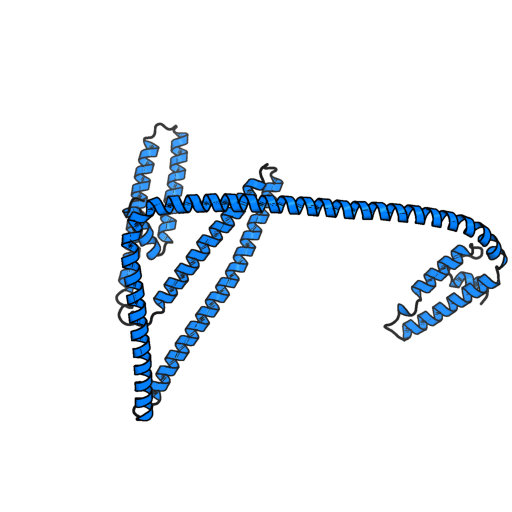5.558 -30.574 1.00 84.81 360 LYS A O 1
ATOM 2896 N N . SER A 1 361 ? 36.463 4.163 -30.618 1.00 82.62 361 SER A N 1
ATOM 2897 C CA . SER A 1 361 ? 35.732 4.890 -31.659 1.00 82.62 361 SER A CA 1
ATOM 2898 C C . SER A 1 361 ? 35.153 6.211 -31.151 1.00 82.62 361 SER A C 1
ATOM 2900 O O . SER A 1 361 ? 35.237 7.210 -31.862 1.00 82.62 361 SER A O 1
ATOM 2902 N N . GLU A 1 362 ? 34.662 6.244 -29.910 1.00 84.94 362 GLU A N 1
ATOM 2903 C CA . GLU A 1 362 ? 34.165 7.458 -29.257 1.00 84.94 362 GLU A CA 1
ATOM 2904 C C . GLU A 1 362 ? 35.301 8.472 -29.074 1.00 84.94 362 GLU A C 1
ATOM 2906 O O . GLU A 1 362 ? 35.197 9.591 -29.579 1.00 84.94 362 GLU A O 1
ATOM 2911 N N . MET A 1 363 ? 36.446 8.044 -28.522 1.00 79.06 363 MET A N 1
ATOM 2912 C CA . MET A 1 363 ? 37.638 8.896 -28.383 1.00 79.06 363 MET A CA 1
ATOM 2913 C C . MET A 1 363 ? 38.151 9.427 -29.732 1.00 79.06 363 MET A C 1
ATOM 2915 O O . MET A 1 363 ? 38.618 10.559 -29.815 1.00 79.06 363 MET A O 1
ATOM 2919 N N . ALA A 1 364 ? 38.056 8.636 -30.808 1.00 77.06 364 ALA A N 1
ATOM 2920 C CA . ALA A 1 364 ? 38.443 9.076 -32.151 1.00 77.06 364 ALA A CA 1
ATOM 2921 C C . ALA A 1 364 ? 37.437 10.057 -32.781 1.00 77.06 364 ALA A C 1
ATOM 2923 O O . ALA A 1 364 ? 37.811 10.843 -33.650 1.00 77.06 364 ALA A O 1
ATOM 2924 N N . SER A 1 365 ? 36.168 10.006 -32.366 1.00 79.81 365 SER A N 1
ATOM 2925 C CA . SER A 1 365 ? 35.108 10.886 -32.868 1.00 79.81 365 SER A CA 1
ATOM 2926 C C . SER A 1 365 ? 35.088 12.268 -32.205 1.00 79.81 365 SER A C 1
ATOM 2928 O O . SER A 1 365 ? 34.427 13.167 -32.723 1.00 79.81 365 SER A O 1
ATOM 2930 N N . GLY A 1 366 ? 35.830 12.453 -31.105 1.00 68.44 366 GLY A N 1
ATOM 2931 C CA . GLY A 1 366 ? 35.926 13.726 -30.384 1.00 68.44 366 GLY A CA 1
ATOM 2932 C C . GLY A 1 366 ? 34.614 14.190 -29.738 1.00 68.44 366 GLY A C 1
ATOM 2933 O O . GLY A 1 366 ? 34.489 15.376 -29.434 1.00 68.44 366 GLY A O 1
ATOM 2934 N N . SER A 1 367 ? 33.639 13.284 -29.587 1.00 44.06 367 SER A N 1
ATOM 2935 C CA . SER A 1 367 ? 32.442 13.486 -28.759 1.00 44.06 367 SER A CA 1
ATOM 2936 C C . SER A 1 367 ? 32.745 13.179 -27.305 1.00 44.06 367 SER A C 1
ATOM 2938 O O . SER A 1 367 ? 32.003 13.757 -26.478 1.00 44.06 367 SER A O 1
#

Secondary structure (DSSP, 8-state):
--HHHHHHHHT--TT--HHHHHHHHHHHHHHS-GGGGTT-HHHHHHHHHHHHHHHHHHHHHHHH-HHHHHHHHHHHHHHHHHHHHHHHHHHHHHHHHHHHHHHHHHHHHHHHHHHHHHHHHHHHHHHHHHHHHHHHHHHHHHHHHHHHHHHHHHHHHHHHHHHHHHHHHHHHHHHHHHHHHHTT-S-HHHHHHHHHHHHHHHHHHHHHHHHHHHHHHHHHHHHHHHHHHHHHHHHHHHHTT-S-HHHHHHHHHHHHHHHHHHHHHHHHHHHHHHHHHT-GGGTTTSTTTHHHHHHHHHHHHHHHHHHHHHHHHHHHHHHHHHSSS-HHHHHHHHHHHHHHHHHHHHHHHH--HHHHHHHHHHHHHT-

Mean predicted aligned error: 21.97 Å